Protein 8G21 (pdb70)

InterPro domains:
  IPR000742 EGF-like domain [PS00022] (689-700)
  IPR000742 EGF-like domain [PS00022] (1048-1059)
  IPR000742 EGF-like domain [PS00022] (2148-2159)
  IPR000742 EGF-like domain [PS00022] (2496-2507)
  IPR000742 EGF-like domain [PS00022] (2871-2882)
  IPR000742 EGF-like domain [PS00022] (3247-3258)
  IPR000742 EGF-like domain [PS01186] (689-700)
  IPR000742 EGF-like domain [PS01186] (1048-1059)
  IPR000742 EGF-like domain [PS01186] (2148-2159)
  IPR000742 EGF-like domain [PS01186] (2871-2882)
  IPR000742 EGF-like domain [PS50026] (2128-2160)
  IPR000742 EGF-like domain [PS50026] (3227-3259)
  IPR000742 EGF-like domain [SM00181] (673-701)
  IPR000742 EGF-like domain [SM00181] (1032-1060)
  IPR000742 EGF-like domain [SM00181] (1411-1441)
  IPR000742 EGF-like domain [SM00181] (1767-1795)
  IPR000742 EGF-like domain [SM00181] (2131-2160)
  IPR000742 EGF-like domain [SM00181] (2480-2508)
  IPR000742 EGF-like domain [SM00181] (2855-2883)
  IPR000742 EGF-like domain [SM00181] (3230-3259)

GO terms:
  GO:0005576 extracellular region (C, TAS)

Organism: Homo sapiens (NCBI:txid9606)

Sequence (32 aa):
STRKQNYMMNFSRQHGLRHFYNRRRRSLRRYPSTRKQNYMMNFSRQHGLRHFYNRRRRSLRRYPSTRKQNYMMNFSRQHGLRHFYNRRRRSLRRYPSTRKQNYMMNFSRQHGLRHFYNRRRRSLRRYPSTRKQNYMMNFSRQHGLRHFYNRRRRSLRRYPSTRKQNYMMNFSRQHGLRHFYNRRRRSLRRYPSTRKQNYMMNFSRQHGLRHFYNRRRRSLRRYPSTRKQNYMMNFSRQHGLRHFYNRRRRSLRRYPSTRKQNYMMNFSRQHGLRHFYNRRRRSLRRYPSTRKQNYMMNFSRQHGLRHFYNRRRRSLRRYPSTRKQNYMMNFSRQHGLRHFYNRRRRSLRRYPSTRKQNYMMNFSRQHGLRHFYNRRRRSLRRYPSTRKQNYMMNFSRQHGLRHFYNRRRRSLRRYPSTRKQNYMMNFSRQHGLRHFYNRRRRSLRRYPSTRKQNYMMNFSRQHGLRHFYNRRRRSLRRYPSTRKQNYMMNFSRQHGLRHFYNRRRRSLRRYPSTRKQNYMMNFSRQHGLRHFYNRRRRSLRRYPSTRKQNYMMNFSRQHGLRHFYNRRRRSLRRYPSTRKQNYMMNFSRQHGLRHFYNRRRRSLRRYPSTRKQNYMMNFSRQHGLRHFYNRRRRSLRRYP

Radius of gyration: 13.35 Å; Cα contacts (8 Å, |Δi|>4): 3; chains: 1; bounding box: 40×10×9 Å

Solvent-accessible surface area: 3685 Å² total; per-residue (Å²): 110,86,214,145,75,82,139,94,111,72,93,66,181,95,67,22,90,150,99,123,148,81,154,174,143,95,63,140,156,161,149,107

Secondary structure (DSSP, 8-state):
--HHHHHHHHHHHHHHHHHHHHHHHHHHH---

Foldseek 3Di:
DDPVVVVVVVVVVVVCVVVVVVVVVVCVVPHD

Structure (mmCIF, N/CA/C/O backbone):
data_8G21
#
_entry.id   8G21
#
loop_
_atom_site.group_PDB
_atom_site.id
_atom_site.type_symbol
_atom_site.label_atom_id
_atom_site.label_alt_id
_atom_site.label_comp_id
_atom_site.label_asym_id
_atom_site.label_entity_id
_atom_site.label_seq_id
_atom_site.pdbx_PDB_ins_code
_atom_site.Cartn_x
_atom_site.Cartn_y
_atom_site.Cartn_z
_atom_site.occupancy
_atom_site.B_iso_or_equiv
_atom_site.auth_seq_id
_atom_site.auth_comp_id
_atom_site.auth_asym_id
_atom_site.auth_atom_id
_atom_site.pdbx_PDB_model_num
ATOM 1 N N . SER A 1 1 ? -19.855 7.372 2.119 1.00 2.81 1 SER A N 1
ATOM 2 C CA . SER A 1 1 ? -19.221 6.201 1.480 1.00 2.39 1 SER A CA 1
ATOM 3 C C . SER A 1 1 ? -20.086 4.954 1.650 1.00 2.41 1 SER A C 1
ATOM 4 O O . SER A 1 1 ? -20.459 4.596 2.767 1.00 2.65 1 SER A O 1
ATOM 14 N N . THR A 1 2 ? -20.411 4.302 0.539 1.00 2.25 2 THR A N 1
ATOM 15 C CA . THR A 1 2 ? -21.205 3.086 0.573 1.00 2.41 2 THR A CA 1
ATOM 16 C C . THR A 1 2 ? -20.338 1.876 0.916 1.00 2.23 2 THR A C 1
ATOM 17 O O . THR A 1 2 ? -19.126 2.006 1.098 1.00 1.93 2 THR A O 1
ATOM 28 N N . ARG A 1 3 ? -20.956 0.705 0.999 1.00 2.46 3 ARG A N 1
ATOM 29 C CA . ARG A 1 3 ? -20.253 -0.522 1.356 1.00 2.40 3 ARG A CA 1
ATOM 30 C C . ARG A 1 3 ? -19.075 -0.786 0.422 1.00 2.04 3 ARG A C 1
ATOM 31 O O . ARG A 1 3 ? -17.965 -1.072 0.872 1.00 1.79 3 ARG A O 1
ATOM 52 N N . LYS A 1 4 ? -19.325 -0.681 -0.876 1.00 2.06 4 LYS A N 1
ATOM 53 C CA . LYS A 1 4 ? -18.297 -0.897 -1.877 1.00 1.83 4 LYS A CA 1
ATOM 54 C C . LYS A 1 4 ? -17.156 0.094 -1.694 1.00 1.39 4 LYS A C 1
ATOM 55 O O . LYS A 1 4 ? -15.986 -0.254 -1.851 1.00 1.18 4 LYS A O 1
ATOM 74 N N . GLN A 1 5 ? -17.504 1.320 -1.335 1.00 1.35 5 GLN A N 1
ATOM 75 C CA . GLN A 1 5 ? -16.514 2.349 -1.085 1.00 1.09 5 GLN A CA 1
ATOM 76 C C . GLN A 1 5 ? -15.687 1.997 0.143 1.00 0.96 5 GLN A C 1
ATOM 77 O O . GLN A 1 5 ? -14.482 2.223 0.170 1.00 0.77 5 GLN A O 1
ATOM 91 N N . ASN A 1 6 ? -16.334 1.409 1.145 1.00 1.19 6 ASN A N 1
ATOM 92 C CA . ASN A 1 6 ? -15.635 0.984 2.352 1.00 1.20 6 ASN A CA 1
ATOM 93 C C . ASN A 1 6 ? -14.701 -0.179 2.038 1.00 0.99 6 ASN A C 1
ATOM 94 O O . ASN A 1 6 ? -13.637 -0.316 2.643 1.00 0.85 6 ASN A O 1
ATOM 105 N N . TYR A 1 7 ? -15.101 -1.003 1.077 1.00 1.11 7 TYR A N 1
ATOM 106 C CA . TYR A 1 7 ? -14.289 -2.127 0.647 1.00 1.12 7 TYR A CA 1
ATOM 107 C C . TYR A 1 7 ? -13.071 -1.660 -0.129 1.00 0.80 7 TYR A C 1
ATOM 108 O O . TYR A 1 7 ? -11.952 -2.063 0.178 1.00 0.74 7 TYR A O 1
ATOM 126 N N . MET A 1 8 ? -13.279 -0.814 -1.131 1.00 0.74 8 MET A N 1
ATOM 127 C CA . MET A 1 8 ? -12.162 -0.295 -1.913 1.00 0.73 8 MET A CA 1
ATOM 128 C C . MET A 1 8 ? -11.243 0.553 -1.038 1.00 0.54 8 MET A C 1
ATOM 129 O O . MET A 1 8 ? -10.045 0.646 -1.294 1.00 0.80 8 MET A O 1
ATOM 143 N N . MET A 1 9 ? -11.804 1.149 0.008 1.00 0.38 9 MET A N 1
ATOM 144 C CA . MET A 1 9 ? -11.011 1.864 0.988 1.00 0.64 9 MET A CA 1
ATOM 145 C C . MET A 1 9 ? -10.200 0.894 1.835 1.00 0.54 9 MET A C 1
ATOM 146 O O . MET A 1 9 ? -9.042 1.157 2.141 1.00 0.77 9 MET A O 1
ATOM 160 N N . ASN A 1 10 ? -10.798 -0.241 2.190 1.00 0.39 10 ASN A N 1
ATOM 161 C CA . ASN A 1 10 ? -10.096 -1.269 2.946 1.00 0.53 10 ASN A CA 1
ATOM 162 C C . ASN A 1 10 ? -9.008 -1.885 2.078 1.00 0.53 10 ASN A C 1
ATOM 163 O O . ASN A 1 10 ? -7.898 -2.162 2.534 1.00 0.69 10 ASN A O 1
ATOM 174 N N . PHE A 1 11 ? -9.353 -2.076 0.817 1.00 0.61 11 PHE A N 1
ATOM 175 C CA . PHE A 1 11 ? -8.430 -2.572 -0.190 1.00 0.94 11 PHE A CA 1
ATOM 176 C C . PHE A 1 11 ? -7.249 -1.615 -0.348 1.00 1.08 11 PHE A C 1
ATOM 177 O O . PHE A 1 11 ? -6.093 -2.034 -0.333 1.00 1.30 11 PHE A O 1
ATOM 194 N N . SER A 1 12 ? -7.543 -0.328 -0.473 1.00 1.08 12 SER A N 1
ATOM 195 C CA . SER A 1 12 ? -6.502 0.682 -0.592 1.00 1.44 12 SER A CA 1
ATOM 196 C C . SER A 1 12 ? -5.692 0.763 0.704 1.00 1.45 12 SER A C 1
ATOM 197 O O . SER A 1 12 ? -4.477 0.949 0.676 1.00 1.72 12 SER A O 1
ATOM 205 N N . ARG A 1 13 ? -6.377 0.609 1.834 1.00 1.21 13 ARG A N 1
ATOM 206 C CA . ARG A 1 13 ? -5.742 0.645 3.142 1.00 1.33 13 ARG A CA 1
ATOM 207 C C . ARG A 1 13 ? -4.729 -0.488 3.294 1.00 1.35 13 ARG A C 1
ATOM 208 O O . ARG A 1 13 ? -3.577 -0.257 3.664 1.00 1.62 13 ARG A O 1
ATOM 229 N N . GLN A 1 14 ? -5.164 -1.713 3.000 1.00 1.14 14 GLN A N 1
ATOM 230 C CA . GLN A 1 14 ? -4.306 -2.886 3.140 1.00 1.25 14 GLN A CA 1
ATOM 231 C C . GLN A 1 14 ? -3.148 -2.820 2.147 1.00 1.55 14 GLN A C 1
ATOM 232 O O . GLN A 1 14 ? -2.044 -3.295 2.421 1.00 1.75 14 GLN A O 1
ATOM 246 N N . HIS A 1 15 ? -3.406 -2.211 0.997 1.00 1.63 15 HIS A N 1
ATOM 247 C CA . HIS A 1 15 ? -2.3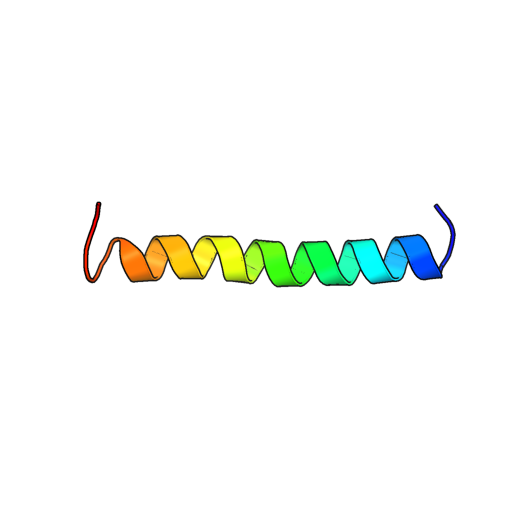95 -2.067 -0.036 1.00 2.00 15 HIS A CA 1
ATOM 248 C C . HIS A 1 15 ? -1.442 -0.932 0.299 1.00 2.19 15 HIS A C 1
ATOM 249 O O . HIS A 1 15 ? -0.277 -0.954 -0.096 1.00 2.41 15 HIS A O 1
ATOM 264 N N . GLY A 1 16 ? -1.940 0.052 1.037 1.00 2.16 16 GLY A N 1
ATOM 265 C CA . GLY A 1 16 ? -1.103 1.138 1.493 1.00 2.43 16 GLY A CA 1
ATOM 266 C C . GLY A 1 16 ? -0.098 0.670 2.522 1.00 2.31 16 GLY A C 1
ATOM 267 O O . GLY A 1 16 ? 1.048 1.114 2.526 1.00 2.47 16 GLY A O 1
ATOM 271 N N . LEU A 1 17 ? -0.527 -0.240 3.388 1.00 2.09 17 LEU A N 1
ATOM 272 C CA . LEU A 1 17 ? 0.352 -0.831 4.375 1.00 2.00 17 LEU A CA 1
ATOM 273 C C . LEU A 1 17 ? 1.500 -1.557 3.688 1.00 1.83 17 LEU A C 1
ATOM 274 O O . LEU A 1 17 ? 2.668 -1.352 4.017 1.00 1.85 17 LEU A O 1
ATOM 290 N N . ARG A 1 18 ? 1.153 -2.379 2.705 1.00 1.74 18 ARG A N 1
ATOM 291 C CA . ARG A 1 18 ? 2.126 -3.096 1.907 1.00 1.63 18 ARG A CA 1
ATOM 292 C C . ARG A 1 18 ? 3.023 -2.119 1.149 1.00 1.70 18 ARG A C 1
ATOM 293 O O . ARG A 1 18 ? 4.218 -2.356 0.975 1.00 1.56 18 ARG A O 1
ATOM 314 N N . HIS A 1 19 ? 2.430 -1.010 0.724 1.00 1.96 19 HIS A N 1
ATOM 315 C CA . HIS A 1 19 ? 3.148 0.049 0.030 1.00 2.15 19 HIS A CA 1
ATOM 316 C C . HIS A 1 19 ? 4.298 0.580 0.888 1.00 2.01 19 HIS A C 1
ATOM 317 O O . HIS A 1 19 ? 5.389 0.846 0.383 1.00 1.96 19 HIS A O 1
ATOM 332 N N . PHE A 1 20 ? 4.041 0.729 2.187 1.00 2.03 20 PHE A N 1
ATOM 333 C CA . PHE A 1 20 ? 5.052 1.218 3.121 1.00 2.05 20 PHE A CA 1
ATOM 334 C C . PHE A 1 20 ? 6.206 0.231 3.232 1.00 1.60 20 PHE A C 1
ATOM 335 O O . PHE A 1 20 ? 7.371 0.600 3.074 1.00 1.52 20 PHE A O 1
ATOM 352 N N . TYR A 1 21 ? 5.871 -1.027 3.495 1.00 1.38 21 TYR A N 1
ATOM 353 C CA . TYR A 1 21 ? 6.884 -2.060 3.687 1.00 1.11 21 TYR A CA 1
ATOM 354 C C . TYR A 1 21 ? 7.698 -2.278 2.419 1.00 0.78 21 TYR A C 1
ATOM 355 O O . TYR A 1 21 ? 8.884 -2.590 2.488 1.00 0.67 21 TYR A O 1
ATOM 373 N N . ASN A 1 22 ? 7.063 -2.105 1.265 1.00 0.91 22 ASN A N 1
ATOM 374 C CA . ASN A 1 22 ? 7.765 -2.197 -0.012 1.00 0.99 22 ASN A CA 1
ATOM 375 C C . ASN A 1 22 ? 8.882 -1.161 -0.096 1.00 0.94 22 ASN A C 1
ATOM 376 O O . ASN A 1 22 ? 9.968 -1.445 -0.599 1.00 0.93 22 ASN A O 1
ATOM 387 N N . ARG A 1 23 ? 8.619 0.039 0.404 1.00 1.12 23 ARG A N 1
ATOM 388 C CA . ARG A 1 23 ? 9.627 1.094 0.409 1.00 1.25 23 ARG A CA 1
ATOM 389 C C . ARG A 1 23 ? 10.657 0.845 1.503 1.00 0.96 23 ARG A C 1
ATOM 390 O O . ARG A 1 23 ? 11.841 1.145 1.336 1.00 0.95 23 ARG A O 1
ATOM 411 N N . ARG A 1 24 ? 10.204 0.282 2.616 1.00 0.93 24 ARG A N 1
ATOM 412 C CA . ARG A 1 24 ? 11.098 -0.081 3.706 1.00 1.05 24 ARG A CA 1
ATOM 413 C C . ARG A 1 24 ? 12.084 -1.148 3.251 1.00 0.84 24 ARG A C 1
ATOM 414 O O . ARG A 1 24 ? 13.291 -1.019 3.448 1.00 1.08 24 ARG A O 1
ATOM 435 N N . ARG A 1 25 ? 11.554 -2.192 2.630 1.00 0.69 25 ARG A N 1
ATOM 436 C CA . ARG A 1 25 ? 12.370 -3.283 2.120 1.00 1.02 25 ARG A CA 1
ATOM 437 C C . ARG A 1 25 ? 13.318 -2.780 1.038 1.00 1.01 25 ARG A C 1
ATOM 438 O O . ARG A 1 25 ? 14.486 -3.167 0.995 1.00 1.44 25 ARG A O 1
ATOM 459 N N . ARG A 1 26 ? 12.810 -1.903 0.176 1.00 0.76 26 ARG A N 1
ATOM 460 C CA . ARG A 1 26 ? 13.622 -1.301 -0.874 1.00 1.01 26 ARG A CA 1
ATOM 461 C C . ARG A 1 26 ? 14.831 -0.588 -0.281 1.00 1.08 26 ARG A C 1
ATOM 462 O O . ARG A 1 26 ? 15.949 -0.750 -0.758 1.00 1.43 26 ARG A O 1
ATOM 483 N N . SER A 1 27 ? 14.602 0.167 0.788 1.00 1.06 27 SER A N 1
ATOM 484 C CA . SER A 1 27 ? 15.647 0.984 1.396 1.00 1.52 27 SER A CA 1
ATOM 485 C C . SER A 1 27 ? 16.780 0.132 1.964 1.00 1.86 27 SER A C 1
ATOM 486 O O . SER A 1 27 ? 17.882 0.622 2.207 1.00 2.29 27 SER A O 1
ATOM 494 N N . LEU A 1 28 ? 16.504 -1.140 2.167 1.00 1.84 28 LEU A N 1
ATOM 495 C CA . LEU A 1 28 ? 17.494 -2.057 2.715 1.00 2.42 28 LEU A CA 1
ATOM 496 C C . LEU A 1 28 ? 18.204 -2.825 1.606 1.00 2.81 28 LEU A C 1
ATOM 497 O O . LEU A 1 28 ? 19.195 -3.511 1.851 1.00 3.47 28 LEU A O 1
ATOM 513 N N . ARG A 1 29 ? 17.701 -2.711 0.386 1.00 2.56 29 ARG A N 1
ATOM 514 C CA . ARG A 1 29 ? 18.310 -3.399 -0.746 1.00 3.07 29 ARG A CA 1
ATOM 515 C C . ARG A 1 29 ? 18.968 -2.406 -1.695 1.00 3.62 29 ARG A C 1
ATOM 516 O O . ARG A 1 29 ? 20.139 -2.546 -2.045 1.00 4.23 29 ARG A O 1
ATOM 537 N N . ARG A 1 30 ? 18.213 -1.389 -2.083 1.00 3.60 30 ARG A N 1
ATOM 538 C CA . ARG A 1 30 ? 18.664 -0.427 -3.075 1.00 4.31 30 ARG A CA 1
ATOM 539 C C . ARG A 1 30 ? 17.828 0.846 -3.014 1.00 4.97 30 ARG A C 1
ATOM 540 O O . ARG A 1 30 ? 16.628 0.825 -3.286 1.00 5.33 30 ARG A O 1
ATOM 561 N N . TYR A 1 31 ? 18.464 1.950 -2.656 1.00 5.50 31 TYR A N 1
ATOM 562 C CA . TYR A 1 31 ? 17.809 3.248 -2.685 1.00 6.42 31 TYR A CA 1
ATOM 563 C C . TYR A 1 31 ? 18.840 4.341 -2.950 1.00 7.03 31 TYR A C 1
ATOM 564 O O . TYR A 1 31 ? 19.909 4.353 -2.339 1.00 7.03 31 TYR A O 1
ATOM 582 N N . PRO A 1 32 ? 18.539 5.270 -3.867 1.00 7.84 32 PRO A N 1
ATOM 583 C CA . PRO A 1 32 ? 17.305 5.272 -4.633 1.00 8.22 32 PRO A CA 1
ATOM 584 C C . PRO A 1 32 ? 17.447 4.546 -5.972 1.00 8.19 32 PRO A C 1
ATOM 585 O O . PRO A 1 32 ? 18.014 5.125 -6.923 1.00 8.15 32 PRO A O 1
ATOM 597 N N . SER A 1 1 ? -20.320 8.012 0.714 1.00 2.81 1 SER A N 2
ATOM 598 C CA . SER A 1 1 ? -19.614 6.846 0.145 1.00 2.39 1 SER A CA 2
ATOM 599 C C . SER A 1 1 ? -20.509 5.612 0.184 1.00 2.41 1 SER A C 2
ATOM 600 O O . SER A 1 1 ? -21.253 5.404 1.143 1.00 2.65 1 SER A O 2
ATOM 610 N N . THR A 1 2 ? -20.453 4.800 -0.863 1.00 2.25 2 THR A N 2
ATOM 611 C CA . THR A 1 2 ? -21.228 3.573 -0.907 1.00 2.41 2 THR A CA 2
ATOM 612 C C . THR A 1 2 ? -20.474 2.438 -0.233 1.00 2.23 2 THR A C 2
ATOM 613 O O . THR A 1 2 ? -19.310 2.602 0.144 1.00 1.93 2 THR A O 2
ATOM 624 N N . ARG A 1 3 ? -21.126 1.296 -0.078 1.00 2.46 3 ARG A N 2
ATOM 625 C CA . ARG A 1 3 ? -20.487 0.128 0.508 1.00 2.40 3 ARG A CA 2
ATOM 626 C C . ARG A 1 3 ? -19.222 -0.236 -0.261 1.00 2.04 3 ARG A C 2
ATOM 627 O O . ARG A 1 3 ? -18.159 -0.429 0.332 1.00 1.79 3 ARG A O 2
ATOM 648 N N . LYS A 1 4 ? -19.347 -0.309 -1.582 1.00 2.06 4 LYS A N 2
ATOM 649 C CA . LYS A 1 4 ? -18.228 -0.616 -2.455 1.00 1.83 4 LYS A CA 2
ATOM 650 C C . LYS A 1 4 ? -17.060 0.331 -2.201 1.00 1.39 4 LYS A C 2
ATOM 651 O O . LYS A 1 4 ? -15.912 -0.102 -2.116 1.00 1.18 4 LYS A O 2
ATOM 670 N N . GLN A 1 5 ? -17.363 1.617 -2.063 1.00 1.35 5 GLN A N 2
ATOM 671 C CA . GLN A 1 5 ? -16.346 2.628 -1.809 1.00 1.09 5 GLN A CA 2
ATOM 672 C C . GLN A 1 5 ? -15.629 2.366 -0.490 1.00 0.96 5 GLN A C 2
ATOM 673 O O . GLN A 1 5 ? -14.417 2.527 -0.395 1.00 0.77 5 GLN A O 2
ATOM 687 N N . ASN A 1 6 ? -16.373 1.934 0.519 1.00 1.19 6 ASN A N 2
ATOM 688 C CA . ASN A 1 6 ? -15.785 1.666 1.824 1.00 1.20 6 ASN A CA 2
ATOM 689 C C . ASN A 1 6 ? -14.992 0.368 1.788 1.00 0.99 6 ASN A C 2
ATOM 690 O O . ASN A 1 6 ? -13.961 0.233 2.446 1.00 0.85 6 ASN A O 2
ATOM 701 N N . TYR A 1 7 ? -15.471 -0.577 0.995 1.00 1.11 7 TYR A N 2
ATOM 702 C CA . TYR A 1 7 ? -14.787 -1.847 0.813 1.00 1.12 7 TYR A CA 2
ATOM 703 C C . TYR A 1 7 ? -13.469 -1.665 0.073 1.00 0.80 7 TYR A C 2
ATOM 704 O O . TYR A 1 7 ? -12.448 -2.219 0.480 1.00 0.74 7 TYR A O 2
ATOM 722 N N . MET A 1 8 ? -13.484 -0.894 -1.007 1.00 0.74 8 MET A N 2
ATOM 723 C CA . MET A 1 8 ? -12.262 -0.649 -1.760 1.00 0.73 8 MET A CA 2
ATOM 724 C C . MET A 1 8 ? -11.312 0.236 -0.963 1.00 0.54 8 MET A C 2
ATOM 725 O O . MET A 1 8 ? -10.101 0.217 -1.183 1.00 0.80 8 MET A O 2
ATOM 739 N N . MET A 1 9 ? -11.858 1.007 -0.031 1.00 0.38 9 MET A N 2
ATOM 740 C CA . MET A 1 9 ? -11.040 1.778 0.880 1.00 0.64 9 MET A CA 2
ATOM 741 C C . MET A 1 9 ? -10.388 0.865 1.903 1.00 0.54 9 MET A C 2
ATOM 742 O O . MET A 1 9 ? -9.234 1.066 2.278 1.00 0.77 9 MET A O 2
ATOM 756 N N . ASN A 1 10 ? -11.124 -0.152 2.341 1.00 0.39 10 ASN A N 2
ATOM 757 C CA . ASN A 1 10 ? -10.573 -1.169 3.219 1.00 0.53 10 ASN A CA 2
ATOM 758 C C . ASN A 1 10 ? -9.506 -1.959 2.469 1.00 0.53 10 ASN A C 2
ATOM 759 O O . ASN A 1 10 ? -8.476 -2.343 3.024 1.00 0.69 10 ASN A O 2
ATOM 770 N N . PHE A 1 11 ? -9.776 -2.173 1.192 1.00 0.61 11 PHE A N 2
ATOM 771 C CA . PHE A 1 11 ? -8.832 -2.798 0.275 1.00 0.94 11 PHE A CA 2
ATOM 772 C C . PHE A 1 11 ? -7.546 -1.978 0.202 1.00 1.08 11 PHE A C 2
ATOM 773 O O . PHE A 1 11 ? -6.447 -2.508 0.359 1.00 1.30 11 PHE A O 2
ATOM 790 N N . SER A 1 12 ? -7.695 -0.680 -0.026 1.00 1.08 12 SER A N 2
ATOM 791 C CA . SER A 1 12 ? -6.558 0.225 -0.098 1.00 1.44 12 SER A CA 2
ATOM 792 C C . SER A 1 12 ? -5.841 0.294 1.252 1.00 1.45 12 SER A C 2
ATOM 793 O O . SER A 1 12 ? -4.616 0.391 1.308 1.00 1.72 12 SER A O 2
ATOM 801 N N . ARG A 1 13 ? -6.616 0.242 2.331 1.00 1.21 13 ARG A N 2
ATOM 802 C CA . ARG A 1 13 ? -6.073 0.240 3.678 1.00 1.33 13 ARG A CA 2
ATOM 803 C C . ARG A 1 13 ? -5.184 -0.978 3.904 1.00 1.35 13 ARG A C 2
ATOM 804 O O . ARG A 1 13 ? -4.023 -0.846 4.288 1.00 1.62 13 ARG A O 2
ATOM 825 N N . GLN A 1 14 ? -5.730 -2.163 3.646 1.00 1.14 14 GLN A N 2
ATOM 826 C CA . GLN A 1 14 ? -5.008 -3.407 3.886 1.00 1.25 14 GLN A CA 2
ATOM 827 C C . GLN A 1 14 ? -3.805 -3.527 2.949 1.00 1.55 14 GLN A C 2
ATOM 828 O O . GLN A 1 14 ? -2.791 -4.135 3.289 1.00 1.75 14 GLN A O 2
ATOM 842 N N . HIS A 1 15 ? -3.922 -2.929 1.768 1.00 1.63 15 HIS A N 2
ATOM 843 C CA . HIS A 1 15 ? -2.839 -2.936 0.793 1.00 2.00 15 HIS A CA 2
ATOM 844 C C . HIS A 1 15 ? -1.807 -1.867 1.118 1.00 2.19 15 HIS A C 2
ATOM 845 O O . HIS A 1 15 ? -0.667 -1.929 0.664 1.00 2.41 15 HIS A O 2
ATOM 860 N N . GLY A 1 16 ? -2.212 -0.899 1.929 1.00 2.16 16 GLY A N 2
ATOM 861 C CA . GLY A 1 16 ? -1.312 0.160 2.340 1.00 2.43 16 GLY A CA 2
ATOM 862 C C . GLY A 1 16 ? -0.231 -0.347 3.272 1.00 2.31 16 GLY A C 2
ATOM 863 O O . GLY A 1 16 ? 0.745 0.351 3.543 1.00 2.47 16 GLY A O 2
ATOM 867 N N . LEU A 1 17 ? -0.412 -1.560 3.778 1.00 2.09 17 LEU A N 2
ATOM 868 C CA . LEU A 1 17 ? 0.606 -2.202 4.592 1.00 2.00 17 LEU A CA 2
ATOM 869 C C . LEU A 1 17 ? 1.809 -2.572 3.735 1.00 1.83 17 LEU A C 2
ATOM 870 O O . LEU A 1 17 ? 2.946 -2.594 4.211 1.00 1.85 17 LEU A O 2
ATOM 886 N N . ARG A 1 18 ? 1.555 -2.843 2.458 1.00 1.74 18 ARG A N 2
ATOM 887 C CA . ARG A 1 18 ? 2.618 -3.141 1.516 1.00 1.63 18 ARG A CA 2
ATOM 888 C C . ARG A 1 18 ? 3.485 -1.915 1.293 1.00 1.70 18 ARG A C 2
ATOM 889 O O . ARG A 1 18 ? 4.670 -2.032 0.990 1.00 1.56 18 ARG A O 2
ATOM 910 N N . HIS A 1 19 ? 2.884 -0.740 1.446 1.00 1.96 19 HIS A N 2
ATOM 911 C CA . HIS A 1 19 ? 3.596 0.520 1.309 1.00 2.15 19 HIS A CA 2
ATOM 912 C C . HIS A 1 19 ? 4.770 0.583 2.279 1.00 2.01 19 HIS A C 2
ATOM 913 O O . HIS A 1 19 ? 5.823 1.129 1.959 1.00 1.96 19 HIS A O 2
ATOM 928 N N . PHE A 1 20 ? 4.584 0.009 3.460 1.00 2.03 20 PHE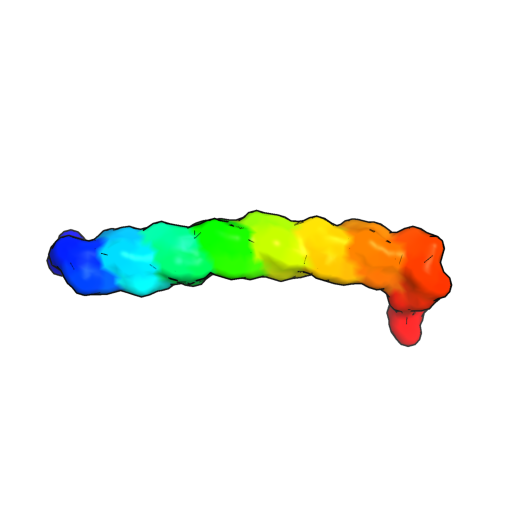 A N 2
ATOM 929 C CA . PHE A 1 20 ? 5.627 0.005 4.471 1.00 2.05 20 PHE A CA 2
ATOM 930 C C . PHE A 1 20 ? 6.720 -0.989 4.104 1.00 1.60 20 PHE A C 2
ATOM 931 O O . PHE A 1 20 ? 7.904 -0.688 4.212 1.00 1.52 20 PHE A O 2
ATOM 948 N N . TYR A 1 21 ? 6.316 -2.172 3.658 1.00 1.38 21 TYR A N 2
ATOM 949 C CA . TYR A 1 21 ? 7.274 -3.186 3.225 1.00 1.11 21 TYR A CA 2
ATOM 950 C C . TYR A 1 21 ? 8.071 -2.690 2.025 1.00 0.78 21 TYR A C 2
ATOM 951 O O . TYR A 1 21 ? 9.288 -2.860 1.956 1.00 0.67 21 TYR A O 2
ATOM 969 N N . ASN A 1 22 ? 7.375 -2.061 1.088 1.00 0.91 22 ASN A N 2
ATOM 970 C CA . ASN A 1 22 ? 8.005 -1.537 -0.112 1.00 0.99 22 ASN A CA 2
ATOM 971 C C . ASN A 1 22 ? 8.956 -0.394 0.214 1.00 0.94 22 ASN A C 2
ATOM 972 O O . ASN A 1 22 ? 10.016 -0.278 -0.393 1.00 0.93 22 ASN A O 2
ATOM 983 N N . ARG A 1 23 ? 8.593 0.443 1.182 1.00 1.12 23 ARG A N 2
ATOM 984 C CA . ARG A 1 23 ? 9.451 1.559 1.565 1.00 1.25 23 ARG A CA 2
ATOM 985 C C . ARG A 1 23 ? 10.648 1.051 2.369 1.00 0.96 23 ARG A C 2
ATOM 986 O O . ARG A 1 23 ? 11.707 1.679 2.388 1.00 0.95 23 ARG A O 2
ATOM 1007 N N . ARG A 1 24 ? 10.470 -0.090 3.025 1.00 0.93 24 ARG A N 2
ATOM 1008 C CA . ARG A 1 24 ? 11.531 -0.734 3.764 1.00 1.05 24 ARG A CA 2
ATOM 1009 C C . ARG A 1 24 ? 12.579 -1.291 2.810 1.00 0.84 24 ARG A C 2
ATOM 1010 O O . ARG A 1 24 ? 13.760 -0.961 2.908 1.00 1.08 24 ARG A O 2
ATOM 1031 N N . ARG A 1 25 ? 12.130 -2.115 1.870 1.00 0.69 25 ARG A N 2
ATOM 1032 C CA . ARG A 1 25 ? 13.021 -2.718 0.883 1.00 1.02 25 ARG A CA 2
ATOM 1033 C C . ARG A 1 25 ? 13.627 -1.643 -0.021 1.00 1.01 25 ARG A C 2
ATOM 1034 O O . ARG A 1 25 ? 14.702 -1.823 -0.588 1.00 1.44 25 ARG A O 2
ATOM 1055 N N . ARG A 1 26 ? 12.925 -0.522 -0.132 1.00 0.76 26 ARG A N 2
ATOM 1056 C CA . ARG A 1 26 ? 13.398 0.625 -0.895 1.00 1.01 26 ARG A CA 2
ATOM 1057 C C . ARG A 1 26 ? 14.720 1.131 -0.321 1.00 1.08 26 ARG A C 2
ATOM 1058 O O . ARG A 1 26 ? 15.620 1.530 -1.056 1.00 1.43 26 ARG A O 2
ATOM 1079 N N . SER A 1 27 ? 14.831 1.087 1.001 1.00 1.06 27 SER A N 2
ATOM 1080 C CA . SER A 1 27 ? 16.032 1.535 1.688 1.00 1.52 27 SER A CA 2
ATOM 1081 C C . SER A 1 27 ? 17.023 0.386 1.873 1.00 1.86 27 SER A C 2
ATOM 1082 O O . SER A 1 27 ? 18.129 0.583 2.377 1.00 2.29 27 SER A O 2
ATOM 1090 N N . LEU A 1 28 ? 16.625 -0.810 1.456 1.00 1.84 28 LEU A N 2
ATOM 1091 C CA . LEU A 1 28 ? 17.443 -1.999 1.638 1.00 2.42 28 LEU A CA 2
ATOM 1092 C C . LEU A 1 28 ? 17.820 -2.617 0.296 1.00 2.81 28 LEU A C 2
ATOM 1093 O O . LEU A 1 28 ? 18.148 -3.802 0.215 1.00 3.47 28 LEU A O 2
ATOM 1109 N N . ARG A 1 29 ? 17.764 -1.823 -0.763 1.00 2.56 29 ARG A N 2
ATOM 1110 C CA . ARG A 1 29 ? 18.057 -2.331 -2.096 1.00 3.07 29 ARG A CA 2
ATOM 1111 C C . ARG A 1 29 ? 19.544 -2.223 -2.415 1.00 3.62 29 ARG A C 2
ATOM 1112 O O . ARG A 1 29 ? 20.041 -2.941 -3.279 1.00 4.23 29 ARG A O 2
ATOM 1133 N N . ARG A 1 30 ? 20.245 -1.340 -1.705 1.00 3.60 30 ARG A N 2
ATOM 1134 C CA . ARG A 1 30 ? 21.677 -1.123 -1.920 1.00 4.31 30 ARG A CA 2
ATOM 1135 C C . ARG A 1 30 ? 21.942 -0.768 -3.385 1.00 4.97 30 ARG A C 2
ATOM 1136 O O . ARG A 1 30 ? 22.620 -1.508 -4.108 1.00 5.33 30 ARG A O 2
ATOM 1157 N N . TYR A 1 31 ? 21.389 0.374 -3.798 1.00 5.50 31 TYR A N 2
ATOM 1158 C CA . TYR A 1 31 ? 21.426 0.837 -5.187 1.00 6.42 31 TYR A CA 2
ATOM 1159 C C . TYR A 1 31 ? 20.529 -0.028 -6.075 1.00 7.03 31 TYR A C 2
ATOM 1160 O O . TYR A 1 31 ? 20.541 -1.257 -5.983 1.00 7.03 31 TYR A O 2
ATOM 1178 N N . PRO A 1 32 ? 19.727 0.602 -6.946 1.00 7.84 32 PRO A N 2
ATOM 1179 C CA . PRO A 1 32 ? 19.656 2.047 -7.079 1.00 8.22 32 PRO A CA 2
ATOM 1180 C C . PRO A 1 32 ? 18.560 2.658 -6.209 1.00 8.19 32 PRO A C 2
ATOM 1181 O O . PRO A 1 32 ? 18.843 2.965 -5.035 1.00 8.15 32 PRO A O 2
ATOM 1193 N N . SER A 1 1 ? -18.319 7.559 2.474 1.00 2.81 1 SER A N 3
ATOM 1194 C CA . SER A 1 1 ? -18.132 6.267 1.784 1.00 2.39 1 SER A CA 3
ATOM 1195 C C . SER A 1 1 ? -19.178 5.256 2.240 1.00 2.41 1 SER A C 3
ATOM 1196 O O . SER A 1 1 ? -19.391 5.066 3.439 1.00 2.65 1 SER A O 3
ATOM 1206 N N . THR A 1 2 ? -19.836 4.619 1.278 1.00 2.25 2 THR A N 3
ATOM 1207 C CA . THR A 1 2 ? -20.801 3.570 1.567 1.00 2.41 2 THR A CA 3
ATOM 1208 C C . THR A 1 2 ? -20.079 2.269 1.898 1.00 2.23 2 THR A C 3
ATOM 1209 O O . THR A 1 2 ? -18.853 2.213 1.831 1.00 1.93 2 THR A O 3
ATOM 1220 N N . ARG A 1 3 ? -20.828 1.233 2.257 1.00 2.46 3 ARG A N 3
ATOM 1221 C CA . ARG A 1 3 ? -20.240 -0.047 2.651 1.00 2.40 3 ARG A CA 3
ATOM 1222 C C . ARG A 1 3 ? -19.248 -0.561 1.611 1.00 2.04 3 ARG A C 3
ATOM 1223 O O . ARG A 1 3 ? -18.094 -0.854 1.933 1.00 1.79 3 ARG A O 3
ATOM 1244 N N . LYS A 1 4 ? -19.695 -0.654 0.365 1.00 2.06 4 LYS A N 3
ATOM 1245 C CA . LYS A 1 4 ? -18.857 -1.124 -0.724 1.00 1.83 4 LYS A CA 3
ATOM 1246 C C . LYS A 1 4 ? -17.632 -0.230 -0.881 1.00 1.39 4 LYS A C 3
ATOM 1247 O O . LYS A 1 4 ? -16.535 -0.705 -1.174 1.00 1.18 4 LYS A O 3
ATOM 1266 N N . GLN A 1 5 ? -17.827 1.063 -0.657 1.00 1.35 5 GLN A N 3
ATOM 1267 C CA . GLN A 1 5 ? -16.748 2.024 -0.761 1.00 1.09 5 GLN A CA 3
ATOM 1268 C C . GLN A 1 5 ? -15.750 1.847 0.375 1.00 0.96 5 GLN A C 3
ATOM 1269 O O . GLN A 1 5 ? -14.557 2.062 0.195 1.00 0.77 5 GLN A O 3
ATOM 1283 N N . ASN A 1 6 ? -16.233 1.424 1.538 1.00 1.19 6 ASN A N 3
ATOM 1284 C CA . ASN A 1 6 ? -15.351 1.178 2.675 1.00 1.20 6 ASN A CA 3
ATOM 1285 C C . ASN A 1 6 ? -14.506 -0.058 2.417 1.00 0.99 6 ASN A C 3
ATOM 1286 O O . ASN A 1 6 ? -13.331 -0.099 2.764 1.00 0.85 6 ASN A O 3
ATOM 1297 N N . TYR A 1 7 ? -15.107 -1.056 1.783 1.00 1.11 7 TYR A N 3
ATOM 1298 C CA . TYR A 1 7 ? -14.398 -2.282 1.437 1.00 1.12 7 TYR A CA 3
ATOM 1299 C C . TYR A 1 7 ? -13.298 -2.012 0.415 1.00 0.80 7 TYR A C 3
ATOM 1300 O O . TYR A 1 7 ? -12.168 -2.463 0.589 1.00 0.74 7 TYR A O 3
ATOM 1318 N N . MET A 1 8 ? -13.613 -1.268 -0.639 1.00 0.74 8 MET A N 3
ATOM 1319 C CA . MET A 1 8 ? -12.610 -0.949 -1.648 1.00 0.73 8 MET A CA 3
ATOM 1320 C C . MET A 1 8 ? -11.552 -0.013 -1.073 1.00 0.54 8 MET A C 3
ATOM 1321 O O . MET A 1 8 ? -10.427 0.027 -1.560 1.00 0.80 8 MET A O 3
ATOM 1335 N N . MET A 1 9 ? -11.912 0.726 -0.029 1.00 0.38 9 MET A N 3
ATOM 1336 C CA . MET A 1 9 ? -10.962 1.559 0.687 1.00 0.64 9 MET A CA 3
ATOM 1337 C C . MET A 1 9 ? -10.115 0.712 1.626 1.00 0.54 9 MET A C 3
ATOM 1338 O O . MET A 1 9 ? -8.950 1.008 1.843 1.00 0.77 9 MET A O 3
ATOM 1352 N N . ASN A 1 10 ? -10.708 -0.338 2.187 1.00 0.39 10 ASN A N 3
ATOM 1353 C CA . ASN A 1 10 ? -9.957 -1.316 2.976 1.00 0.53 10 ASN A CA 3
ATOM 1354 C C . ASN A 1 10 ? -8.960 -2.037 2.082 1.00 0.53 10 ASN A C 3
ATOM 1355 O O . ASN A 1 10 ? -7.800 -2.244 2.447 1.00 0.69 10 ASN A O 3
ATOM 1366 N N . PHE A 1 11 ? -9.440 -2.413 0.908 1.00 0.61 11 PHE A N 3
ATOM 1367 C CA . PHE A 1 11 ? -8.617 -3.003 -0.135 1.00 0.94 11 PHE A CA 3
ATOM 1368 C C . PHE A 1 11 ? -7.516 -2.027 -0.557 1.00 1.08 11 PHE A C 3
ATOM 1369 O O . PHE A 1 11 ? -6.345 -2.393 -0.640 1.00 1.30 11 PHE A O 3
ATOM 1386 N N . SER A 1 12 ? -7.903 -0.783 -0.806 1.00 1.08 12 SER A N 3
ATOM 1387 C CA . SER A 1 12 ? -6.959 0.273 -1.130 1.00 1.44 12 SER A CA 3
ATOM 1388 C C . SER A 1 12 ? -5.968 0.485 0.012 1.00 1.45 12 SER A C 3
ATOM 1389 O O . SER A 1 12 ? -4.776 0.675 -0.217 1.00 1.72 12 SER A O 3
ATOM 1397 N N . ARG A 1 13 ? -6.472 0.453 1.238 1.00 1.21 13 ARG A N 3
ATOM 1398 C CA . ARG A 1 13 ? -5.650 0.621 2.421 1.00 1.33 13 ARG A CA 3
ATOM 1399 C C . ARG A 1 13 ? -4.564 -0.443 2.495 1.00 1.35 13 ARG A C 3
ATOM 1400 O O . ARG A 1 13 ? -3.390 -0.121 2.622 1.00 1.62 13 ARG A O 3
ATOM 1421 N N . GLN A 1 14 ? -4.957 -1.709 2.394 1.00 1.14 14 GLN A N 3
ATOM 1422 C CA . GLN A 1 14 ? -4.005 -2.811 2.519 1.00 1.25 14 GLN A CA 3
ATOM 1423 C C . GLN A 1 14 ? -2.991 -2.777 1.376 1.00 1.55 14 GLN A C 3
ATOM 1424 O O . GLN A 1 14 ? -1.843 -3.188 1.535 1.00 1.75 14 GLN A O 3
ATOM 1438 N N . HIS A 1 15 ? -3.422 -2.263 0.232 1.00 1.63 15 HIS A N 3
ATOM 1439 C CA . HIS A 1 15 ? -2.563 -2.154 -0.937 1.00 2.00 15 HIS A CA 3
ATOM 1440 C C . HIS A 1 15 ? -1.638 -0.949 -0.830 1.00 2.19 15 HIS A C 3
ATOM 1441 O O . HIS A 1 15 ? -0.476 -1.006 -1.237 1.00 2.41 15 HIS A O 3
ATOM 1456 N N . GLY A 1 16 ? -2.156 0.133 -0.266 1.00 2.16 16 GLY A N 3
ATOM 1457 C CA . GLY A 1 16 ? -1.368 1.337 -0.097 1.00 2.43 16 GLY A CA 3
ATOM 1458 C C . GLY A 1 16 ? -0.406 1.239 1.064 1.00 2.31 16 GLY A C 3
ATOM 1459 O O . GLY A 1 16 ? 0.712 1.736 0.987 1.00 2.47 16 GLY A O 3
ATOM 1463 N N . LEU A 1 17 ? -0.835 0.599 2.145 1.00 2.09 17 LEU A N 3
ATOM 1464 C CA . LEU A 1 17 ? 0.027 0.400 3.303 1.00 2.00 17 LEU A CA 3
ATOM 1465 C C . LEU A 1 17 ? 1.266 -0.387 2.911 1.00 1.83 17 LEU A C 3
ATOM 1466 O O . LEU A 1 17 ? 2.385 -0.012 3.262 1.00 1.85 17 LEU A O 3
ATOM 1482 N N . ARG A 1 18 ? 1.062 -1.464 2.158 1.00 1.74 18 ARG A N 3
ATOM 1483 C CA . ARG A 1 18 ? 2.166 -2.273 1.672 1.00 1.63 18 ARG A CA 3
ATOM 1484 C C . ARG A 1 18 ? 3.103 -1.454 0.800 1.00 1.70 18 ARG A C 3
ATOM 1485 O O . ARG A 1 18 ? 4.303 -1.688 0.795 1.00 1.56 18 ARG A O 3
ATOM 1506 N N . HIS A 1 19 ? 2.546 -0.497 0.065 1.00 1.96 19 HIS A N 3
ATOM 1507 C CA . HIS A 1 19 ? 3.339 0.386 -0.779 1.00 2.15 19 HIS A CA 3
ATOM 1508 C C . HIS A 1 19 ? 4.448 1.042 0.039 1.00 2.01 19 HIS A C 3
ATOM 1509 O O . HIS A 1 19 ? 5.599 1.101 -0.389 1.00 1.96 19 HIS A O 3
ATOM 1524 N N . PHE A 1 20 ? 4.093 1.504 1.232 1.00 2.03 20 PHE A N 3
ATOM 1525 C CA . PHE A 1 20 ? 5.056 2.134 2.128 1.00 2.05 20 PHE A CA 3
ATOM 1526 C C . PHE A 1 20 ? 6.105 1.129 2.589 1.00 1.60 20 PHE A C 3
ATOM 1527 O O . PHE A 1 20 ? 7.301 1.410 2.552 1.00 1.52 20 PHE A O 3
ATOM 1544 N N . TYR A 1 21 ? 5.657 -0.047 3.009 1.00 1.38 21 TYR A N 3
ATOM 1545 C CA . TYR A 1 21 ? 6.572 -1.082 3.483 1.00 1.11 21 TYR A CA 3
ATOM 1546 C C . TYR A 1 21 ? 7.470 -1.573 2.353 1.00 0.78 21 TYR A C 3
ATOM 1547 O O . TYR A 1 21 ? 8.643 -1.871 2.564 1.00 0.67 21 TYR A O 3
ATOM 1565 N N . ASN A 1 22 ? 6.917 -1.637 1.153 1.00 0.91 22 ASN A N 3
ATOM 1566 C CA . ASN A 1 22 ? 7.673 -2.045 -0.017 1.00 0.99 22 ASN A CA 3
ATOM 1567 C C . ASN A 1 22 ? 8.708 -0.985 -0.383 1.00 0.94 22 ASN A C 3
ATOM 1568 O O . ASN A 1 22 ? 9.783 -1.307 -0.889 1.00 0.93 22 ASN A O 3
ATOM 1579 N N . ARG A 1 23 ? 8.382 0.281 -0.129 1.00 1.12 23 ARG A N 3
ATOM 1580 C CA . ARG A 1 23 ? 9.355 1.360 -0.233 1.00 1.25 23 ARG A CA 3
ATOM 1581 C C . ARG A 1 23 ? 10.453 1.193 0.815 1.00 0.96 23 ARG A C 3
ATOM 1582 O O . ARG A 1 23 ? 11.641 1.259 0.494 1.00 0.95 23 ARG A O 3
ATOM 1603 N N . ARG A 1 24 ? 10.045 0.982 2.069 1.00 0.93 24 ARG A N 3
ATOM 1604 C CA . ARG A 1 24 ? 10.975 0.721 3.161 1.00 1.05 24 ARG A CA 3
ATOM 1605 C C . ARG A 1 24 ? 11.930 -0.418 2.824 1.00 0.84 24 ARG A C 3
ATOM 1606 O O . ARG A 1 24 ? 13.145 -0.256 2.907 1.00 1.08 24 ARG A O 3
ATOM 1627 N N . ARG A 1 25 ? 11.373 -1.562 2.440 1.00 0.69 25 ARG A N 3
ATOM 1628 C CA . ARG A 1 25 ? 12.169 -2.738 2.096 1.00 1.02 25 ARG A CA 3
ATOM 1629 C C . ARG A 1 25 ? 13.127 -2.433 0.945 1.00 1.01 25 ARG A C 3
ATOM 1630 O O . ARG A 1 25 ? 14.266 -2.896 0.935 1.00 1.44 25 ARG A O 3
ATOM 1651 N N . ARG A 1 26 ? 12.660 -1.638 -0.009 1.00 0.76 26 ARG A N 3
ATOM 1652 C CA . ARG A 1 26 ? 13.474 -1.237 -1.1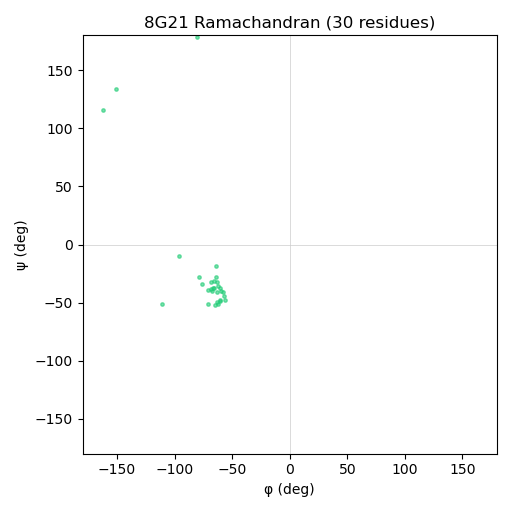51 1.00 1.01 26 ARG A CA 3
ATOM 1653 C C . ARG A 1 26 ? 14.682 -0.426 -0.684 1.00 1.08 26 ARG A C 3
ATOM 1654 O O . ARG A 1 26 ? 15.752 -0.475 -1.291 1.00 1.43 26 ARG A O 3
ATOM 1675 N N . SER A 1 27 ? 14.498 0.305 0.407 1.00 1.06 27 SER A N 3
ATOM 1676 C CA . SER A 1 27 ? 15.551 1.133 0.972 1.00 1.52 27 SER A CA 3
ATOM 1677 C C . SER A 1 27 ? 16.379 0.360 2.001 1.00 1.86 27 SER A C 3
ATOM 1678 O O . SER A 1 27 ? 17.284 0.913 2.631 1.00 2.29 27 SER A O 3
ATOM 1686 N N . LEU A 1 28 ? 16.069 -0.917 2.174 1.00 1.84 28 LEU A N 3
ATOM 1687 C CA . LEU A 1 28 ? 16.793 -1.758 3.112 1.00 2.42 28 LEU A CA 3
ATOM 1688 C C . LEU A 1 28 ? 17.682 -2.743 2.364 1.00 2.81 28 LEU A C 3
ATOM 1689 O O . LEU A 1 28 ? 18.063 -3.783 2.897 1.00 3.47 28 LEU A O 3
ATOM 1705 N N . ARG A 1 29 ? 18.010 -2.405 1.125 1.00 2.56 29 ARG A N 3
ATOM 1706 C CA . ARG A 1 29 ? 18.793 -3.290 0.273 1.00 3.07 29 ARG A CA 3
ATOM 1707 C C . ARG A 1 29 ? 20.238 -2.818 0.169 1.00 3.62 29 ARG A C 3
ATOM 1708 O O . ARG A 1 29 ? 20.987 -3.265 -0.700 1.00 4.23 29 ARG A O 3
ATOM 1729 N N . ARG A 1 30 ? 20.634 -1.916 1.055 1.00 3.60 30 ARG A N 3
ATOM 1730 C CA . ARG A 1 30 ? 22.000 -1.405 1.057 1.00 4.31 30 ARG A CA 3
ATOM 1731 C C . ARG A 1 30 ? 22.869 -2.221 2.008 1.00 4.97 30 ARG A C 3
ATOM 1732 O O . ARG A 1 30 ? 23.893 -1.737 2.503 1.00 5.33 30 ARG A O 3
ATOM 1753 N N . TYR A 1 31 ? 22.440 -3.463 2.243 1.00 5.50 31 TYR A N 3
ATOM 1754 C CA . TYR A 1 31 ? 23.142 -4.414 3.109 1.00 6.42 31 TYR A CA 3
ATOM 1755 C C . TYR A 1 31 ? 23.048 -3.989 4.580 1.00 7.03 31 TYR A C 3
ATOM 1756 O O . TYR A 1 31 ? 23.140 -2.803 4.904 1.00 7.03 31 TYR A O 3
ATOM 1774 N N . PRO A 1 32 ? 22.823 -4.944 5.496 1.00 7.84 32 PRO A N 3
ATOM 1775 C CA . PRO A 1 32 ? 22.599 -6.343 5.176 1.00 8.22 32 PRO A CA 3
ATOM 1776 C C . PRO A 1 32 ? 21.112 -6.673 5.038 1.00 8.19 32 PRO A C 3
ATOM 1777 O O . PRO A 1 32 ? 20.447 -6.916 6.068 1.00 8.15 32 PRO A O 3
ATOM 1789 N N . SER A 1 1 ? -19.597 8.093 1.495 1.00 2.81 1 SER A N 4
ATOM 1790 C CA . SER A 1 1 ? -19.199 7.074 0.503 1.00 2.39 1 SER A CA 4
ATOM 1791 C C . SER A 1 1 ? -19.961 5.774 0.751 1.00 2.41 1 SER A C 4
ATOM 1792 O O . SER A 1 1 ? -20.340 5.476 1.885 1.00 2.65 1 SER A O 4
ATOM 1802 N N . THR A 1 2 ? -20.200 5.009 -0.310 1.00 2.25 2 THR A N 4
ATOM 1803 C CA . THR A 1 2 ? -20.962 3.770 -0.207 1.00 2.41 2 THR A CA 4
ATOM 1804 C C . THR A 1 2 ? -20.113 2.635 0.356 1.00 2.23 2 THR A C 4
ATOM 1805 O O . THR A 1 2 ? -18.914 2.802 0.593 1.00 1.93 2 THR A O 4
ATOM 1816 N N . ARG A 1 3 ? -20.735 1.481 0.556 1.00 2.46 3 ARG A N 4
ATOM 1817 C CA . ARG A 1 3 ? -20.051 0.317 1.107 1.00 2.40 3 ARG A CA 4
ATOM 1818 C C . ARG A 1 3 ? -18.822 -0.051 0.283 1.00 2.04 3 ARG A C 4
ATOM 1819 O O . ARG A 1 3 ? -17.727 -0.190 0.828 1.00 1.79 3 ARG A O 4
ATOM 1840 N N . LYS A 1 4 ? -19.004 -0.194 -1.027 1.00 2.06 4 LYS A N 4
ATOM 1841 C CA . LYS A 1 4 ? -17.912 -0.538 -1.920 1.00 1.83 4 LYS A CA 4
ATOM 1842 C C . LYS A 1 4 ? -16.768 0.458 -1.790 1.00 1.39 4 LYS A C 4
ATOM 1843 O O . LYS A 1 4 ? -15.603 0.073 -1.799 1.00 1.18 4 LYS A O 4
ATOM 1862 N N . GLN A 1 5 ? -17.113 1.736 -1.655 1.00 1.35 5 GLN A N 4
ATOM 1863 C CA . GLN A 1 5 ? -16.119 2.791 -1.516 1.00 1.09 5 GLN A CA 4
ATOM 1864 C C . GLN A 1 5 ? -15.286 2.588 -0.256 1.00 0.96 5 GLN A C 4
ATOM 1865 O O . GLN A 1 5 ? -14.093 2.878 -0.238 1.00 0.77 5 GLN A O 4
ATOM 1879 N N . ASN A 1 6 ? -15.921 2.080 0.791 1.00 1.19 6 ASN A N 4
ATOM 1880 C CA . ASN A 1 6 ? -15.227 1.809 2.044 1.00 1.20 6 ASN A CA 4
ATOM 1881 C C . ASN A 1 6 ? -14.438 0.513 1.940 1.00 0.99 6 ASN A C 4
ATOM 1882 O O . ASN A 1 6 ? -13.339 0.398 2.476 1.00 0.85 6 ASN A O 4
ATOM 1893 N N . TYR A 1 7 ? -14.999 -0.456 1.230 1.00 1.11 7 TYR A N 4
ATOM 1894 C CA . TYR A 1 7 ? -14.321 -1.720 0.982 1.00 1.12 7 TYR A CA 4
ATOM 1895 C C . TYR A 1 7 ? -13.051 -1.508 0.169 1.00 0.80 7 TYR A C 4
ATOM 1896 O O . TYR A 1 7 ? -12.010 -2.074 0.486 1.00 0.74 7 TYR A O 4
ATOM 1914 N N . MET A 1 8 ? -13.132 -0.699 -0.880 1.00 0.74 8 MET A N 4
ATOM 1915 C CA . MET A 1 8 ? -11.953 -0.401 -1.683 1.00 0.73 8 MET A CA 4
ATOM 1916 C C . MET A 1 8 ? -10.949 0.411 -0.873 1.00 0.54 8 MET A C 4
ATOM 1917 O O . MET A 1 8 ? -9.753 0.382 -1.148 1.00 0.80 8 MET A O 4
ATOM 1931 N N . MET A 1 9 ? -11.438 1.124 0.138 1.00 0.38 9 MET A N 4
ATOM 1932 C CA . MET A 1 9 ? -10.569 1.789 1.088 1.00 0.64 9 MET A CA 4
ATOM 1933 C C . MET A 1 9 ? -9.872 0.755 1.957 1.00 0.54 9 MET A C 4
ATOM 1934 O O . MET A 1 9 ? -8.678 0.857 2.213 1.00 0.77 9 MET A O 4
ATOM 1948 N N . ASN A 1 10 ? -10.632 -0.243 2.403 1.00 0.39 10 ASN A N 4
ATOM 1949 C CA . ASN A 1 10 ? -10.085 -1.363 3.169 1.00 0.53 10 ASN A CA 4
ATOM 1950 C C . ASN A 1 10 ? -9.069 -2.124 2.324 1.00 0.53 10 ASN A C 4
ATOM 1951 O O . ASN A 1 10 ? -7.998 -2.510 2.796 1.00 0.69 10 ASN A O 4
ATOM 1962 N N . PHE A 1 11 ? -9.426 -2.324 1.067 1.00 0.61 11 PHE A N 4
ATOM 1963 C CA . PHE A 1 11 ? -8.560 -2.968 0.094 1.00 0.94 11 PHE A CA 4
ATOM 1964 C C . PHE A 1 11 ? -7.283 -2.154 -0.117 1.00 1.08 11 PHE A C 4
ATOM 1965 O O . PHE A 1 11 ? -6.180 -2.701 -0.099 1.00 1.30 11 PHE A O 4
ATOM 1982 N N . SER A 1 12 ? -7.435 -0.850 -0.294 1.00 1.08 12 SER A N 4
ATOM 1983 C CA . SER A 1 12 ? -6.292 0.028 -0.489 1.00 1.44 12 SER A CA 4
ATOM 1984 C C . SER A 1 12 ? -5.486 0.151 0.805 1.00 1.45 12 SER A C 4
ATOM 1985 O O . SER A 1 12 ? -4.279 0.371 0.776 1.00 1.72 12 SER A O 4
ATOM 1993 N N . ARG A 1 13 ? -6.163 0.006 1.941 1.00 1.21 13 ARG A N 4
ATOM 1994 C CA . ARG A 1 13 ? -5.518 0.057 3.240 1.00 1.33 13 ARG A CA 4
ATOM 1995 C C . ARG A 1 13 ? -4.622 -1.156 3.450 1.00 1.35 13 ARG A C 4
ATOM 1996 O O . ARG A 1 13 ? -3.451 -1.018 3.798 1.00 1.62 13 ARG A O 4
ATOM 2017 N N . GLN A 1 14 ? -5.176 -2.344 3.232 1.00 1.14 14 GLN A N 4
ATOM 2018 C CA . G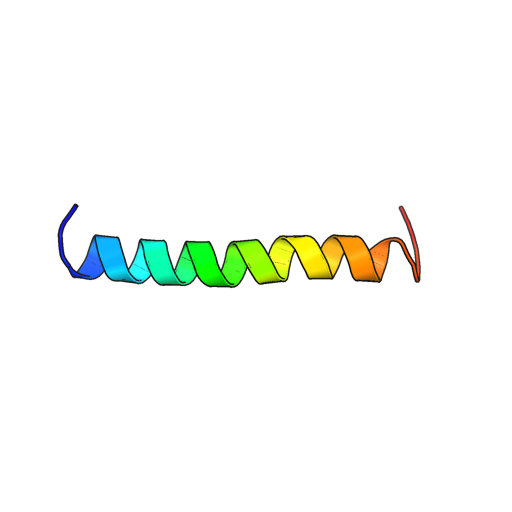LN A 1 14 ? -4.424 -3.579 3.425 1.00 1.25 14 GLN A CA 4
ATOM 2019 C C . GLN A 1 14 ? -3.270 -3.657 2.427 1.00 1.55 14 GLN A C 4
ATOM 2020 O O . GLN A 1 14 ? -2.195 -4.177 2.735 1.00 1.75 14 GLN A O 4
ATOM 2034 N N . HIS A 1 15 ? -3.496 -3.114 1.234 1.00 1.63 15 HIS A N 4
ATOM 2035 C CA . HIS A 1 15 ? -2.462 -3.037 0.216 1.00 2.00 15 HIS A CA 4
ATOM 2036 C C . HIS A 1 15 ? -1.485 -1.915 0.542 1.00 2.19 15 HIS A C 4
ATOM 2037 O O . HIS A 1 15 ? -0.323 -1.949 0.141 1.00 2.41 15 HIS A O 4
ATOM 2052 N N . GLY A 1 16 ? -1.970 -0.923 1.273 1.00 2.16 16 GLY A N 4
ATOM 2053 C CA . GLY A 1 16 ? -1.133 0.182 1.686 1.00 2.43 16 GLY A CA 4
ATOM 2054 C C . GLY A 1 16 ? -0.180 -0.223 2.786 1.00 2.31 16 GLY A C 4
ATOM 2055 O O . GLY A 1 16 ? 0.948 0.258 2.844 1.00 2.47 16 GLY A O 4
ATOM 2059 N N . LEU A 1 17 ? -0.637 -1.111 3.660 1.00 2.09 17 LEU A N 4
ATOM 2060 C CA . LEU A 1 17 ? 0.228 -1.693 4.676 1.00 2.00 17 LEU A CA 4
ATOM 2061 C C . LEU A 1 17 ? 1.393 -2.406 4.002 1.00 1.83 17 LEU A C 4
ATOM 2062 O O . LEU A 1 17 ? 2.552 -2.228 4.379 1.00 1.85 17 LEU A O 4
ATOM 2078 N N . ARG A 1 18 ? 1.065 -3.192 2.981 1.00 1.74 18 ARG A N 4
ATOM 2079 C CA . ARG A 1 18 ? 2.062 -3.841 2.147 1.00 1.63 18 ARG A CA 4
ATOM 2080 C C . ARG A 1 18 ? 2.970 -2.792 1.503 1.00 1.70 18 ARG A C 4
ATOM 2081 O O . ARG A 1 18 ? 4.186 -2.960 1.446 1.00 1.56 18 ARG A O 4
ATOM 2102 N N . HIS A 1 19 ? 2.354 -1.709 1.028 1.00 1.96 19 HIS A N 4
ATOM 2103 C CA . HIS A 1 19 ? 3.063 -0.603 0.395 1.00 2.15 19 HIS A CA 4
ATOM 2104 C C . HIS A 1 19 ? 4.170 -0.049 1.292 1.00 2.01 19 HIS A C 4
ATOM 2105 O O . HIS A 1 19 ? 5.255 0.274 0.814 1.00 1.96 19 HIS A O 4
ATOM 2120 N N . PHE A 1 20 ? 3.892 0.071 2.586 1.00 2.03 20 PHE A N 4
ATOM 2121 C CA . PHE A 1 20 ? 4.883 0.588 3.525 1.00 2.05 20 PHE A CA 4
ATOM 2122 C C . PHE A 1 20 ? 6.074 -0.351 3.625 1.00 1.60 20 PHE A C 4
ATOM 2123 O O . PHE A 1 20 ? 7.222 0.081 3.572 1.00 1.52 20 PHE A O 4
ATOM 2140 N N . TYR A 1 21 ? 5.799 -1.635 3.769 1.00 1.38 21 TYR A N 4
ATOM 2141 C CA . TYR A 1 21 ? 6.863 -2.630 3.835 1.00 1.11 21 TYR A CA 4
ATOM 2142 C C . TYR A 1 21 ? 7.614 -2.716 2.511 1.00 0.78 21 TYR A C 4
ATOM 2143 O O . TYR A 1 21 ? 8.833 -2.901 2.487 1.00 0.67 21 TYR A O 4
ATOM 2161 N N . ASN A 1 22 ? 6.884 -2.573 1.414 1.00 0.91 22 ASN A N 4
ATOM 2162 C CA . ASN A 1 22 ? 7.484 -2.601 0.091 1.00 0.99 22 ASN A CA 4
ATOM 2163 C C . ASN A 1 22 ? 8.360 -1.376 -0.143 1.00 0.94 22 ASN A C 4
ATOM 2164 O O . ASN A 1 22 ? 9.434 -1.481 -0.737 1.00 0.93 22 ASN A O 4
ATOM 2175 N N . ARG A 1 23 ? 7.911 -0.214 0.326 1.00 1.12 23 ARG A N 4
ATOM 2176 C CA . ARG A 1 23 ? 8.710 0.999 0.206 1.00 1.25 23 ARG A CA 4
ATOM 2177 C C . ARG A 1 23 ? 9.918 0.902 1.133 1.00 0.96 23 ARG A C 4
ATOM 2178 O O . ARG A 1 23 ? 10.989 1.432 0.838 1.00 0.95 23 ARG A O 4
ATOM 2199 N N . ARG A 1 24 ? 9.735 0.200 2.249 1.00 0.93 24 ARG A N 4
ATOM 2200 C CA . ARG A 1 24 ? 10.806 -0.036 3.202 1.00 1.05 24 ARG A CA 4
ATOM 2201 C C . ARG A 1 24 ? 11.935 -0.842 2.582 1.00 0.84 24 ARG A C 4
ATOM 2202 O O . ARG A 1 24 ? 13.080 -0.391 2.541 1.00 1.08 24 ARG A O 4
ATOM 2223 N N . ARG A 1 25 ? 11.601 -2.024 2.073 1.00 0.69 25 ARG A N 4
ATOM 2224 C CA . ARG A 1 25 ? 12.597 -2.901 1.469 1.00 1.02 25 ARG A CA 4
ATOM 2225 C C . ARG A 1 25 ? 13.239 -2.230 0.258 1.00 1.01 25 ARG A C 4
ATOM 2226 O O . ARG A 1 25 ? 14.430 -2.394 0.008 1.00 1.44 25 ARG A O 4
ATOM 2247 N N . ARG A 1 26 ? 12.445 -1.452 -0.472 1.00 0.76 26 ARG A N 4
ATOM 2248 C CA . ARG A 1 26 ? 12.937 -0.735 -1.643 1.00 1.01 26 ARG A CA 4
ATOM 2249 C C . ARG A 1 26 ? 13.964 0.317 -1.238 1.00 1.08 26 ARG A C 4
ATOM 2250 O O . ARG A 1 26 ? 14.982 0.499 -1.909 1.00 1.43 26 ARG A O 4
ATOM 2271 N N . SER A 1 27 ? 13.696 1.001 -0.134 1.00 1.06 27 SER A N 4
ATOM 2272 C CA . SER A 1 27 ? 14.602 2.026 0.363 1.00 1.52 27 SER A CA 4
ATOM 2273 C C . SER A 1 27 ? 15.895 1.400 0.859 1.00 1.86 27 SER A C 4
ATOM 2274 O O . SER A 1 27 ? 16.979 1.959 0.689 1.00 2.29 27 SER A O 4
ATOM 2282 N N . LEU A 1 28 ? 15.767 0.219 1.431 1.00 1.84 28 LEU A N 4
ATOM 2283 C CA . LEU A 1 28 ? 16.909 -0.516 1.958 1.00 2.42 28 LEU A CA 4
ATOM 2284 C C . LEU A 1 28 ? 17.766 -1.074 0.830 1.00 2.81 28 LEU A C 4
ATOM 2285 O O . LEU A 1 28 ? 18.946 -1.359 1.018 1.00 3.47 28 LEU A O 4
ATOM 2301 N N . ARG A 1 29 ? 17.168 -1.229 -0.346 1.00 2.56 29 ARG A N 4
ATOM 2302 C CA . ARG A 1 29 ? 17.913 -1.661 -1.524 1.00 3.07 29 ARG A CA 4
ATOM 2303 C C . ARG A 1 29 ? 18.951 -0.611 -1.898 1.00 3.62 29 ARG A C 4
ATOM 2304 O O . ARG A 1 29 ? 19.949 -0.908 -2.553 1.00 4.23 29 ARG A O 4
ATOM 2325 N N . ARG A 1 30 ? 18.711 0.616 -1.457 1.00 3.60 30 ARG A N 4
ATOM 2326 C CA . ARG A 1 30 ? 19.651 1.705 -1.653 1.00 4.31 30 ARG A CA 4
ATOM 2327 C C . ARG A 1 30 ? 20.286 2.060 -0.307 1.00 4.97 30 ARG A C 4
ATOM 2328 O O . ARG A 1 30 ? 20.535 3.229 -0.001 1.00 5.33 30 ARG A O 4
ATOM 2349 N N . TYR A 1 31 ? 20.513 1.019 0.498 1.00 5.50 31 TYR A N 4
ATOM 2350 C CA . TYR A 1 31 ? 21.128 1.135 1.824 1.00 6.42 31 TYR A CA 4
ATOM 2351 C C . TYR A 1 31 ? 20.180 1.735 2.856 1.00 7.03 31 TYR A C 4
ATOM 2352 O O . TYR A 1 31 ? 19.289 2.521 2.527 1.00 7.03 31 TYR A O 4
ATOM 2370 N N . PRO A 1 32 ? 20.364 1.368 4.132 1.00 7.84 32 PRO A N 4
ATOM 2371 C CA . PRO A 1 32 ? 21.378 0.396 4.547 1.00 8.22 32 PRO A CA 4
ATOM 2372 C C . PRO A 1 32 ? 20.934 -1.055 4.349 1.00 8.19 32 PRO A C 4
ATOM 2373 O O . PRO A 1 32 ? 21.527 -1.740 3.484 1.00 8.15 32 PRO A O 4
ATOM 2385 N N . SER A 1 1 ? -18.915 9.064 0.618 1.00 2.81 1 SER A N 5
ATOM 2386 C CA . SER A 1 1 ? -18.652 7.862 -0.196 1.00 2.39 1 SER A CA 5
ATOM 2387 C C . SER A 1 1 ? -19.489 6.692 0.316 1.00 2.41 1 SER A C 5
ATOM 2388 O O . SER A 1 1 ? -19.751 6.586 1.517 1.00 2.65 1 SER A O 5
ATOM 2398 N N . THR A 1 2 ? -19.918 5.828 -0.594 1.00 2.25 2 THR A N 5
ATOM 2399 C CA . THR A 1 2 ? -20.776 4.710 -0.237 1.00 2.41 2 THR A CA 5
ATOM 2400 C C . THR A 1 2 ? -19.996 3.588 0.441 1.00 2.23 2 THR A C 5
ATOM 2401 O O . THR A 1 2 ? -18.763 3.632 0.504 1.00 1.93 2 THR A O 5
ATOM 2412 N N . ARG A 1 3 ? -20.711 2.591 0.947 1.00 2.46 3 ARG A N 5
ATOM 2413 C CA . ARG A 1 3 ? -20.083 1.456 1.615 1.00 2.40 3 ARG A CA 5
ATOM 2414 C C . ARG A 1 3 ? -19.050 0.794 0.712 1.00 2.04 3 ARG A C 5
ATOM 2415 O O . ARG A 1 3 ? -17.933 0.512 1.142 1.00 1.79 3 ARG A O 5
ATOM 2436 N N . LYS A 1 4 ? -19.436 0.557 -0.538 1.00 2.06 4 LYS A N 5
ATOM 2437 C CA . LYS A 1 4 ? -18.550 -0.022 -1.533 1.00 1.83 4 LYS A CA 5
ATOM 2438 C C . LYS A 1 4 ? -17.215 0.714 -1.576 1.00 1.39 4 LYS A C 5
ATOM 2439 O O . LYS A 1 4 ? -16.157 0.087 -1.576 1.00 1.18 4 LYS A O 5
ATOM 2458 N N . GLN A 1 5 ? -17.275 2.040 -1.582 1.00 1.35 5 GLN A N 5
ATOM 2459 C CA . GLN A 1 5 ? -16.078 2.865 -1.633 1.00 1.09 5 GLN A CA 5
ATOM 2460 C C . GLN A 1 5 ? -15.241 2.669 -0.376 1.00 0.96 5 GLN A C 5
ATOM 2461 O O . GLN A 1 5 ? -14.022 2.557 -0.446 1.00 0.77 5 GLN A O 5
ATOM 2475 N N . ASN A 1 6 ? -15.907 2.606 0.769 1.00 1.19 6 ASN A N 5
ATOM 2476 C CA . ASN A 1 6 ? -15.216 2.442 2.043 1.00 1.20 6 ASN A CA 5
ATOM 2477 C C . ASN A 1 6 ? -14.599 1.054 2.141 1.00 0.99 6 ASN A C 5
ATOM 2478 O O . ASN A 1 6 ? -13.496 0.887 2.657 1.00 0.85 6 ASN A O 5
ATOM 2489 N N . TYR A 1 7 ? -15.311 0.064 1.623 1.00 1.11 7 TYR A N 5
ATOM 2490 C CA . TYR A 1 7 ? -14.817 -1.301 1.600 1.00 1.12 7 TYR A CA 5
ATOM 2491 C C . TYR A 1 7 ? -13.620 -1.438 0.667 1.00 0.80 7 TYR A C 5
ATOM 2492 O O . TYR A 1 7 ? -12.600 -2.001 1.056 1.00 0.74 7 TYR A O 5
ATOM 2510 N N . MET A 1 8 ? -13.734 -0.920 -0.552 1.00 0.74 8 MET A N 5
ATOM 2511 C CA . MET A 1 8 ? -12.626 -0.991 -1.498 1.00 0.73 8 MET A CA 5
ATOM 2512 C C . MET A 1 8 ? -11.452 -0.153 -1.009 1.00 0.54 8 MET A C 5
ATOM 2513 O O . MET A 1 8 ? -10.303 -0.431 -1.341 1.00 0.80 8 MET A O 5
ATOM 2527 N N . MET A 1 9 ? -11.739 0.867 -0.204 1.00 0.38 9 MET A N 5
ATOM 2528 C CA . MET A 1 9 ? -10.694 1.638 0.434 1.00 0.64 9 MET A CA 5
ATOM 2529 C C . MET A 1 9 ? -10.035 0.820 1.537 1.00 0.54 9 MET A C 5
ATOM 2530 O O . MET A 1 9 ? -8.818 0.836 1.672 1.00 0.77 9 MET A O 5
ATOM 2544 N N . ASN A 1 10 ? -10.838 0.082 2.303 1.00 0.39 10 ASN A N 5
ATOM 2545 C CA . ASN A 1 10 ? -10.314 -0.803 3.340 1.00 0.53 10 ASN A CA 5
ATOM 2546 C C . ASN A 1 10 ? -9.478 -1.905 2.697 1.00 0.53 10 ASN A C 5
ATOM 2547 O O . ASN A 1 10 ? -8.401 -2.264 3.178 1.00 0.69 10 ASN A O 5
ATOM 2558 N N . PHE A 1 11 ? -9.989 -2.409 1.588 1.00 0.61 11 PHE A N 5
ATOM 2559 C CA . PHE A 1 11 ? -9.294 -3.391 0.773 1.00 0.94 11 PHE A CA 5
ATOM 2560 C C . PHE A 1 11 ? -7.985 -2.810 0.237 1.00 1.08 11 PHE A C 5
ATOM 2561 O O . PHE A 1 11 ? -6.957 -3.485 0.204 1.00 1.30 11 PHE A O 5
ATOM 2578 N N . SER A 1 12 ? -8.020 -1.548 -0.161 1.00 1.08 12 SER A N 5
ATOM 2579 C CA . SER A 1 12 ? -6.834 -0.877 -0.669 1.00 1.44 12 SER A CA 5
ATOM 2580 C C . SER A 1 12 ? -5.872 -0.542 0.473 1.00 1.45 12 SER A C 5
ATOM 2581 O O . SER A 1 12 ? -4.673 -0.407 0.258 1.00 1.72 12 SER A O 5
ATOM 2589 N N . ARG A 1 13 ? -6.398 -0.412 1.687 1.00 1.21 13 ARG A N 5
ATOM 2590 C CA . ARG A 1 13 ? -5.560 -0.146 2.852 1.00 1.33 13 ARG A CA 5
ATOM 2591 C C . ARG A 1 13 ? -4.835 -1.410 3.288 1.00 1.35 13 ARG A C 5
ATOM 2592 O O . ARG A 1 13 ? -3.652 -1.369 3.624 1.00 1.62 13 ARG A O 5
ATOM 2613 N N . GLN A 1 14 ? -5.539 -2.537 3.270 1.00 1.14 14 GLN A N 5
ATOM 2614 C CA . GLN A 1 14 ? -4.942 -3.809 3.659 1.00 1.25 14 GLN A CA 5
ATOM 2615 C C . GLN A 1 14 ? -3.940 -4.268 2.603 1.00 1.55 14 GLN A C 5
ATOM 2616 O O . GLN A 1 14 ? -2.986 -4.986 2.901 1.00 1.75 14 GLN A O 5
ATOM 2630 N N . HIS A 1 15 ? -4.160 -3.839 1.366 1.00 1.63 15 HIS A N 5
ATOM 2631 C CA . HIS A 1 15 ? -3.241 -4.131 0.276 1.00 2.00 15 HIS A CA 5
ATOM 2632 C C . HIS A 1 15 ? -2.122 -3.105 0.242 1.00 2.19 15 HIS A C 5
ATOM 2633 O O . HIS A 1 15 ? -0.986 -3.417 -0.120 1.00 2.41 15 HIS A O 5
ATOM 2648 N N . GLY A 1 16 ? -2.447 -1.883 0.646 1.00 2.16 16 GLY A N 5
ATOM 2649 C CA . GLY A 1 16 ? -1.460 -0.825 0.727 1.00 2.43 16 GLY A CA 5
ATOM 2650 C C . GLY A 1 16 ? -0.490 -1.037 1.869 1.00 2.31 16 GLY A C 5
ATOM 2651 O O . GLY A 1 16 ? 0.488 -0.310 2.005 1.00 2.47 16 GLY A O 5
ATOM 2655 N N . LEU A 1 17 ? -0.768 -2.036 2.697 1.00 2.09 17 LEU A N 5
ATOM 2656 C CA . LEU A 1 17 ? 0.140 -2.409 3.768 1.00 2.00 17 LEU A CA 5
ATOM 2657 C C . LEU A 1 17 ? 1.475 -2.869 3.198 1.00 1.83 17 LEU A C 5
ATOM 2658 O O . LEU A 1 17 ? 2.533 -2.575 3.757 1.00 1.85 17 LEU A O 5
ATOM 2674 N N . ARG A 1 18 ? 1.419 -3.566 2.065 1.00 1.74 18 ARG A N 5
ATOM 2675 C CA . ARG A 1 18 ? 2.618 -4.034 1.390 1.00 1.63 18 ARG A CA 5
ATOM 2676 C C . ARG A 1 18 ? 3.470 -2.864 0.921 1.00 1.70 18 ARG A C 5
ATOM 2677 O O . ARG A 1 18 ? 4.687 -2.977 0.825 1.00 1.56 18 ARG A O 5
ATOM 2698 N N . HIS A 1 19 ? 2.819 -1.744 0.630 1.00 1.96 19 HIS A N 5
ATOM 2699 C CA . HIS A 1 19 ? 3.507 -0.535 0.208 1.00 2.15 19 HIS A CA 5
ATOM 2700 C C . HIS A 1 19 ? 4.547 -0.109 1.240 1.00 2.01 19 HIS A C 5
ATOM 2701 O O . HIS A 1 19 ? 5.623 0.374 0.886 1.00 1.96 19 HIS A O 5
ATOM 2716 N N . PHE A 1 20 ? 4.225 -0.299 2.516 1.00 2.03 20 PHE A N 5
ATOM 2717 C CA . PHE A 1 20 ? 5.147 0.041 3.594 1.00 2.05 20 PHE A CA 5
ATOM 2718 C C . PHE A 1 20 ? 6.346 -0.899 3.580 1.00 1.60 20 PHE A C 5
ATOM 2719 O O . PHE A 1 20 ? 7.486 -0.472 3.750 1.00 1.52 20 PHE A O 5
ATOM 2736 N N . TYR A 1 21 ? 6.084 -2.179 3.366 1.00 1.38 21 TYR A N 5
ATOM 2737 C CA . TYR A 1 21 ? 7.146 -3.173 3.307 1.00 1.11 21 TYR A CA 5
ATOM 2738 C C . TYR A 1 21 ? 7.989 -2.974 2.054 1.00 0.78 21 TYR A C 5
ATOM 2739 O O . TYR A 1 21 ? 9.209 -3.121 2.078 1.00 0.67 21 TYR A O 5
ATOM 2757 N N . ASN A 1 22 ? 7.325 -2.618 0.967 1.00 0.91 22 ASN A N 5
ATOM 2758 C CA . ASN A 1 22 ? 7.994 -2.366 -0.297 1.00 0.99 22 ASN A CA 5
ATOM 2759 C C . ASN A 1 22 ? 8.860 -1.114 -0.221 1.00 0.94 22 ASN A C 5
ATOM 2760 O O . ASN A 1 22 ? 9.940 -1.065 -0.812 1.00 0.93 22 ASN A O 5
ATOM 2771 N N . ARG A 1 23 ? 8.405 -0.110 0.523 1.00 1.12 23 ARG A N 5
ATOM 2772 C CA . ARG A 1 23 ? 9.195 1.102 0.705 1.00 1.25 23 ARG A CA 5
ATOM 2773 C C . ARG A 1 23 ? 10.332 0.832 1.688 1.00 0.96 23 ARG A C 5
ATOM 2774 O O . ARG A 1 23 ? 11.356 1.516 1.683 1.00 0.95 23 ARG A O 5
ATOM 2795 N N . ARG A 1 24 ? 10.156 -0.195 2.511 1.00 0.93 24 ARG A N 5
ATOM 2796 C CA . ARG A 1 24 ? 11.158 -0.607 3.449 1.00 1.05 24 ARG A CA 5
ATOM 2797 C C . ARG A 1 24 ? 12.261 -1.360 2.713 1.00 0.84 24 ARG A C 5
ATOM 2798 O O . ARG A 1 24 ? 13.443 -1.161 2.976 1.00 1.08 24 ARG A O 5
ATOM 2819 N N . ARG A 1 25 ? 11.861 -2.209 1.769 1.00 0.69 25 ARG A N 5
ATOM 2820 C CA . ARG A 1 25 ? 12.810 -2.904 0.903 1.00 1.02 25 ARG A CA 5
ATOM 2821 C C . ARG A 1 25 ? 13.627 -1.890 0.113 1.00 1.01 25 ARG A C 5
ATOM 2822 O O . ARG A 1 25 ? 14.828 -2.061 -0.096 1.00 1.44 25 ARG A O 5
ATOM 2843 N N . ARG A 1 26 ? 12.957 -0.825 -0.309 1.00 0.76 26 ARG A N 5
ATOM 2844 C CA . ARG A 1 26 ? 13.603 0.273 -1.016 1.00 1.01 26 ARG A CA 5
ATOM 2845 C C . ARG A 1 26 ? 14.692 0.901 -0.150 1.00 1.08 26 ARG A C 5
ATOM 2846 O O . ARG A 1 26 ? 15.720 1.350 -0.653 1.00 1.43 26 ARG A O 5
ATOM 2867 N N . SER A 1 27 ? 14.473 0.896 1.159 1.00 1.06 27 SER A N 5
ATOM 2868 C CA . SER A 1 27 ? 15.404 1.504 2.097 1.00 1.52 27 SER A CA 5
ATOM 2869 C C . SER A 1 27 ? 16.704 0.707 2.188 1.00 1.86 27 SER A C 5
ATOM 2870 O O . SER A 1 27 ? 17.723 1.209 2.659 1.00 2.29 27 SER A O 5
ATOM 2878 N N . LEU A 1 28 ? 16.664 -0.526 1.715 1.00 1.84 28 LEU A N 5
ATOM 2879 C CA . LEU A 1 28 ? 17.845 -1.383 1.701 1.00 2.42 28 LEU A CA 5
ATOM 2880 C C . LEU A 1 28 ? 18.535 -1.319 0.342 1.00 2.81 28 LEU A C 5
ATOM 2881 O O . LEU A 1 28 ? 19.664 -1.781 0.178 1.00 3.47 28 LEU A O 5
ATOM 2897 N N . ARG A 1 29 ? 17.853 -0.724 -0.629 1.00 2.56 29 ARG A N 5
ATOM 2898 C CA . ARG A 1 29 ? 18.391 -0.600 -1.977 1.00 3.07 29 ARG A CA 5
ATOM 2899 C C . ARG A 1 29 ? 18.848 0.831 -2.235 1.00 3.62 29 ARG A C 5
ATOM 2900 O O . ARG A 1 29 ? 19.066 1.234 -3.378 1.00 4.23 29 ARG A O 5
ATOM 2921 N N . ARG A 1 30 ? 18.980 1.594 -1.166 1.00 3.60 30 ARG A N 5
ATOM 2922 C CA . ARG A 1 30 ? 19.410 2.969 -1.252 1.00 4.31 30 ARG A CA 5
ATOM 2923 C C . ARG A 1 30 ? 20.666 3.152 -0.422 1.00 4.97 30 ARG A C 5
ATOM 2924 O O . ARG A 1 30 ? 21.112 2.223 0.261 1.00 5.33 30 ARG A O 5
ATOM 2945 N N . TYR A 1 31 ? 21.218 4.340 -0.481 1.00 5.50 31 TYR A N 5
ATOM 2946 C CA . TYR A 1 31 ? 22.364 4.705 0.334 1.00 6.42 31 TYR A CA 5
ATOM 2947 C C . TYR A 1 31 ? 22.480 6.222 0.436 1.00 7.03 31 TYR A C 5
ATOM 2948 O O . TYR A 1 31 ? 22.172 6.942 -0.516 1.00 7.03 31 TYR A O 5
ATOM 2966 N N . PRO A 1 32 ? 22.901 6.731 1.602 1.00 7.84 32 PRO A N 5
ATOM 2967 C CA . PRO A 1 32 ? 23.205 5.921 2.772 1.00 8.22 32 PRO A CA 5
ATOM 2968 C C . PRO A 1 32 ? 21.983 5.723 3.665 1.00 8.19 32 PRO A C 5
ATOM 2969 O O . PRO A 1 32 ? 21.103 4.917 3.294 1.00 8.15 32 PRO A O 5
ATOM 2981 N N . SER A 1 1 ? -15.797 10.469 0.541 1.00 2.81 1 SER A N 6
ATOM 2982 C CA . SER A 1 1 ? -15.744 9.025 0.229 1.00 2.39 1 SER A CA 6
ATOM 2983 C C . SER A 1 1 ? -16.854 8.276 0.958 1.00 2.41 1 SER A C 6
ATOM 2984 O O . SER A 1 1 ? -16.951 8.326 2.187 1.00 2.65 1 SER A O 6
ATOM 2994 N N . THR A 1 2 ? -17.694 7.585 0.199 1.00 2.25 2 THR A N 6
ATOM 2995 C CA . THR A 1 2 ? -18.787 6.814 0.771 1.00 2.41 2 THR A CA 6
ATOM 2996 C C . THR A 1 2 ? -18.287 5.498 1.367 1.00 2.23 2 THR A C 6
ATOM 2997 O O . THR A 1 2 ? -17.088 5.204 1.311 1.00 1.93 2 THR A O 6
ATOM 3008 N N . ARG A 1 3 ? -19.196 4.718 1.938 1.00 2.46 3 ARG A N 6
ATOM 3009 C CA . ARG A 1 3 ? -18.837 3.456 2.580 1.00 2.40 3 ARG A CA 6
ATOM 3010 C C . ARG A 1 3 ? -18.094 2.532 1.619 1.00 2.04 3 ARG A C 6
ATOM 3011 O O . ARG A 1 3 ? -17.030 2.013 1.951 1.00 1.79 3 ARG A O 6
ATOM 3032 N N . LYS A 1 4 ? -18.652 2.346 0.426 1.00 2.06 4 LYS A N 6
ATOM 3033 C CA . LYS A 1 4 ? -18.042 1.478 -0.582 1.00 1.83 4 LYS A CA 6
ATOM 3034 C C . LYS A 1 4 ? -16.609 1.901 -0.884 1.00 1.39 4 LYS A C 6
ATOM 3035 O O . LYS A 1 4 ? -15.744 1.057 -1.111 1.00 1.18 4 LYS A O 6
ATOM 3054 N N . GLN A 1 5 ? -16.363 3.207 -0.866 1.00 1.35 5 GLN A N 6
ATOM 3055 C CA . GLN A 1 5 ? -15.041 3.743 -1.133 1.00 1.09 5 GLN A CA 6
ATOM 3056 C C . GLN A 1 5 ? -14.099 3.411 0.011 1.00 0.96 5 GLN A C 6
ATOM 3057 O O . GLN A 1 5 ? -12.945 3.060 -0.206 1.00 0.77 5 GLN A O 6
ATOM 3071 N N . ASN A 1 6 ? -14.605 3.505 1.235 1.00 1.19 6 ASN A N 6
ATOM 3072 C CA . ASN A 1 6 ? -13.802 3.187 2.406 1.00 1.20 6 ASN A CA 6
ATOM 3073 C C . ASN A 1 6 ? -13.522 1.697 2.449 1.00 0.99 6 ASN A C 6
ATOM 3074 O O . ASN A 1 6 ? -12.441 1.267 2.839 1.00 0.85 6 ASN A O 6
ATOM 3085 N N . TYR A 1 7 ? -14.501 0.917 2.020 1.00 1.11 7 TYR A N 6
ATOM 3086 C CA . TYR A 1 7 ? -14.365 -0.526 1.956 1.00 1.12 7 TYR A CA 6
ATOM 3087 C C . TYR A 1 7 ? -13.332 -0.937 0.922 1.00 0.80 7 TYR A C 6
ATOM 3088 O O . TYR A 1 7 ? -12.440 -1.727 1.220 1.00 0.74 7 TYR A O 6
ATOM 3106 N N . MET A 1 8 ? -13.441 -0.404 -0.287 1.00 0.74 8 MET A N 6
ATOM 3107 C CA . MET A 1 8 ? -12.481 -0.733 -1.333 1.00 0.73 8 MET A CA 6
ATOM 3108 C C . MET A 1 8 ? -11.101 -0.188 -0.985 1.00 0.54 8 MET A C 6
ATOM 3109 O O . MET A 1 8 ? -10.087 -0.745 -1.401 1.00 0.80 8 MET A O 6
ATOM 3123 N N . MET A 1 9 ? -11.058 0.890 -0.207 1.00 0.38 9 MET A N 6
ATOM 3124 C CA . MET A 1 9 ? -9.798 1.424 0.271 1.00 0.64 9 MET A CA 6
ATOM 3125 C C . MET A 1 9 ? -9.235 0.559 1.388 1.00 0.54 9 MET A C 6
ATOM 3126 O O . MET A 1 9 ? -8.023 0.440 1.530 1.00 0.77 9 MET A O 6
ATOM 3140 N N . ASN A 1 10 ? -10.115 -0.058 2.170 1.00 0.39 10 ASN A N 6
ATOM 3141 C CA . ASN A 1 10 ? -9.695 -0.984 3.204 1.00 0.53 10 ASN A CA 6
ATOM 3142 C C . ASN A 1 10 ? -9.223 -2.279 2.557 1.00 0.53 10 ASN A C 6
ATOM 3143 O O . ASN A 1 10 ? -8.203 -2.848 2.935 1.00 0.69 10 ASN A O 6
ATOM 3154 N N . PHE A 1 11 ? -9.976 -2.709 1.561 1.00 0.61 11 PHE A N 6
ATOM 3155 C CA . PHE A 1 11 ? -9.637 -3.877 0.764 1.00 0.94 11 PHE A CA 6
ATOM 3156 C C . PHE A 1 11 ? -8.293 -3.671 0.068 1.00 1.08 11 PHE A C 6
ATOM 3157 O O . PHE A 1 11 ? -7.427 -4.546 0.098 1.00 1.30 11 PHE A O 6
ATOM 3174 N N . SER A 1 12 ? -8.112 -2.502 -0.535 1.00 1.08 12 SER A N 6
ATOM 3175 C CA . SER A 1 12 ? -6.856 -2.171 -1.188 1.00 1.44 12 SER A CA 6
ATOM 3176 C C . SER A 1 12 ? -5.758 -1.969 -0.145 1.00 1.45 12 SER A C 6
ATOM 3177 O O . SER A 1 12 ? -4.576 -2.144 -0.436 1.00 1.72 12 SER A O 6
ATOM 3185 N N . ARG A 1 13 ? -6.155 -1.609 1.070 1.00 1.21 13 ARG A N 6
ATOM 3186 C CA . ARG A 1 13 ? -5.212 -1.433 2.164 1.00 1.33 13 ARG A CA 6
ATOM 3187 C C . ARG A 1 13 ? -4.618 -2.780 2.558 1.00 1.35 13 ARG A C 6
ATOM 3188 O O . ARG A 1 13 ? -3.403 -2.923 2.661 1.00 1.62 13 ARG A O 6
ATOM 3209 N N . GLN A 1 14 ? -5.487 -3.768 2.769 1.00 1.14 14 GLN A N 6
ATOM 3210 C CA . GLN A 1 14 ? -5.055 -5.117 3.115 1.00 1.25 14 GLN A CA 6
ATOM 3211 C C . GLN A 1 14 ? -4.200 -5.723 2.006 1.00 1.55 14 GLN A C 6
ATOM 3212 O O . GLN A 1 14 ? -3.264 -6.475 2.270 1.00 1.75 14 GLN A O 6
ATOM 3226 N N . HIS A 1 15 ? -4.526 -5.390 0.763 1.00 1.63 15 HIS A N 6
ATOM 3227 C CA . HIS A 1 15 ? -3.763 -5.866 -0.384 1.00 2.00 15 HIS A CA 6
ATOM 3228 C C . HIS A 1 15 ? -2.460 -5.093 -0.524 1.00 2.19 15 HIS A C 6
ATOM 3229 O O . HIS A 1 15 ? -1.478 -5.591 -1.077 1.00 2.41 15 HIS A O 6
ATOM 3244 N N . GLY A 1 16 ? -2.458 -3.877 -0.007 1.00 2.16 16 GLY A N 6
ATOM 3245 C CA . GLY A 1 16 ? -1.289 -3.035 -0.078 1.00 2.43 16 GLY A CA 6
ATOM 3246 C C . GLY A 1 16 ? -0.391 -3.213 1.120 1.00 2.31 16 GLY A C 6
ATOM 3247 O O . GLY A 1 16 ? 0.674 -2.611 1.192 1.00 2.47 16 GLY A O 6
ATOM 3251 N N . LEU A 1 17 ? -0.829 -4.046 2.058 1.00 2.09 17 LEU A N 6
ATOM 3252 C CA . LEU A 1 17 ? -0.077 -4.312 3.278 1.00 2.00 17 LEU A CA 6
ATOM 3253 C C . LEU A 1 17 ? 1.358 -4.701 2.935 1.00 1.83 17 LEU A C 6
ATOM 3254 O O . LEU A 1 17 ? 2.311 -4.133 3.466 1.00 1.85 17 LEU A O 6
ATOM 3270 N N . ARG A 1 18 ? 1.504 -5.651 2.023 1.00 1.74 18 ARG A N 6
ATOM 3271 C CA . ARG A 1 18 ? 2.818 -6.078 1.576 1.00 1.63 18 ARG A CA 6
ATOM 3272 C C . ARG A 1 18 ? 3.477 -5.003 0.715 1.00 1.70 18 ARG A C 6
ATOM 3273 O O . ARG A 1 18 ? 4.694 -4.835 0.738 1.00 1.56 18 ARG A O 6
ATOM 3294 N N . HIS A 1 19 ? 2.659 -4.274 -0.034 1.00 1.96 19 HIS A N 6
ATOM 3295 C CA . HIS A 1 19 ? 3.144 -3.214 -0.909 1.00 2.15 19 HIS A CA 6
ATOM 3296 C C . HIS A 1 19 ? 3.870 -2.141 -0.102 1.00 2.01 19 HIS A C 6
ATOM 3297 O O . HIS A 1 19 ? 4.886 -1.603 -0.541 1.00 1.96 19 HIS A O 6
ATOM 3312 N N . PHE A 1 20 ? 3.341 -1.844 1.081 1.00 2.03 20 PHE A N 6
ATOM 3313 C CA . PHE A 1 20 ? 3.961 -0.877 1.978 1.00 2.05 20 PHE A CA 6
ATOM 3314 C C . PHE A 1 20 ? 5.378 -1.306 2.326 1.00 1.60 20 PHE A C 6
ATOM 3315 O O . PHE A 1 20 ? 6.330 -0.564 2.109 1.00 1.52 20 PHE A O 6
ATOM 3332 N N . TYR A 1 21 ? 5.505 -2.520 2.847 1.00 1.38 21 TYR A N 6
ATOM 3333 C CA . TYR A 1 21 ? 6.794 -3.033 3.302 1.00 1.11 21 TYR A CA 6
ATOM 3334 C C . TYR A 1 21 ? 7.777 -3.191 2.151 1.00 0.78 21 TYR A C 6
ATOM 3335 O O . TYR A 1 21 ? 8.980 -2.988 2.324 1.00 0.67 21 TYR A O 6
ATOM 3353 N N . ASN A 1 22 ? 7.264 -3.540 0.980 1.00 0.91 22 ASN A N 6
ATOM 3354 C CA . ASN A 1 22 ? 8.090 -3.628 -0.219 1.00 0.99 22 ASN A CA 6
ATOM 3355 C C . ASN A 1 22 ? 8.732 -2.279 -0.527 1.00 0.94 22 ASN A C 6
ATOM 3356 O O . ASN A 1 22 ? 9.926 -2.198 -0.829 1.00 0.93 22 ASN A O 6
ATOM 3367 N N . ARG A 1 23 ? 7.938 -1.222 -0.428 1.00 1.12 23 ARG A N 6
ATOM 3368 C CA . ARG A 1 23 ? 8.431 0.129 -0.665 1.00 1.25 23 ARG A CA 6
ATOM 3369 C C . ARG A 1 23 ? 9.268 0.613 0.514 1.00 0.96 23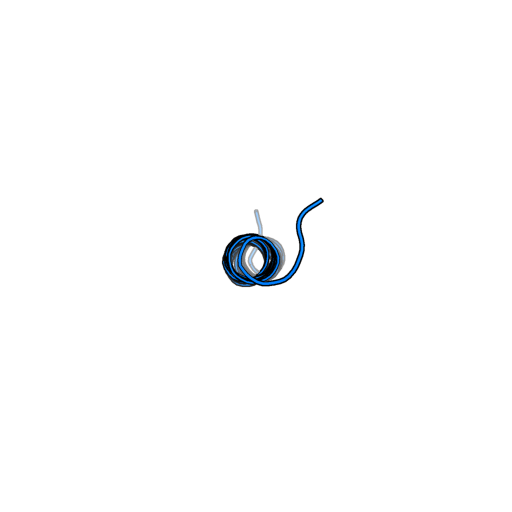 ARG A C 6
ATOM 3370 O O . ARG A 1 23 ? 10.227 1.363 0.337 1.00 0.95 23 ARG A O 6
ATOM 3391 N N . ARG A 1 24 ? 8.901 0.178 1.717 1.00 0.93 24 ARG A N 6
ATOM 3392 C CA . ARG A 1 24 ? 9.671 0.494 2.917 1.00 1.05 24 ARG A CA 6
ATOM 3393 C C . ARG A 1 24 ? 11.095 -0.015 2.777 1.00 0.84 24 ARG A C 6
ATOM 3394 O O . ARG A 1 24 ? 12.050 0.734 2.970 1.00 1.08 24 ARG A O 6
ATOM 3415 N N . ARG A 1 25 ? 11.222 -1.285 2.411 1.00 0.69 25 ARG A N 6
ATOM 3416 C CA . ARG A 1 25 ? 12.523 -1.907 2.197 1.00 1.02 25 ARG A CA 6
ATOM 3417 C C . ARG A 1 25 ? 13.326 -1.130 1.159 1.00 1.01 25 ARG A C 6
ATOM 3418 O O . ARG A 1 25 ? 14.534 -0.934 1.305 1.00 1.44 25 ARG A O 6
ATOM 3439 N N . ARG A 1 26 ? 12.642 -0.677 0.116 1.00 0.76 26 ARG A N 6
ATOM 3440 C CA . ARG A 1 26 ? 13.272 0.130 -0.916 1.00 1.01 26 ARG A CA 6
ATOM 3441 C C . ARG A 1 26 ? 13.743 1.461 -0.335 1.00 1.08 26 ARG A C 6
ATOM 3442 O O . ARG A 1 26 ? 14.858 1.900 -0.596 1.00 1.43 26 ARG A O 6
ATOM 3463 N N . SER A 1 27 ? 12.898 2.075 0.482 1.00 1.06 27 SER A N 6
ATOM 3464 C CA . SER A 1 27 ? 13.192 3.384 1.053 1.00 1.52 27 SER A CA 6
ATOM 3465 C C . SER A 1 27 ? 14.344 3.315 2.050 1.00 1.86 27 SER A C 6
ATOM 3466 O O . SER A 1 27 ? 15.089 4.282 2.225 1.00 2.29 27 SER A O 6
ATOM 3474 N N . LEU A 1 28 ? 14.493 2.164 2.681 1.00 1.84 28 LEU A N 6
ATOM 3475 C CA . LEU A 1 28 ? 15.561 1.942 3.654 1.00 2.42 28 LEU A CA 6
ATOM 3476 C C . LEU A 1 28 ? 16.924 1.986 2.974 1.00 2.81 28 LEU A C 6
ATOM 3477 O O . LEU A 1 28 ? 17.854 2.638 3.453 1.00 3.47 28 LEU A O 6
ATOM 3493 N N . ARG A 1 29 ? 17.028 1.303 1.843 1.00 2.56 29 ARG A N 6
ATOM 3494 C CA . ARG A 1 29 ? 18.270 1.257 1.078 1.00 3.07 29 ARG A CA 6
ATOM 3495 C C . ARG A 1 29 ? 18.369 2.458 0.142 1.00 3.62 29 ARG A C 6
ATOM 3496 O O . ARG A 1 29 ? 19.181 2.480 -0.781 1.00 4.23 29 ARG A O 6
ATOM 3517 N N . ARG A 1 30 ? 17.523 3.447 0.382 1.00 3.60 30 ARG A N 6
ATOM 3518 C CA . ARG A 1 30 ? 17.547 4.689 -0.372 1.00 4.31 30 ARG A CA 6
ATOM 3519 C C . ARG A 1 30 ? 17.572 5.870 0.585 1.00 4.97 30 ARG A C 6
ATOM 3520 O O . ARG A 1 30 ? 17.064 6.946 0.280 1.00 5.33 30 ARG A O 6
ATOM 3541 N N . TYR A 1 31 ? 18.159 5.648 1.752 1.00 5.50 31 TYR A N 6
ATOM 3542 C CA . TYR A 1 31 ? 18.272 6.684 2.765 1.00 6.42 31 TYR A CA 6
ATOM 3543 C C . TYR A 1 31 ? 19.701 6.732 3.299 1.00 7.03 31 TYR A C 6
ATOM 3544 O O . TYR A 1 31 ? 20.325 5.688 3.502 1.00 7.03 31 TYR A O 6
ATOM 3562 N N . PRO A 1 32 ? 20.249 7.935 3.506 1.00 7.84 32 PRO A N 6
ATOM 3563 C CA . PRO A 1 32 ? 19.576 9.187 3.205 1.00 8.22 32 PRO A CA 6
ATOM 3564 C C . PRO A 1 32 ? 19.894 9.687 1.798 1.00 8.19 32 PRO A C 6
ATOM 3565 O O . PRO A 1 32 ? 20.943 10.339 1.611 1.00 8.15 32 PRO A O 6
ATOM 3577 N N . SER A 1 1 ? -22.948 3.646 1.930 1.00 2.81 1 SER A N 7
ATOM 3578 C CA . SER A 1 1 ? -21.954 3.086 0.993 1.00 2.39 1 SER A CA 7
ATOM 3579 C C . SER A 1 1 ? -22.131 1.573 0.883 1.00 2.41 1 SER A C 7
ATOM 3580 O O . SER A 1 1 ? -22.537 0.918 1.844 1.00 2.65 1 SER A O 7
ATOM 3590 N N . THR A 1 2 ? -21.846 1.020 -0.291 1.00 2.25 2 THR A N 7
ATOM 3591 C CA . THR A 1 2 ? -21.961 -0.415 -0.501 1.00 2.41 2 THR A CA 7
ATOM 3592 C C . THR A 1 2 ? -20.693 -1.129 -0.061 1.00 2.23 2 THR A C 7
ATOM 3593 O O . THR A 1 2 ? -19.714 -0.479 0.316 1.00 1.93 2 THR A O 7
ATOM 3604 N N . ARG A 1 3 ? -20.698 -2.455 -0.115 1.00 2.46 3 ARG A N 7
ATOM 3605 C CA . ARG A 1 3 ? -19.542 -3.234 0.300 1.00 2.40 3 ARG A CA 7
ATOM 3606 C C . ARG A 1 3 ? -18.305 -2.837 -0.493 1.00 2.04 3 ARG A C 7
ATOM 3607 O O . ARG A 1 3 ? -17.256 -2.575 0.084 1.00 1.79 3 ARG A O 7
ATOM 3628 N N . LYS A 1 4 ? -18.445 -2.779 -1.813 1.00 2.06 4 LYS A N 7
ATOM 3629 C CA . LYS A 1 4 ? -17.334 -2.457 -2.692 1.00 1.83 4 LYS A CA 7
ATOM 3630 C C . LYS A 1 4 ? -16.719 -1.108 -2.329 1.00 1.39 4 LYS A C 7
ATOM 3631 O O . LYS A 1 4 ? -15.500 -0.956 -2.337 1.00 1.18 4 LYS A O 7
ATOM 3650 N N . GLN A 1 5 ? -17.566 -0.144 -1.978 1.00 1.35 5 GLN A N 7
ATOM 3651 C CA . GLN A 1 5 ? -17.108 1.177 -1.564 1.00 1.09 5 GLN A CA 7
ATOM 3652 C C . GLN A 1 5 ? -16.298 1.087 -0.272 1.00 0.96 5 GLN A C 7
ATOM 3653 O O . GLN A 1 5 ? -15.295 1.777 -0.107 1.00 0.77 5 GLN A O 7
ATOM 3667 N N . ASN A 1 6 ? -16.733 0.223 0.636 1.00 1.19 6 ASN A N 7
ATOM 3668 C CA . ASN A 1 6 ? -16.029 0.025 1.900 1.00 1.20 6 ASN A CA 7
ATOM 3669 C C . ASN A 1 6 ? -14.773 -0.806 1.679 1.00 0.99 6 ASN A C 7
ATOM 3670 O O . ASN A 1 6 ? -13.756 -0.616 2.349 1.00 0.85 6 ASN A O 7
ATOM 3681 N N . TYR A 1 7 ? -14.852 -1.721 0.724 1.00 1.11 7 TYR A N 7
ATOM 3682 C CA . TYR A 1 7 ? -13.722 -2.558 0.359 1.00 1.12 7 TYR A CA 7
ATOM 3683 C C . TYR A 1 7 ? -12.617 -1.733 -0.275 1.00 0.80 7 TYR A C 7
ATOM 3684 O O . TYR A 1 7 ? -11.460 -1.870 0.100 1.00 0.74 7 TYR A O 7
ATOM 3702 N N . MET A 1 8 ? -12.967 -0.882 -1.234 1.00 0.74 8 MET A N 7
ATOM 3703 C CA . MET A 1 8 ? -11.976 -0.025 -1.875 1.00 0.73 8 MET A CA 7
ATOM 3704 C C . MET A 1 8 ? -11.384 0.958 -0.869 1.00 0.54 8 MET A C 7
ATOM 3705 O O . MET A 1 8 ? -10.247 1.401 -1.016 1.00 0.80 8 MET A O 7
ATOM 3719 N N . MET A 1 9 ? -12.155 1.283 0.164 1.00 0.38 9 MET A N 7
ATOM 3720 C CA . MET A 1 9 ? -11.652 2.084 1.262 1.00 0.64 9 MET A CA 7
ATOM 3721 C C . MET A 1 9 ? -10.617 1.292 2.057 1.00 0.54 9 MET A C 7
ATOM 3722 O O . MET A 1 9 ? -9.561 1.815 2.410 1.00 0.77 9 MET A O 7
ATOM 3736 N N . ASN A 1 10 ? -10.906 0.015 2.301 1.00 0.39 10 ASN A N 7
ATOM 3737 C CA . ASN A 1 10 ? -9.986 -0.865 3.002 1.00 0.53 10 ASN A CA 7
ATOM 3738 C C . ASN A 1 10 ? -8.763 -1.136 2.130 1.00 0.53 10 ASN A C 7
ATOM 3739 O O . ASN A 1 10 ? -7.630 -1.160 2.602 1.00 0.69 10 ASN A O 7
ATOM 3750 N N . PHE A 1 11 ? -9.030 -1.318 0.849 1.00 0.61 11 PHE A N 7
ATOM 3751 C CA . PHE A 1 11 ? -8.007 -1.503 -0.173 1.00 0.94 11 PHE A CA 7
ATOM 3752 C C . PHE A 1 11 ? -7.030 -0.329 -0.166 1.00 1.08 11 PHE A C 7
ATOM 3753 O O . PHE A 1 11 ? -5.815 -0.515 -0.237 1.00 1.30 11 PHE A O 7
ATOM 3770 N N . SER A 1 12 ? -7.573 0.875 -0.049 1.00 1.08 12 SER A N 7
ATOM 3771 C CA . SER A 1 12 ? -6.765 2.081 0.021 1.00 1.44 12 SER A CA 7
ATOM 3772 C C . SER A 1 12 ? -5.962 2.118 1.323 1.00 1.45 12 SER A C 7
ATOM 3773 O O . SER A 1 12 ? -4.788 2.497 1.325 1.00 1.72 12 SER A O 7
ATOM 3781 N N . ARG A 1 13 ? -6.593 1.717 2.425 1.00 1.21 13 ARG A N 7
ATOM 3782 C CA . ARG A 1 13 ? -5.917 1.657 3.719 1.00 1.33 13 ARG A CA 7
ATOM 3783 C C . ARG A 1 13 ? -4.760 0.663 3.681 1.00 1.35 13 ARG A C 7
ATOM 3784 O O . ARG A 1 13 ? -3.652 0.969 4.126 1.00 1.62 13 ARG A O 7
ATOM 3805 N N . GLN A 1 14 ? -5.023 -0.521 3.135 1.00 1.14 14 GLN A N 7
ATOM 3806 C CA . GLN A 1 14 ? -4.011 -1.566 3.030 1.00 1.25 14 GLN A CA 7
ATOM 3807 C C . GLN A 1 14 ? -2.859 -1.120 2.137 1.00 1.55 14 GLN A C 7
ATOM 3808 O O . GLN A 1 14 ? -1.701 -1.452 2.392 1.00 1.75 14 GLN A O 7
ATOM 3822 N N . HIS A 1 15 ? -3.186 -0.366 1.094 1.00 1.63 15 HIS A N 7
ATOM 3823 C CA . HIS A 1 15 ? -2.177 0.172 0.185 1.00 2.00 15 HIS A CA 7
ATOM 3824 C C . HIS A 1 15 ? -1.219 1.102 0.916 1.00 2.19 15 HIS A C 7
ATOM 3825 O O . HIS A 1 15 ? -0.010 1.066 0.688 1.00 2.41 15 HIS A O 7
ATOM 3840 N N . GLY A 1 16 ? -1.758 1.916 1.811 1.00 2.16 16 GLY A N 7
ATOM 3841 C CA . GLY A 1 16 ? -0.924 2.801 2.597 1.00 2.43 16 GLY A CA 7
ATOM 3842 C C . GLY A 1 16 ? -0.164 2.054 3.674 1.00 2.31 16 GLY A C 7
ATOM 3843 O O . GLY A 1 16 ? 0.856 2.531 4.171 1.00 2.47 16 GLY A O 7
ATOM 3847 N N . LEU A 1 17 ? -0.660 0.873 4.024 1.00 2.09 17 LEU A N 7
ATOM 3848 C CA . LEU A 1 17 ? -0.027 0.038 5.036 1.00 2.00 17 LEU A CA 7
ATOM 3849 C C . LEU A 1 17 ? 1.204 -0.651 4.445 1.00 1.83 17 LEU A C 7
ATOM 3850 O O . LEU A 1 17 ? 2.293 -0.598 5.017 1.00 1.85 17 LEU A O 7
ATOM 3866 N N . ARG A 1 18 ? 1.036 -1.284 3.286 1.00 1.74 18 ARG A N 7
ATOM 3867 C CA . ARG A 1 18 ? 2.144 -1.941 2.615 1.00 1.63 18 ARG A CA 7
ATOM 3868 C C . ARG A 1 18 ? 3.148 -0.912 2.109 1.00 1.70 18 ARG A C 7
ATOM 3869 O O . ARG A 1 18 ? 4.318 -1.219 1.901 1.00 1.56 18 ARG A O 7
ATOM 3890 N N . HIS A 1 19 ? 2.661 0.306 1.899 1.00 1.96 19 HIS A N 7
ATOM 3891 C CA . HIS A 1 19 ? 3.493 1.439 1.519 1.00 2.15 19 HIS A CA 7
ATOM 3892 C C . HIS A 1 19 ? 4.730 1.549 2.410 1.00 2.01 19 HIS A C 7
ATOM 3893 O O . HIS A 1 19 ? 5.832 1.802 1.924 1.00 1.96 19 HIS A O 7
ATOM 3908 N N . PHE A 1 20 ? 4.542 1.348 3.712 1.00 2.03 20 PHE A N 7
ATOM 3909 C CA . PHE A 1 20 ? 5.647 1.415 4.664 1.00 2.05 20 PHE A CA 7
ATOM 3910 C C . PHE A 1 20 ? 6.680 0.333 4.365 1.00 1.60 20 PHE A C 7
ATOM 3911 O O . PHE A 1 20 ? 7.879 0.601 4.313 1.00 1.52 20 PHE A O 7
ATOM 3928 N N . TYR A 1 21 ? 6.201 -0.883 4.144 1.00 1.38 21 TYR A N 7
ATOM 3929 C CA . TYR A 1 21 ? 7.077 -2.024 3.902 1.00 1.11 21 TYR A CA 7
ATOM 3930 C C . TYR A 1 21 ? 7.744 -1.933 2.537 1.00 0.78 21 TYR A C 7
ATOM 3931 O O . TYR A 1 21 ? 8.848 -2.429 2.351 1.00 0.67 21 TYR A O 7
ATOM 3949 N N . ASN A 1 22 ? 7.076 -1.296 1.586 1.00 0.91 22 ASN A N 7
ATOM 3950 C CA . ASN A 1 22 ? 7.672 -1.053 0.279 1.00 0.99 22 ASN A CA 7
ATOM 3951 C C . ASN A 1 22 ? 8.846 -0.098 0.409 1.00 0.94 22 ASN A C 7
ATOM 3952 O O . ASN A 1 22 ? 9.860 -0.249 -0.271 1.00 0.93 22 ASN A O 7
ATOM 3963 N N . ARG A 1 23 ? 8.706 0.875 1.302 1.00 1.12 23 ARG A N 7
ATOM 3964 C CA . ARG A 1 23 ? 9.791 1.797 1.609 1.00 1.25 23 ARG A CA 7
ATOM 3965 C C . ARG A 1 23 ? 10.921 1.059 2.316 1.00 0.96 23 ARG A C 7
ATOM 3966 O O . ARG A 1 23 ? 12.098 1.328 2.083 1.00 0.95 23 ARG A O 7
ATOM 3987 N N . ARG A 1 24 ? 10.548 0.124 3.179 1.00 0.93 24 ARG A N 7
ATOM 3988 C CA . ARG A 1 24 ? 11.513 -0.737 3.850 1.00 1.05 24 ARG A CA 7
ATOM 3989 C C . ARG A 1 24 ? 12.245 -1.604 2.829 1.00 0.84 24 ARG A C 7
ATOM 3990 O O . ARG A 1 24 ? 13.473 -1.702 2.831 1.00 1.08 24 ARG A O 7
ATOM 4011 N N . ARG A 1 25 ? 11.466 -2.211 1.943 1.00 0.69 25 ARG A N 7
ATOM 4012 C CA . ARG A 1 25 ? 11.990 -3.077 0.897 1.00 1.02 25 ARG A CA 7
ATOM 4013 C C . ARG A 1 25 ? 12.767 -2.268 -0.141 1.00 1.01 25 ARG A C 7
ATOM 4014 O O . ARG A 1 25 ? 13.570 -2.812 -0.896 1.00 1.44 25 ARG A O 7
ATOM 4035 N N . ARG A 1 26 ? 12.520 -0.967 -0.174 1.00 0.76 26 ARG A N 7
ATOM 4036 C CA . ARG A 1 26 ? 13.218 -0.074 -1.086 1.00 1.01 26 ARG A CA 7
ATOM 4037 C C . ARG A 1 26 ? 14.719 -0.109 -0.828 1.00 1.08 26 ARG A C 7
ATOM 4038 O O . ARG A 1 26 ? 15.516 -0.105 -1.760 1.00 1.43 26 ARG A O 7
ATOM 4059 N N . SER A 1 27 ? 15.094 -0.169 0.438 1.00 1.06 27 SER A N 7
ATOM 4060 C CA . SER A 1 27 ? 16.498 -0.168 0.810 1.00 1.52 27 SER A CA 7
ATOM 4061 C C . SER A 1 27 ? 17.047 -1.589 0.883 1.00 1.86 27 SER A C 7
ATOM 4062 O O . SER A 1 27 ? 18.252 -1.796 1.025 1.00 2.29 27 SER A O 7
ATOM 4070 N N . LEU A 1 28 ? 16.158 -2.565 0.774 1.00 1.84 28 LEU A N 7
ATOM 4071 C CA . LEU A 1 28 ? 16.534 -3.962 0.917 1.00 2.42 28 LEU A CA 7
ATOM 4072 C C . LEU A 1 28 ? 16.355 -4.721 -0.395 1.00 2.81 28 LEU A C 7
ATOM 4073 O O . LEU A 1 28 ? 16.234 -5.947 -0.403 1.00 3.47 28 LEU A O 7
ATOM 4089 N N . ARG A 1 29 ? 16.333 -3.995 -1.504 1.00 2.56 29 ARG A N 7
ATOM 4090 C CA . ARG A 1 29 ? 16.174 -4.626 -2.809 1.00 3.07 29 ARG A CA 7
ATOM 4091 C C . ARG A 1 29 ? 17.494 -4.634 -3.575 1.00 3.62 29 ARG A C 7
ATOM 4092 O O . ARG A 1 29 ? 17.596 -5.212 -4.657 1.00 4.23 29 ARG A O 7
ATOM 4113 N N . ARG A 1 30 ? 18.509 -4.005 -2.996 1.00 3.60 30 ARG A N 7
ATOM 4114 C CA . ARG A 1 30 ? 19.828 -3.959 -3.610 1.00 4.31 30 ARG A CA 7
ATOM 4115 C C . ARG A 1 30 ? 20.860 -4.611 -2.704 1.00 4.97 30 ARG A C 7
ATOM 4116 O O . ARG A 1 30 ? 21.129 -4.130 -1.602 1.00 5.33 30 ARG A O 7
ATOM 4137 N N . TYR A 1 31 ? 21.418 -5.717 -3.166 1.00 5.50 31 TYR A N 7
ATOM 4138 C CA . TYR A 1 31 ? 22.464 -6.418 -2.440 1.00 6.42 31 TYR A CA 7
ATOM 4139 C C . TYR A 1 31 ? 23.287 -7.269 -3.399 1.00 7.03 31 TYR A C 7
ATOM 4140 O O . TYR A 1 31 ? 22.778 -7.710 -4.432 1.00 7.03 31 TYR A O 7
ATOM 4158 N N . PRO A 1 32 ? 24.569 -7.499 -3.091 1.00 7.84 32 PRO A N 7
ATOM 4159 C CA . PRO A 1 32 ? 25.234 -6.933 -1.919 1.00 8.22 32 PRO A CA 7
ATOM 4160 C C . PRO A 1 32 ? 25.743 -5.516 -2.174 1.00 8.19 32 PRO A C 7
ATOM 4161 O O . PRO A 1 32 ? 25.017 -4.554 -1.847 1.00 8.15 32 PRO A O 7
ATOM 4173 N N . SER A 1 1 ? -19.677 8.237 1.538 1.00 2.81 1 SER A N 8
ATOM 4174 C CA . SER A 1 1 ? -19.052 6.925 1.280 1.00 2.39 1 SER A CA 8
ATOM 4175 C C . SER A 1 1 ? -19.699 5.849 2.147 1.00 2.41 1 SER A C 8
ATOM 4176 O O . SER A 1 1 ? -19.692 5.942 3.375 1.00 2.65 1 SER A O 8
ATOM 4186 N N . THR A 1 2 ? -20.263 4.834 1.503 1.00 2.25 2 THR A N 8
ATOM 4187 C CA . THR A 1 2 ? -20.930 3.755 2.214 1.00 2.41 2 THR A CA 8
ATOM 4188 C C . THR A 1 2 ? -19.929 2.711 2.705 1.00 2.23 2 THR A C 8
ATOM 4189 O O . THR A 1 2 ? -18.727 2.826 2.450 1.00 1.93 2 THR A O 8
ATOM 4200 N N . ARG A 1 3 ? -20.422 1.697 3.405 1.00 2.46 3 ARG A N 8
ATOM 4201 C CA . ARG A 1 3 ? -19.563 0.673 3.990 1.00 2.40 3 ARG A CA 8
ATOM 4202 C C . ARG A 1 3 ? -18.707 -0.023 2.934 1.00 2.04 3 ARG A C 8
ATOM 4203 O O . ARG A 1 3 ? -17.494 -0.152 3.104 1.00 1.79 3 ARG A O 8
ATOM 4224 N N . LYS A 1 4 ? -19.337 -0.462 1.849 1.00 2.06 4 LYS A N 8
ATOM 4225 C CA . LYS A 1 4 ? -18.618 -1.132 0.768 1.00 1.83 4 LYS A CA 8
ATOM 4226 C C . LYS A 1 4 ? -17.502 -0.246 0.221 1.00 1.39 4 LYS A C 8
ATOM 4227 O O . LYS A 1 4 ? -16.427 -0.732 -0.122 1.00 1.18 4 LYS A O 8
ATOM 4246 N N . GLN A 1 5 ? -17.758 1.059 0.169 1.00 1.35 5 GLN A N 8
ATOM 4247 C CA . GLN A 1 5 ? -16.766 2.016 -0.288 1.00 1.09 5 GLN A CA 8
ATOM 4248 C C . GLN A 1 5 ? -15.603 2.067 0.694 1.00 0.96 5 GLN A C 8
ATOM 4249 O O . GLN A 1 5 ? -14.446 2.130 0.293 1.00 0.77 5 GLN A O 8
ATOM 4263 N N . ASN A 1 6 ? -15.920 2.013 1.983 1.00 1.19 6 ASN A N 8
ATOM 4264 C CA . ASN A 1 6 ? -14.891 1.985 3.016 1.00 1.20 6 ASN A CA 8
ATOM 4265 C C . ASN A 1 6 ? -14.083 0.700 2.923 1.00 0.99 6 ASN A C 8
ATOM 4266 O O . ASN A 1 6 ? -12.865 0.710 3.080 1.00 0.85 6 ASN A O 8
ATOM 4277 N N . TYR A 1 7 ? -14.767 -0.405 2.657 1.00 1.11 7 TYR A N 8
ATOM 4278 C CA . TYR A 1 7 ? -14.109 -1.695 2.518 1.00 1.12 7 TYR A CA 8
ATOM 4279 C C . TYR A 1 7 ? -13.178 -1.715 1.316 1.00 0.80 7 TYR A C 8
ATOM 4280 O O . TYR A 1 7 ? -12.021 -2.101 1.439 1.00 0.74 7 TYR A O 8
ATOM 4298 N N . MET A 1 8 ? -13.673 -1.300 0.155 1.00 0.74 8 MET A N 8
ATOM 4299 C CA . MET A 1 8 ? -12.839 -1.277 -1.041 1.00 0.73 8 MET A CA 8
ATOM 4300 C C . MET A 1 8 ? -11.707 -0.269 -0.883 1.00 0.54 8 MET A C 8
ATOM 4301 O O . MET A 1 8 ? -10.649 -0.416 -1.489 1.00 0.80 8 MET A O 8
ATOM 4315 N N . MET A 1 9 ? -11.924 0.743 -0.050 1.00 0.38 9 MET A N 8
ATOM 4316 C CA . MET A 1 9 ? -10.876 1.684 0.285 1.00 0.64 9 MET A CA 8
ATOM 4317 C C . MET A 1 9 ? -9.850 1.033 1.198 1.00 0.54 9 MET A C 8
ATOM 4318 O O . MET A 1 9 ? -8.656 1.251 1.039 1.00 0.77 9 MET A O 8
ATOM 4332 N N . ASN A 1 10 ? -10.318 0.225 2.149 1.00 0.39 10 ASN A N 8
ATOM 4333 C CA . ASN A 1 10 ? -9.422 -0.537 3.019 1.00 0.53 10 ASN A CA 8
ATOM 4334 C C . ASN A 1 10 ? -8.656 -1.573 2.208 1.00 0.53 10 ASN A C 8
ATOM 4335 O O . ASN A 1 10 ? -7.459 -1.784 2.411 1.00 0.69 10 ASN A O 8
ATOM 4346 N N . PHE A 1 11 ? -9.365 -2.202 1.283 1.00 0.61 11 PHE A N 8
ATOM 4347 C CA . PHE A 1 11 ? -8.788 -3.167 0.359 1.00 0.94 11 PHE A CA 8
ATOM 4348 C C . PHE A 1 11 ? -7.733 -2.496 -0.520 1.00 1.08 11 PHE A C 8
ATOM 4349 O O . PHE A 1 11 ? -6.637 -3.019 -0.703 1.00 1.30 11 PHE A O 8
ATOM 4366 N N . SER A 1 12 ? -8.060 -1.327 -1.047 1.00 1.08 12 SER A N 8
ATOM 4367 C CA . SER A 1 12 ? -7.110 -0.561 -1.839 1.00 1.44 12 SER A CA 8
ATOM 4368 C C . SER A 1 12 ? -5.957 -0.080 -0.962 1.00 1.45 12 SER A C 8
ATOM 4369 O O . SER A 1 12 ? -4.807 -0.037 -1.400 1.00 1.72 12 SER A O 8
ATOM 4377 N N . ARG A 1 13 ? -6.275 0.258 0.283 1.00 1.21 13 ARG A N 8
ATOM 4378 C CA . ARG A 1 13 ? -5.295 0.783 1.221 1.00 1.33 13 ARG A CA 8
ATOM 4379 C C . ARG A 1 13 ? -4.243 -0.267 1.563 1.00 1.35 13 ARG A C 8
ATOM 4380 O O . ARG A 1 13 ? -3.059 0.048 1.649 1.00 1.62 13 ARG A O 8
ATOM 4401 N N . GLN A 1 14 ? -4.672 -1.515 1.754 1.00 1.14 14 GLN A N 8
ATOM 4402 C CA . GLN A 1 14 ? -3.739 -2.595 2.065 1.00 1.25 14 GLN A CA 8
ATOM 4403 C C . GLN A 1 14 ? -2.904 -2.944 0.837 1.00 1.55 14 GLN A C 8
ATOM 4404 O O . GLN A 1 14 ? -1.770 -3.408 0.950 1.00 1.75 14 GLN A O 8
ATOM 4418 N N . HIS A 1 15 ? -3.474 -2.701 -0.339 1.00 1.63 15 HIS A N 8
ATOM 4419 C CA . HIS A 1 15 ? -2.779 -2.941 -1.594 1.00 2.00 15 HIS A CA 8
ATOM 4420 C C . HIS A 1 15 ? -1.740 -1.855 -1.837 1.00 2.19 15 HIS A C 8
ATOM 4421 O O . HIS A 1 15 ? -0.603 -2.140 -2.213 1.00 2.41 15 HIS A O 8
ATOM 4436 N N . GLY A 1 16 ? -2.131 -0.611 -1.597 1.00 2.16 16 GLY A N 8
ATOM 4437 C CA . GLY A 1 16 ? -1.197 0.490 -1.694 1.00 2.43 16 GLY A CA 8
ATOM 4438 C C . GLY A 1 16 ? -0.152 0.424 -0.600 1.00 2.31 16 GLY A C 8
ATOM 4439 O O . GLY A 1 16 ? 0.989 0.836 -0.799 1.00 2.47 16 GLY A O 8
ATOM 4443 N N . LEU A 1 17 ? -0.543 -0.114 0.555 1.00 2.09 17 LEU A N 8
ATOM 4444 C CA . LEU A 1 17 ? 0.380 -0.304 1.666 1.00 2.00 17 LEU A CA 8
ATOM 4445 C C . LEU A 1 17 ? 1.528 -1.202 1.227 1.00 1.83 17 LEU A C 8
ATOM 4446 O O . LEU A 1 17 ? 2.685 -0.929 1.529 1.00 1.85 17 LEU A O 8
ATOM 4462 N N . ARG A 1 18 ? 1.196 -2.264 0.494 1.00 1.74 18 ARG A N 8
ATOM 4463 C CA . ARG A 1 18 ? 2.195 -3.176 -0.042 1.00 1.63 18 ARG A CA 8
ATOM 4464 C C . ARG A 1 18 ? 3.214 -2.414 -0.880 1.00 1.70 18 ARG A C 8
ATOM 4465 O O . ARG A 1 18 ? 4.412 -2.673 -0.800 1.00 1.56 18 ARG A O 8
ATOM 4486 N N . HIS A 1 19 ? 2.726 -1.465 -1.673 1.00 1.96 19 HIS A N 8
ATOM 4487 C CA . HIS A 1 19 ? 3.582 -0.641 -2.514 1.00 2.15 19 HIS A CA 8
ATOM 4488 C C . HIS A 1 19 ? 4.624 0.087 -1.671 1.00 2.01 19 HIS A C 8
ATOM 4489 O O . HIS A 1 19 ? 5.817 0.054 -1.973 1.00 1.96 19 HIS A O 8
ATOM 4504 N N . PHE A 1 20 ? 4.166 0.736 -0.607 1.00 2.03 20 PHE A N 8
ATOM 4505 C CA . PHE A 1 20 ? 5.064 1.452 0.290 1.00 2.05 20 PHE A CA 8
ATOM 4506 C C . PHE A 1 20 ? 5.927 0.467 1.065 1.00 1.60 20 PHE A C 8
ATOM 4507 O O . PHE A 1 20 ? 7.112 0.694 1.270 1.00 1.52 20 PHE A O 8
ATOM 4524 N N . TYR A 1 21 ? 5.314 -0.635 1.480 1.00 1.38 21 TYR A N 8
ATOM 4525 C CA . TYR A 1 21 ? 5.989 -1.669 2.255 1.00 1.11 21 TYR A CA 8
ATOM 4526 C C . TYR A 1 21 ? 7.154 -2.266 1.474 1.00 0.78 21 TYR A C 8
ATOM 4527 O O . TYR A 1 21 ? 8.211 -2.544 2.041 1.00 0.67 21 TYR A O 8
ATOM 4545 N N . ASN A 1 22 ? 6.957 -2.459 0.178 1.00 0.91 22 ASN A N 8
ATOM 4546 C CA . ASN A 1 22 ? 8.012 -2.952 -0.695 1.00 0.99 22 ASN A CA 8
ATOM 4547 C C . ASN A 1 22 ? 9.147 -1.943 -0.776 1.00 0.94 22 ASN A C 8
ATOM 4548 O O . ASN A 1 22 ? 10.321 -2.307 -0.828 1.00 0.93 22 ASN A O 8
ATOM 4559 N N . ARG A 1 23 ? 8.788 -0.669 -0.779 1.00 1.12 23 ARG A N 8
ATOM 4560 C CA . ARG A 1 23 ? 9.772 0.403 -0.739 1.00 1.25 23 ARG A CA 8
ATOM 4561 C C . ARG A 1 23 ? 10.474 0.412 0.614 1.00 0.96 23 ARG A C 8
ATOM 4562 O O . ARG A 1 23 ? 11.674 0.654 0.701 1.00 0.95 23 ARG A O 8
ATOM 4583 N N . ARG A 1 24 ? 9.712 0.123 1.664 1.00 0.93 24 ARG A N 8
ATOM 4584 C CA . ARG A 1 24 ? 10.251 -0.000 3.014 1.00 1.05 24 ARG A CA 8
ATOM 4585 C C . ARG A 1 24 ? 11.290 -1.114 3.082 1.00 0.84 24 ARG A C 8
ATOM 4586 O O . ARG A 1 24 ? 12.348 -0.952 3.682 1.00 1.08 24 ARG A O 8
ATOM 4607 N N . ARG A 1 25 ? 10.986 -2.240 2.446 1.00 0.69 25 ARG A N 8
ATOM 4608 C CA . ARG A 1 25 ? 11.892 -3.387 2.432 1.00 1.02 25 ARG A CA 8
ATOM 4609 C C . ARG A 1 25 ? 13.236 -3.013 1.809 1.00 1.01 25 ARG A C 8
ATOM 4610 O O . ARG A 1 25 ? 14.280 -3.552 2.185 1.00 1.44 25 ARG A O 8
ATOM 4631 N N . ARG A 1 26 ? 13.206 -2.085 0.862 1.00 0.76 26 ARG A N 8
ATOM 4632 C CA . ARG A 1 26 ? 14.414 -1.661 0.177 1.00 1.01 26 ARG A CA 8
ATOM 4633 C C . ARG A 1 26 ? 15.113 -0.534 0.934 1.00 1.08 26 ARG A C 8
ATOM 4634 O O . ARG A 1 26 ? 16.319 -0.588 1.144 1.00 1.43 26 ARG A O 8
ATOM 4655 N N . SER A 1 27 ? 14.354 0.469 1.364 1.00 1.06 27 SER A N 8
ATOM 4656 C CA . SER A 1 27 ? 14.934 1.647 2.011 1.00 1.52 27 SER A CA 8
ATOM 4657 C C . SER A 1 27 ? 15.576 1.311 3.352 1.00 1.86 27 SER A C 8
ATOM 4658 O O . SER A 1 27 ? 16.470 2.018 3.818 1.00 2.29 27 SER A O 8
ATOM 4666 N N . LEU A 1 28 ? 15.134 0.224 3.955 1.00 1.84 28 LEU A N 8
ATOM 4667 C CA . LEU A 1 28 ? 15.712 -0.240 5.211 1.00 2.42 28 LEU A CA 8
ATOM 4668 C C . LEU A 1 28 ? 17.051 -0.929 4.960 1.00 2.81 28 LEU A C 8
ATOM 4669 O O . LEU A 1 28 ? 17.813 -1.199 5.888 1.00 3.47 28 LEU A O 8
ATOM 4685 N N . ARG A 1 29 ? 17.327 -1.215 3.698 1.00 2.56 29 ARG A N 8
ATOM 4686 C CA . ARG A 1 29 ? 18.609 -1.773 3.298 1.00 3.07 29 ARG A CA 8
ATOM 4687 C C . ARG A 1 29 ? 19.440 -0.697 2.611 1.00 3.62 29 ARG A C 8
ATOM 4688 O O . ARG A 1 29 ? 20.658 -0.635 2.768 1.00 4.23 29 ARG A O 8
ATOM 4709 N N . ARG A 1 30 ? 18.756 0.170 1.874 1.00 3.60 30 ARG A N 8
ATOM 4710 C CA . ARG A 1 30 ? 19.381 1.311 1.221 1.00 4.31 30 ARG A CA 8
ATOM 4711 C C . ARG A 1 30 ? 19.373 2.507 2.175 1.00 4.97 30 ARG A C 8
ATOM 4712 O O . ARG A 1 30 ? 19.124 3.648 1.779 1.00 5.33 30 ARG A O 8
ATOM 4733 N N . TYR A 1 31 ? 19.631 2.222 3.443 1.00 5.50 31 TYR A N 8
ATOM 4734 C CA . TYR A 1 31 ? 19.658 3.245 4.481 1.00 6.42 31 TYR A CA 8
ATOM 4735 C C . TYR A 1 31 ? 20.840 4.206 4.286 1.00 7.03 31 TYR A C 8
ATOM 4736 O O . TYR A 1 31 ? 20.671 5.424 4.361 1.00 7.03 31 TYR A O 8
ATOM 4754 N N . PRO A 1 32 ? 22.056 3.681 4.041 1.00 7.84 32 PRO A N 8
ATOM 4755 C CA . PRO A 1 32 ? 22.372 2.274 4.159 1.00 8.22 32 PRO A CA 8
ATOM 4756 C C . PRO A 1 32 ? 23.195 1.962 5.413 1.00 8.19 32 PRO A C 8
ATOM 4757 O O . PRO A 1 32 ? 22.600 1.839 6.497 1.00 8.15 32 PRO A O 8
ATOM 4769 N N . SER A 1 1 ? -21.362 5.716 1.949 1.00 2.81 1 SER A N 9
ATOM 4770 C CA . SER A 1 1 ? -20.737 4.964 0.842 1.00 2.39 1 SER A CA 9
ATOM 4771 C C . SER A 1 1 ? -21.076 3.481 0.963 1.00 2.41 1 SER A C 9
ATOM 4772 O O . SER A 1 1 ? -21.178 2.951 2.068 1.00 2.65 1 SER A O 9
ATOM 4782 N N . THR A 1 2 ? -21.260 2.819 -0.178 1.00 2.25 2 THR A N 9
ATOM 4783 C CA . THR A 1 2 ? -21.659 1.417 -0.201 1.00 2.41 2 THR A CA 9
ATOM 4784 C C . THR A 1 2 ? -20.518 0.487 0.205 1.00 2.23 2 THR A C 9
ATOM 4785 O O . THR A 1 2 ? -19.385 0.935 0.408 1.00 1.93 2 THR A O 9
ATOM 4796 N N . ARG A 1 3 ? -20.817 -0.804 0.306 1.00 2.46 3 ARG A N 9
ATOM 4797 C CA . ARG A 1 3 ? -19.833 -1.789 0.739 1.00 2.40 3 ARG A CA 9
ATOM 4798 C C . ARG A 1 3 ? -18.593 -1.773 -0.146 1.00 2.04 3 ARG A C 9
ATOM 4799 O O . ARG A 1 3 ? -17.473 -1.720 0.355 1.00 1.79 3 ARG A O 9
ATOM 4820 N N . LYS A 1 4 ? -18.804 -1.820 -1.455 1.00 2.06 4 LYS A N 9
ATOM 4821 C CA . LYS A 1 4 ? -17.716 -1.799 -2.419 1.00 1.83 4 LYS A CA 9
ATOM 4822 C C . LYS A 1 4 ? -16.772 -0.628 -2.167 1.00 1.39 4 LYS A C 9
ATOM 4823 O O . LYS A 1 4 ? -15.555 -0.775 -2.263 1.00 1.18 4 LYS A O 9
ATOM 4842 N N . GLN A 1 5 ? -17.335 0.525 -1.823 1.00 1.35 5 GLN A N 9
ATOM 4843 C CA . GLN A 1 5 ? -16.537 1.705 -1.535 1.00 1.09 5 GLN A CA 9
ATOM 4844 C C . GLN A 1 5 ? -15.719 1.489 -0.265 1.00 0.96 5 GLN A C 9
ATOM 4845 O O . GLN A 1 5 ? -14.548 1.836 -0.205 1.00 0.77 5 GLN A O 9
ATOM 4859 N N . ASN A 1 6 ? -16.343 0.892 0.744 1.00 1.19 6 ASN A N 9
ATOM 4860 C CA . ASN A 1 6 ? -15.644 0.579 1.988 1.00 1.20 6 ASN A CA 9
ATOM 4861 C C . ASN A 1 6 ? -14.549 -0.449 1.731 1.00 0.99 6 ASN A C 9
ATOM 4862 O O . ASN A 1 6 ? -13.465 -0.383 2.306 1.00 0.85 6 ASN A O 9
ATOM 4873 N N . TYR A 1 7 ? -14.840 -1.386 0.839 1.00 1.11 7 TYR A N 9
ATOM 4874 C CA . TYR A 1 7 ? -13.888 -2.417 0.451 1.00 1.12 7 TYR A CA 9
ATOM 4875 C C . TYR A 1 7 ? -12.692 -1.828 -0.288 1.00 0.80 7 TYR A C 9
ATOM 4876 O O . TYR A 1 7 ? -11.550 -2.161 0.018 1.00 0.74 7 TYR A O 9
ATOM 4894 N N . MET A 1 8 ? -12.944 -0.962 -1.259 1.00 0.74 8 MET A N 9
ATOM 4895 C CA . MET A 1 8 ? -11.854 -0.345 -2.002 1.00 0.73 8 MET A CA 9
ATOM 4896 C C . MET A 1 8 ? -11.102 0.646 -1.117 1.00 0.54 8 MET A C 9
ATOM 4897 O O . MET A 1 8 ? -9.933 0.948 -1.360 1.00 0.80 8 MET A O 9
ATOM 4911 N N . MET A 1 9 ? -11.772 1.134 -0.077 1.00 0.38 9 MET A N 9
ATOM 4912 C CA . MET A 1 9 ? -11.114 1.918 0.944 1.00 0.64 9 MET A CA 9
ATOM 4913 C C . MET A 1 9 ? -10.209 1.019 1.776 1.00 0.54 9 MET A C 9
ATOM 4914 O O . MET A 1 9 ? -9.086 1.388 2.096 1.00 0.77 9 MET A O 9
ATOM 4928 N N . ASN A 1 10 ? -10.703 -0.176 2.101 1.00 0.39 10 ASN A N 9
ATOM 4929 C CA . ASN A 1 10 ? -9.897 -1.184 2.789 1.00 0.53 10 ASN A CA 9
ATOM 4930 C C . ASN A 1 10 ? -8.698 -1.563 1.932 1.00 0.53 10 ASN A C 9
ATOM 4931 O O . ASN A 1 10 ? -7.604 -1.818 2.437 1.00 0.69 10 ASN A O 9
ATOM 4942 N N . PHE A 1 11 ? -8.926 -1.592 0.628 1.00 0.61 11 PHE A N 9
ATOM 4943 C CA . PHE A 1 11 ? -7.874 -1.832 -0.344 1.00 0.94 11 PHE A CA 9
ATOM 4944 C C . PHE A 1 11 ? -6.818 -0.733 -0.249 1.00 1.08 11 PHE A C 9
ATOM 4945 O O . PHE A 1 11 ? -5.621 -1.006 -0.250 1.00 1.30 11 PHE A O 9
ATOM 4962 N N . SER A 1 12 ? -7.271 0.508 -0.144 1.00 1.08 12 SER A N 9
ATOM 4963 C CA . SER A 1 12 ? -6.371 1.641 0.001 1.00 1.44 12 SER A CA 9
ATOM 4964 C C . SER A 1 12 ? -5.674 1.607 1.366 1.00 1.45 12 SER A C 9
ATOM 4965 O O . SER A 1 12 ? -4.504 1.978 1.484 1.00 1.72 12 SER A O 9
ATOM 4973 N N . ARG A 1 13 ? -6.395 1.150 2.390 1.00 1.21 13 ARG A N 9
ATOM 4974 C CA . ARG A 1 13 ? -5.845 1.060 3.740 1.00 1.33 13 ARG A CA 9
ATOM 4975 C C . ARG A 1 13 ? -4.720 0.040 3.806 1.00 1.35 13 ARG A C 9
ATOM 4976 O O . ARG A 1 13 ? -3.660 0.313 4.367 1.00 1.62 13 ARG A O 9
ATOM 4997 N N . GLN A 1 14 ? -4.942 -1.135 3.222 1.00 1.14 14 GLN A N 9
ATOM 4998 C CA . GLN A 1 14 ? -3.923 -2.175 3.231 1.00 1.25 14 GLN A CA 9
ATOM 4999 C C . GLN A 1 14 ? -2.708 -1.718 2.433 1.00 1.55 14 GLN A C 9
ATOM 5000 O O . GLN A 1 14 ? -1.581 -2.111 2.722 1.00 1.75 14 GLN A O 9
ATOM 5014 N N . HIS A 1 15 ? -2.947 -0.860 1.448 1.00 1.63 15 HIS A N 9
ATOM 5015 C CA . HIS A 1 15 ? -1.875 -0.305 0.632 1.00 2.00 15 HIS A CA 9
ATOM 5016 C C . HIS A 1 15 ? -1.092 0.748 1.402 1.00 2.19 15 HIS A C 9
ATOM 5017 O O . HIS A 1 15 ? 0.125 0.855 1.257 1.00 2.41 15 HIS A O 9
ATOM 5032 N N . GLY A 1 16 ? -1.795 1.517 2.223 1.00 2.16 16 GLY A N 9
ATOM 5033 C CA . GLY A 1 16 ? -1.143 2.521 3.039 1.00 2.43 16 GLY A CA 9
ATOM 5034 C C . GLY A 1 16 ? -0.291 1.895 4.122 1.00 2.31 16 GLY A C 9
ATOM 5035 O O . GLY A 1 16 ? 0.759 2.426 4.484 1.00 2.47 16 GLY A O 9
ATOM 5039 N N . LEU A 1 17 ? -0.748 0.761 4.635 1.00 2.09 17 LEU A N 9
ATOM 5040 C CA . LEU A 1 17 ? 0.011 0.009 5.624 1.00 2.00 17 LEU A CA 9
ATOM 5041 C C . LEU A 1 17 ? 1.195 -0.678 4.946 1.00 1.83 17 LEU A C 9
ATOM 5042 O O . LEU A 1 17 ? 2.323 -0.634 5.437 1.00 1.85 17 LEU A O 9
ATOM 5058 N N . ARG A 1 18 ? 0.931 -1.295 3.798 1.00 1.74 18 ARG A N 9
ATOM 5059 C CA . ARG A 1 18 ? 1.975 -1.960 3.023 1.00 1.63 18 ARG A CA 9
ATOM 5060 C C . ARG A 1 18 ? 3.034 -0.970 2.563 1.00 1.70 18 ARG A C 9
ATOM 5061 O O . ARG A 1 18 ? 4.180 -1.348 2.356 1.00 1.56 18 ARG A O 9
ATOM 5082 N N . HIS A 1 19 ? 2.641 0.290 2.404 1.00 1.96 19 HIS A N 9
ATOM 5083 C CA . HIS A 1 19 ? 3.546 1.343 1.953 1.00 2.15 19 HIS A CA 9
ATOM 5084 C C . HIS A 1 19 ? 4.830 1.368 2.780 1.00 2.01 19 HIS A C 9
ATOM 5085 O O . HIS A 1 19 ? 5.920 1.551 2.237 1.00 1.96 19 HIS A O 9
ATOM 5100 N N . PHE A 1 20 ? 4.695 1.171 4.089 1.00 2.03 20 PHE A N 9
ATOM 5101 C CA . PHE A 1 20 ? 5.846 1.157 4.985 1.00 2.05 20 PHE A CA 9
ATOM 5102 C C . PHE A 1 20 ? 6.796 0.023 4.615 1.00 1.60 20 PHE A C 9
ATOM 5103 O O . PHE A 1 20 ? 7.982 0.242 4.360 1.00 1.52 20 PHE A O 9
ATOM 5120 N N . TYR A 1 21 ? 6.254 -1.187 4.564 1.00 1.38 21 TYR A N 9
ATOM 5121 C CA . TYR A 1 21 ? 7.041 -2.379 4.274 1.00 1.11 21 TYR A CA 9
ATOM 5122 C C . TYR A 1 21 ? 7.533 -2.381 2.833 1.00 0.78 21 TYR A C 9
ATOM 5123 O O . TYR A 1 21 ? 8.596 -2.914 2.537 1.00 0.67 21 TYR A O 9
ATOM 5141 N N . ASN A 1 22 ? 6.760 -1.781 1.941 1.00 0.91 22 ASN A N 9
ATOM 5142 C CA . ASN A 1 22 ? 7.152 -1.676 0.543 1.00 0.99 22 ASN A CA 9
ATOM 5143 C C . ASN A 1 22 ? 8.332 -0.731 0.387 1.00 0.94 22 ASN A C 9
ATOM 5144 O O . ASN A 1 22 ? 9.212 -0.963 -0.434 1.00 0.93 22 ASN A O 9
ATOM 5155 N N . ARG A 1 23 ? 8.364 0.319 1.200 1.00 1.12 23 ARG A N 9
ATOM 5156 C CA . ARG A 1 23 ? 9.469 1.246 1.198 1.00 1.25 23 ARG A CA 9
ATOM 5157 C C . ARG A 1 23 ? 10.682 0.581 1.841 1.00 0.96 23 ARG A C 9
ATOM 5158 O O . ARG A 1 23 ? 11.821 0.783 1.418 1.00 0.95 23 ARG A O 9
ATOM 5179 N N . ARG A 1 24 ? 10.414 -0.229 2.858 1.00 0.93 24 ARG A N 9
ATOM 5180 C CA . ARG A 1 24 ? 11.434 -1.062 3.475 1.00 1.05 24 ARG A CA 9
ATOM 5181 C C . ARG A 1 24 ? 12.036 -2.007 2.445 1.00 0.84 24 ARG A C 9
ATOM 5182 O O . ARG A 1 24 ? 13.250 -2.085 2.292 1.00 1.08 24 ARG A O 9
ATOM 5203 N N . ARG A 1 25 ? 11.161 -2.698 1.729 1.00 0.69 25 ARG A N 9
ATOM 5204 C CA . ARG A 1 25 ? 11.558 -3.627 0.679 1.00 1.02 25 ARG A CA 9
ATOM 5205 C C . ARG A 1 25 ? 12.427 -2.927 -0.365 1.00 1.01 25 ARG A C 9
ATOM 5206 O O . ARG A 1 25 ? 13.441 -3.467 -0.811 1.00 1.44 25 ARG A O 9
ATOM 5227 N N . ARG A 1 26 ? 12.029 -1.716 -0.733 1.00 0.76 26 ARG A N 9
ATOM 5228 C CA . ARG A 1 26 ? 12.776 -0.916 -1.694 1.00 1.01 26 ARG A CA 9
ATOM 5229 C C . ARG A 1 26 ? 14.148 -0.534 -1.142 1.00 1.08 26 ARG A C 9
ATOM 5230 O O . ARG A 1 26 ? 15.109 -0.387 -1.891 1.00 1.43 26 ARG A O 9
ATOM 5251 N N . SER A 1 27 ? 14.235 -0.408 0.176 1.00 1.06 27 SER A N 9
ATOM 5252 C CA . SER A 1 27 ? 15.474 -0.008 0.830 1.00 1.52 27 SER A CA 9
ATOM 5253 C C . SER A 1 27 ? 16.400 -1.211 1.025 1.00 1.86 27 SER A C 9
ATOM 5254 O O . SER A 1 27 ? 17.539 -1.069 1.473 1.00 2.29 27 SER A O 9
ATOM 5262 N N . LEU A 1 28 ? 15.904 -2.395 0.694 1.00 1.84 28 LEU A N 9
ATOM 5263 C CA . LEU A 1 28 ? 16.705 -3.613 0.777 1.00 2.42 28 LEU A CA 9
ATOM 5264 C C . LEU A 1 28 ? 17.159 -4.061 -0.606 1.00 2.81 28 LEU A C 9
ATOM 5265 O O . LEU A 1 28 ? 18.067 -4.882 -0.737 1.00 3.47 28 LEU A O 9
ATOM 5281 N N . ARG A 1 29 ? 16.521 -3.524 -1.636 1.00 2.56 29 ARG A N 9
ATOM 5282 C CA . ARG A 1 29 ? 16.881 -3.854 -3.012 1.00 3.07 29 ARG A CA 9
ATOM 5283 C C . ARG A 1 29 ? 17.535 -2.661 -3.697 1.00 3.62 29 ARG A C 9
ATOM 5284 O O . ARG A 1 29 ? 17.889 -2.717 -4.877 1.00 4.23 29 ARG A O 9
ATOM 5305 N N . ARG A 1 30 ? 17.690 -1.583 -2.947 1.00 3.60 30 ARG A N 9
ATOM 5306 C CA . ARG A 1 30 ? 18.266 -0.361 -3.460 1.00 4.31 30 ARG A CA 9
ATOM 5307 C C . ARG A 1 30 ? 18.747 0.476 -2.284 1.00 4.97 30 ARG A C 9
ATOM 5308 O O . ARG A 1 30 ? 18.410 0.178 -1.137 1.00 5.33 30 ARG A O 9
ATOM 5329 N N . TYR A 1 31 ? 19.546 1.492 -2.580 1.00 5.50 31 TYR A N 9
ATOM 5330 C CA . TYR A 1 31 ? 20.085 2.412 -1.576 1.00 6.42 31 TYR A CA 9
ATOM 5331 C C . TYR A 1 31 ? 21.191 1.773 -0.751 1.00 7.03 31 TYR A C 9
ATOM 5332 O O . TYR A 1 31 ? 21.171 0.572 -0.476 1.00 7.03 31 TYR A O 9
ATOM 5350 N N . PRO A 1 32 ? 22.181 2.576 -0.355 1.00 7.84 32 PRO A N 9
ATOM 5351 C CA . PRO A 1 32 ? 22.293 3.968 -0.790 1.00 8.22 32 PRO A CA 9
ATOM 5352 C C . PRO A 1 32 ? 22.916 4.095 -2.181 1.00 8.19 32 PRO A C 9
ATOM 5353 O O . PRO A 1 32 ? 22.160 4.046 -3.177 1.00 8.15 32 PRO A O 9
ATOM 5365 N N . SER A 1 1 ? -20.437 7.617 2.041 1.00 2.81 1 SER A N 10
ATOM 5366 C CA . SER A 1 1 ? -19.901 6.488 1.253 1.00 2.39 1 SER A CA 10
ATOM 5367 C C . SER A 1 1 ? -20.506 5.173 1.735 1.00 2.41 1 SER A C 10
ATOM 5368 O O . SER A 1 1 ? -20.588 4.926 2.938 1.00 2.65 1 SER A O 10
ATOM 5378 N N . THR A 1 2 ? -20.947 4.339 0.798 1.00 2.25 2 THR A N 10
ATOM 5379 C CA . THR A 1 2 ? -21.581 3.076 1.144 1.00 2.41 2 THR A CA 10
ATOM 5380 C C . THR A 1 2 ? -20.555 2.014 1.521 1.00 2.23 2 THR A C 10
ATOM 5381 O O . THR A 1 2 ? -19.349 2.228 1.373 1.00 1.93 2 THR A O 10
ATOM 5392 N N . ARG A 1 3 ? -21.034 0.877 2.006 1.00 2.46 3 ARG A N 10
ATOM 5393 C CA . ARG A 1 3 ? -20.166 -0.208 2.451 1.00 2.40 3 ARG A CA 10
ATOM 5394 C C . ARG A 1 3 ? -19.165 -0.606 1.371 1.00 2.04 3 ARG A C 10
ATOM 5395 O O . ARG A 1 3 ? -17.972 -0.727 1.637 1.00 1.79 3 ARG A O 10
ATOM 5416 N N . LYS A 1 4 ? -19.659 -0.789 0.153 1.00 2.06 4 LYS A N 10
ATOM 5417 C CA . LYS A 1 4 ? -18.825 -1.186 -0.971 1.00 1.83 4 LYS A CA 10
ATOM 5418 C C . LYS A 1 4 ? -17.678 -0.196 -1.180 1.00 1.39 4 LYS A C 10
ATOM 5419 O O . LYS A 1 4 ? -16.553 -0.589 -1.489 1.00 1.18 4 LYS A O 10
ATOM 5438 N N . GLN A 1 5 ? -17.967 1.087 -0.977 1.00 1.35 5 GLN A N 10
ATOM 5439 C CA . GLN A 1 5 ? -16.966 2.136 -1.114 1.00 1.09 5 GLN A CA 10
ATOM 5440 C C . GLN A 1 5 ? -15.955 2.057 0.023 1.00 0.96 5 GLN A C 10
ATOM 5441 O O . GLN A 1 5 ? -14.772 2.339 -0.158 1.00 0.77 5 GLN A O 10
ATOM 5455 N N . ASN A 1 6 ? -16.428 1.662 1.196 1.00 1.19 6 ASN A N 10
ATOM 5456 C CA . ASN A 1 6 ? -15.561 1.529 2.358 1.00 1.20 6 ASN A CA 10
ATOM 5457 C C . ASN A 1 6 ? -14.698 0.281 2.245 1.00 0.99 6 ASN A C 10
ATOM 5458 O O . ASN A 1 6 ? -13.544 0.274 2.665 1.00 0.85 6 ASN A O 10
ATOM 5469 N N . TYR A 1 7 ? -15.257 -0.768 1.658 1.00 1.11 7 TYR A N 10
ATOM 5470 C CA . TYR A 1 7 ? -14.530 -2.016 1.473 1.00 1.12 7 TYR A CA 10
ATOM 5471 C C . TYR A 1 7 ? -13.422 -1.850 0.442 1.00 0.80 7 TYR A C 10
ATOM 5472 O O . TYR A 1 7 ? -12.311 -2.325 0.650 1.00 0.74 7 TYR A O 10
ATOM 5490 N N . MET A 1 8 ? -13.717 -1.174 -0.664 1.00 0.74 8 MET A N 10
ATOM 5491 C CA . MET A 1 8 ? -12.697 -0.923 -1.677 1.00 0.73 8 MET A CA 10
ATOM 5492 C C . MET A 1 8 ? -11.647 0.040 -1.137 1.00 0.54 8 MET A C 10
ATOM 5493 O O . MET A 1 8 ? -10.494 0.024 -1.567 1.00 0.80 8 MET A O 10
ATOM 5507 N N . MET A 1 9 ? -12.048 0.860 -0.173 1.00 0.38 9 MET A N 10
ATOM 5508 C CA . MET A 1 9 ? -11.148 1.728 0.520 1.00 0.64 9 MET A CA 10
ATOM 5509 C C . MET A 1 9 ? -10.247 0.905 1.428 1.00 0.54 9 MET A C 10
ATOM 5510 O O . MET A 1 9 ? -9.038 1.087 1.443 1.00 0.77 9 MET A O 10
ATOM 5524 N N . ASN A 1 10 ? -10.857 -0.005 2.177 1.00 0.39 10 ASN A N 10
ATOM 5525 C CA . ASN A 1 10 ? -10.117 -0.929 3.033 1.00 0.53 10 ASN A CA 10
ATOM 5526 C C . ASN A 1 10 ? -9.205 -1.824 2.197 1.00 0.53 10 ASN A C 10
ATOM 5527 O O . ASN A 1 10 ? -8.098 -2.170 2.610 1.00 0.69 10 ASN A O 10
ATOM 5538 N N . PHE A 1 11 ? -9.684 -2.187 1.016 1.00 0.61 11 PHE A N 10
ATOM 5539 C CA . PHE A 1 11 ? -8.896 -2.933 0.046 1.00 0.94 11 PHE A CA 10
ATOM 5540 C C . PHE A 1 11 ? -7.673 -2.123 -0.370 1.00 1.08 11 PHE A C 10
ATOM 5541 O O . PHE A 1 11 ? -6.554 -2.629 -0.374 1.00 1.30 11 PHE A O 10
ATOM 5558 N N . SER A 1 12 ? -7.887 -0.858 -0.697 1.00 1.08 12 SER A N 10
ATOM 5559 C CA . SER A 1 12 ? -6.792 0.034 -1.048 1.00 1.44 12 SER A CA 10
ATOM 5560 C C . SER A 1 12 ? -5.921 0.307 0.179 1.00 1.45 12 SER A C 10
ATOM 5561 O O . SER A 1 12 ? -4.714 0.519 0.064 1.00 1.72 12 SER A O 10
ATOM 5569 N N . ARG A 1 13 ? -6.547 0.286 1.349 1.00 1.21 13 ARG A N 10
ATOM 5570 C CA . ARG A 1 13 ? -5.861 0.518 2.610 1.00 1.33 13 ARG A CA 10
ATOM 5571 C C . ARG A 1 13 ? -4.827 -0.568 2.872 1.00 1.35 13 ARG A C 10
ATOM 5572 O O . ARG A 1 13 ? -3.682 -0.276 3.209 1.00 1.62 13 ARG A O 10
ATOM 5593 N N . GLN A 1 14 ? -5.232 -1.825 2.704 1.00 1.14 14 GLN A N 10
ATOM 5594 C CA . GLN A 1 14 ? -4.332 -2.949 2.936 1.00 1.25 14 GLN A CA 10
ATOM 5595 C C . GLN A 1 14 ? -3.207 -2.950 1.902 1.00 1.55 14 GLN A C 10
ATOM 5596 O O . GLN A 1 14 ? -2.104 -3.430 2.166 1.00 1.75 14 GLN A O 10
ATOM 5610 N N . HIS A 1 15 ? -3.492 -2.387 0.733 1.00 1.63 15 HIS A N 10
ATOM 5611 C CA . HIS A 1 15 ? -2.491 -2.228 -0.312 1.00 2.00 15 HIS A CA 10
ATOM 5612 C C . HIS A 1 15 ? -1.535 -1.100 0.047 1.00 2.19 15 HIS A C 10
ATOM 5613 O O . HIS A 1 15 ? -0.318 -1.233 -0.080 1.00 2.41 15 HIS A O 10
ATOM 5628 N N . GLY A 1 16 ? -2.103 0.008 0.511 1.00 2.16 16 GLY A N 10
ATOM 5629 C CA . GLY A 1 16 ? -1.308 1.153 0.904 1.00 2.43 16 GLY A CA 10
ATOM 5630 C C . GLY A 1 16 ? -0.444 0.859 2.110 1.00 2.31 16 GLY A C 10
ATOM 5631 O O . GLY A 1 16 ? 0.615 1.461 2.282 1.00 2.47 16 GLY A O 10
ATOM 5635 N N . LEU A 1 17 ? -0.902 -0.064 2.945 1.00 2.09 17 LEU A N 10
ATOM 5636 C CA . LEU A 1 17 ? -0.151 -0.484 4.119 1.00 2.00 17 LEU A CA 10
ATOM 5637 C C . LEU A 1 17 ? 1.134 -1.189 3.681 1.00 1.83 17 LEU A C 10
ATOM 5638 O O . LEU A 1 17 ? 2.225 -0.875 4.160 1.00 1.85 17 LEU A O 10
ATOM 5654 N N . ARG A 1 18 ? 1.000 -2.123 2.745 1.00 1.74 18 ARG A N 10
ATOM 5655 C CA . ARG A 1 18 ? 2.146 -2.844 2.215 1.00 1.63 18 ARG A CA 10
ATOM 5656 C C . ARG A 1 18 ? 3.035 -1.918 1.401 1.00 1.70 18 ARG A C 10
ATOM 5657 O O . ARG A 1 18 ? 4.247 -2.120 1.313 1.00 1.56 18 ARG A O 10
ATOM 5678 N N . HIS A 1 19 ? 2.415 -0.910 0.798 1.00 1.96 19 HIS A N 10
ATOM 5679 C CA . HIS A 1 19 ? 3.125 0.087 0.009 1.00 2.15 19 HIS A CA 10
ATOM 5680 C C . HIS A 1 19 ? 4.271 0.701 0.811 1.00 2.01 19 HIS A C 10
ATOM 5681 O O . HIS A 1 19 ? 5.326 1.006 0.263 1.00 1.96 19 HIS A O 10
ATOM 5696 N N . PHE A 1 20 ? 4.060 0.865 2.116 1.00 2.03 20 PHE A N 10
ATOM 5697 C CA . PHE A 1 20 ? 5.101 1.387 2.996 1.00 2.05 20 PHE A CA 10
ATOM 5698 C C . PHE A 1 20 ? 6.283 0.429 3.055 1.00 1.60 20 PHE A C 10
ATOM 5699 O O . PHE A 1 20 ? 7.416 0.811 2.770 1.00 1.52 20 PHE A O 10
ATOM 5716 N N . TYR A 1 21 ? 6.005 -0.822 3.409 1.00 1.38 21 TYR A N 10
ATOM 5717 C CA . TYR A 1 21 ? 7.049 -1.837 3.551 1.00 1.11 21 TYR A CA 10
ATOM 5718 C C . TYR A 1 21 ? 7.795 -2.054 2.239 1.00 0.78 21 TYR A C 10
ATOM 5719 O O . TYR A 1 21 ? 9.005 -2.272 2.232 1.00 0.67 21 TYR A O 10
ATOM 5737 N N . ASN A 1 22 ? 7.073 -1.979 1.129 1.00 0.91 22 ASN A N 10
ATOM 5738 C CA . ASN A 1 22 ? 7.680 -2.131 -0.189 1.00 0.99 22 ASN A CA 10
ATOM 5739 C C . ASN A 1 22 ? 8.675 -1.008 -0.468 1.00 0.94 22 ASN A C 10
ATOM 5740 O O . ASN A 1 22 ? 9.672 -1.205 -1.168 1.00 0.93 22 ASN A O 10
ATOM 5751 N N . ARG A 1 23 ? 8.402 0.166 0.085 1.00 1.12 23 ARG A N 10
ATOM 5752 C CA . ARG A 1 23 ? 9.312 1.300 -0.027 1.00 1.25 23 ARG A CA 10
ATOM 5753 C C . ARG A 1 23 ? 10.456 1.152 0.967 1.00 0.96 23 ARG A C 10
ATOM 5754 O O . ARG A 1 23 ? 11.575 1.595 0.718 1.00 0.95 23 ARG A O 10
ATOM 5775 N N . ARG A 1 24 ? 10.161 0.521 2.095 1.00 0.93 24 ARG A N 10
ATOM 5776 C CA . ARG A 1 24 ? 11.162 0.264 3.123 1.00 1.05 24 ARG A CA 10
ATOM 5777 C C . ARG A 1 24 ? 12.223 -0.702 2.612 1.00 0.84 24 ARG A C 10
ATOM 5778 O O . ARG A 1 24 ? 13.417 -0.499 2.821 1.00 1.08 24 ARG A O 10
ATOM 5799 N N . ARG A 1 25 ? 11.775 -1.746 1.925 1.00 0.69 25 ARG A N 10
ATOM 5800 C CA . ARG A 1 25 ? 12.677 -2.747 1.362 1.00 1.02 25 ARG A CA 10
ATOM 5801 C C . ARG A 1 25 ? 13.585 -2.135 0.304 1.00 1.01 25 ARG A C 10
ATOM 5802 O O . ARG A 1 25 ? 14.685 -2.626 0.056 1.00 1.44 25 ARG A O 10
ATOM 5823 N N . ARG A 1 26 ? 13.125 -1.047 -0.304 1.00 0.76 26 ARG A N 10
ATOM 5824 C CA . ARG A 1 26 ? 13.904 -0.346 -1.314 1.00 1.01 26 ARG A CA 10
ATOM 5825 C C . ARG A 1 26 ? 15.115 0.331 -0.670 1.00 1.08 26 ARG A C 10
ATOM 5826 O O . ARG A 1 26 ? 16.130 0.572 -1.320 1.00 1.43 26 ARG A O 10
ATOM 5847 N N . SER A 1 27 ? 15.007 0.610 0.622 1.00 1.06 27 SER A N 10
ATOM 5848 C CA . SER A 1 27 ? 16.097 1.214 1.370 1.00 1.52 27 SER A CA 10
ATOM 5849 C C . SER A 1 27 ? 16.997 0.138 1.978 1.00 1.86 27 SER A C 10
ATOM 5850 O O . SER A 1 27 ? 18.042 0.434 2.558 1.00 2.29 27 SER A O 10
ATOM 5858 N N . LEU A 1 28 ? 16.597 -1.117 1.823 1.00 1.84 28 LEU A N 10
ATOM 5859 C CA . LEU A 1 28 ? 17.324 -2.230 2.416 1.00 2.42 28 LEU A CA 10
ATOM 5860 C C . LEU A 1 28 ? 18.229 -2.908 1.393 1.00 2.81 28 LEU A C 10
ATOM 5861 O O . LEU A 1 28 ? 18.650 -4.049 1.582 1.00 3.47 28 LEU A O 10
ATOM 5877 N N . ARG A 1 29 ? 18.537 -2.205 0.309 1.00 2.56 29 ARG A N 10
ATOM 5878 C CA . ARG A 1 29 ? 19.413 -2.753 -0.721 1.00 3.07 29 ARG A CA 10
ATOM 5879 C C . ARG A 1 29 ? 20.845 -2.271 -0.526 1.00 3.62 29 ARG A C 10
ATOM 5880 O O . ARG A 1 29 ? 21.738 -2.608 -1.306 1.00 4.23 29 ARG A O 10
ATOM 5901 N N . ARG A 1 30 ? 21.063 -1.490 0.523 1.00 3.60 30 ARG A N 10
ATOM 5902 C CA . ARG A 1 30 ? 22.389 -0.980 0.828 1.00 4.31 30 ARG A CA 10
ATOM 5903 C C . ARG A 1 30 ? 23.007 -1.758 1.983 1.00 4.97 30 ARG A C 10
ATOM 5904 O O . ARG A 1 30 ? 22.610 -1.604 3.139 1.00 5.33 30 ARG A O 10
ATOM 5925 N N . TYR A 1 31 ? 23.971 -2.601 1.649 1.00 5.50 31 TYR A N 10
ATOM 5926 C CA . TYR A 1 31 ? 24.649 -3.441 2.628 1.00 6.42 31 TYR A CA 10
ATOM 5927 C C . TYR A 1 31 ? 25.809 -2.682 3.269 1.00 7.03 31 TYR A C 10
ATOM 5928 O O . TYR A 1 31 ? 26.305 -1.710 2.697 1.00 7.03 31 TYR A O 10
ATOM 5946 N N . PRO A 1 32 ? 26.254 -3.095 4.468 1.00 7.84 32 PRO A N 10
ATOM 5947 C CA . PRO A 1 32 ? 25.678 -4.205 5.222 1.00 8.22 32 PRO A CA 10
ATOM 5948 C C . PRO A 1 32 ? 24.504 -3.764 6.092 1.00 8.19 32 PRO A C 10
ATOM 5949 O O . PRO A 1 32 ? 24.743 -3.169 7.163 1.00 8.15 32 PRO A O 10
ATOM 5961 N N . SER A 1 1 ? -19.069 5.225 1.058 1.00 2.81 1 SER A N 11
ATOM 5962 C CA . SER A 1 1 ? -20.542 5.245 0.981 1.00 2.39 1 SER A CA 11
ATOM 5963 C C . SER A 1 1 ? -21.111 3.840 0.790 1.00 2.41 1 SER A C 11
ATOM 5964 O O . SER A 1 1 ? -21.619 3.243 1.735 1.00 2.65 1 SER A O 11
ATOM 5974 N N . THR A 1 2 ? -21.023 3.302 -0.418 1.00 2.25 2 THR A N 11
ATOM 5975 C CA . THR A 1 2 ? -21.561 1.979 -0.685 1.00 2.41 2 THR A CA 11
ATOM 5976 C C . THR A 1 2 ? -20.546 0.892 -0.355 1.00 2.23 2 THR A C 11
ATOM 5977 O O . THR A 1 2 ? -19.424 1.193 0.060 1.00 1.93 2 THR A O 11
ATOM 5988 N N . ARG A 1 3 ? -20.937 -0.363 -0.538 1.00 2.46 3 ARG A N 11
ATOM 5989 C CA . ARG A 1 3 ? -20.073 -1.490 -0.212 1.00 2.40 3 ARG A CA 11
ATOM 5990 C C . ARG A 1 3 ? -18.754 -1.424 -0.976 1.00 2.04 3 ARG A C 11
ATOM 5991 O O . ARG A 1 3 ? -17.680 -1.540 -0.381 1.00 1.79 3 ARG A O 11
ATOM 6012 N N . LYS A 1 4 ? -18.839 -1.225 -2.288 1.00 2.06 4 LYS A N 11
ATOM 6013 C CA . LYS A 1 4 ? -17.648 -1.129 -3.128 1.00 1.83 4 LYS A CA 11
ATOM 6014 C C . LYS A 1 4 ? -16.733 -0.010 -2.635 1.00 1.39 4 LYS A C 11
ATOM 6015 O O . LYS A 1 4 ? -15.511 -0.140 -2.661 1.00 1.18 4 LYS A O 11
ATOM 6034 N N . GLN A 1 5 ? -17.343 1.069 -2.154 1.00 1.35 5 GLN A N 11
ATOM 6035 C CA . GLN A 1 5 ? -16.610 2.223 -1.662 1.00 1.09 5 GLN A CA 11
ATOM 6036 C C . GLN A 1 5 ? -15.893 1.891 -0.359 1.00 0.96 5 GLN A C 11
ATOM 6037 O O . GLN A 1 5 ? -14.777 2.348 -0.125 1.00 0.77 5 GLN A O 11
ATOM 6051 N N . ASN A 1 6 ? -16.526 1.074 0.474 1.00 1.19 6 ASN A N 11
ATOM 6052 C CA . ASN A 1 6 ? -15.916 0.641 1.727 1.00 1.20 6 ASN A CA 11
ATOM 6053 C C . ASN A 1 6 ? -14.785 -0.338 1.452 1.00 0.99 6 ASN A C 11
ATOM 6054 O O . ASN A 1 6 ? -13.741 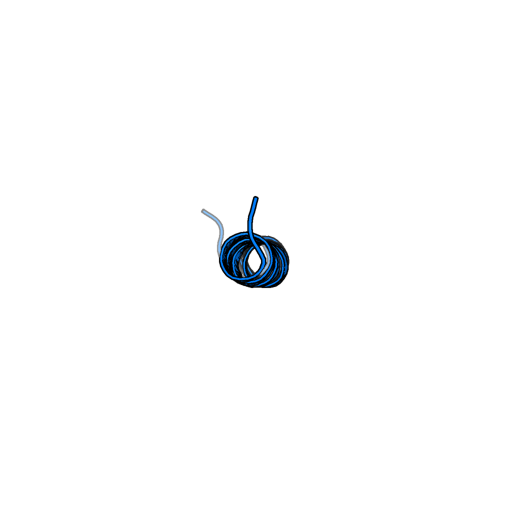-0.295 2.097 1.00 0.85 6 ASN A O 11
ATOM 6065 N N . TYR A 1 7 ? -14.997 -1.210 0.476 1.00 1.11 7 TYR A N 11
ATOM 6066 C CA . TYR A 1 7 ? -13.989 -2.186 0.089 1.00 1.12 7 TYR A CA 11
ATOM 6067 C C . TYR A 1 7 ? -12.760 -1.510 -0.499 1.00 0.80 7 TYR A C 11
ATOM 6068 O O . TYR A 1 7 ? -11.645 -1.831 -0.115 1.00 0.74 7 TYR A O 11
ATOM 6086 N N . MET A 1 8 ? -12.954 -0.575 -1.423 1.00 0.74 8 MET A N 11
ATOM 6087 C CA . MET A 1 8 ? -11.823 0.141 -2.010 1.00 0.73 8 MET A CA 11
ATOM 6088 C C . MET A 1 8 ? -11.105 0.976 -0.951 1.00 0.54 8 MET A C 11
ATOM 6089 O O . MET A 1 8 ? -9.913 1.262 -1.072 1.00 0.80 8 MET A O 11
ATOM 6103 N N . MET A 1 9 ? -11.834 1.351 0.094 1.00 0.38 9 MET A N 11
ATOM 6104 C CA . MET A 1 9 ? -11.245 2.030 1.231 1.00 0.64 9 MET A CA 11
ATOM 6105 C C . MET A 1 9 ? -10.409 1.055 2.051 1.00 0.54 9 MET A C 11
ATOM 6106 O O . MET A 1 9 ? -9.280 1.357 2.431 1.00 0.77 9 MET A O 11
ATOM 6120 N N . ASN A 1 10 ? -10.963 -0.128 2.296 1.00 0.39 10 ASN A N 11
ATOM 6121 C CA . ASN A 1 10 ? -10.251 -1.180 3.020 1.00 0.53 10 ASN A CA 11
ATOM 6122 C C . ASN A 1 10 ? -9.053 -1.661 2.211 1.00 0.53 10 ASN A C 11
ATOM 6123 O O . ASN A 1 10 ? -7.987 -1.947 2.755 1.00 0.69 10 ASN A O 11
ATOM 6134 N N . PHE A 1 11 ? -9.249 -1.728 0.906 1.00 0.61 11 PHE A N 11
ATOM 6135 C CA . PHE A 1 11 ? -8.197 -2.053 -0.041 1.00 0.94 11 PHE A CA 11
ATOM 6136 C C . PHE A 1 11 ? -7.043 -1.059 0.079 1.00 1.08 11 PHE A C 11
ATOM 6137 O O . PHE A 1 11 ? -5.874 -1.442 0.062 1.00 1.30 11 PHE A O 11
ATOM 6154 N N . SER A 1 12 ? -7.378 0.214 0.228 1.00 1.08 12 SER A N 11
ATOM 6155 C CA . SER A 1 12 ? -6.372 1.254 0.396 1.00 1.44 12 SER A CA 11
ATOM 6156 C C . SER A 1 12 ? -5.705 1.137 1.765 1.00 1.45 12 SER A C 11
ATOM 6157 O O . SER A 1 12 ? -4.514 1.410 1.914 1.00 1.72 12 SER A O 11
ATOM 6165 N N . ARG A 1 13 ? -6.477 0.720 2.762 1.00 1.21 13 ARG A N 11
ATOM 6166 C CA . ARG A 1 13 ? -5.963 0.560 4.118 1.00 1.33 13 ARG A CA 11
ATOM 6167 C C . ARG A 1 13 ? -4.958 -0.584 4.194 1.00 1.35 13 ARG A C 11
ATOM 6168 O O . ARG A 1 13 ? -3.877 -0.434 4.767 1.00 1.62 13 ARG A O 11
ATOM 6189 N N . GLN A 1 14 ? -5.310 -1.723 3.607 1.00 1.14 14 GLN A N 11
ATOM 6190 C CA . GLN A 1 14 ? -4.434 -2.892 3.623 1.00 1.25 14 GLN A CA 11
ATOM 6191 C C . GLN A 1 14 ? -3.180 -2.625 2.790 1.00 1.55 14 GLN A C 11
ATOM 6192 O O . GLN A 1 14 ? -2.083 -3.067 3.131 1.00 1.75 14 GLN A O 11
ATOM 6206 N N . HIS A 1 15 ? -3.346 -1.870 1.709 1.00 1.63 15 HIS A N 11
ATOM 6207 C CA . HIS A 1 15 ? -2.229 -1.500 0.854 1.00 2.00 15 HIS A CA 11
ATOM 6208 C C . HIS A 1 15 ? -1.399 -0.402 1.503 1.00 2.19 15 HIS A C 11
ATOM 6209 O O . HIS A 1 15 ? -0.234 -0.202 1.162 1.00 2.41 15 HIS A O 11
ATOM 6224 N N . GLY A 1 16 ? -2.008 0.301 2.445 1.00 2.16 16 GLY A N 11
ATOM 6225 C CA . GLY A 1 16 ? -1.290 1.294 3.210 1.00 2.43 16 GLY A CA 11
ATOM 6226 C C . GLY A 1 16 ? -0.365 0.649 4.218 1.00 2.31 16 GLY A C 11
ATOM 6227 O O . GLY A 1 16 ? 0.651 1.226 4.600 1.00 2.47 16 GLY A O 11
ATOM 6231 N N . LEU A 1 17 ? -0.722 -0.556 4.646 1.00 2.09 17 LEU A N 11
ATOM 6232 C CA . LEU A 1 17 ? 0.122 -1.334 5.540 1.00 2.00 17 LEU A CA 11
ATOM 6233 C C . LEU A 1 17 ? 1.339 -1.831 4.767 1.00 1.83 17 LEU A C 11
ATOM 6234 O O . LEU A 1 17 ? 2.475 -1.734 5.235 1.00 1.85 17 LEU A O 11
ATOM 6250 N N . ARG A 1 18 ? 1.087 -2.339 3.564 1.00 1.74 18 ARG A N 11
ATOM 6251 C CA . ARG A 1 18 ? 2.144 -2.809 2.684 1.00 1.63 18 ARG A CA 11
ATOM 6252 C C . ARG A 1 18 ? 3.061 -1.661 2.284 1.00 1.70 18 ARG A C 11
ATOM 6253 O O . ARG A 1 18 ? 4.255 -1.859 2.072 1.00 1.56 18 ARG A O 11
ATOM 6274 N N . HIS A 1 19 ? 2.482 -0.466 2.181 1.00 1.96 19 HIS A N 11
ATOM 6275 C CA . HIS A 1 19 ? 3.219 0.755 1.867 1.00 2.15 19 HIS A CA 11
ATOM 6276 C C . HIS A 1 19 ? 4.490 0.872 2.704 1.00 2.01 19 HIS A C 11
ATOM 6277 O O . HIS A 1 19 ? 5.547 1.226 2.191 1.00 1.96 19 HIS A O 11
ATOM 6292 N N . PHE A 1 20 ? 4.377 0.564 3.993 1.00 2.03 20 PHE A N 11
ATOM 6293 C CA . PHE A 1 20 ? 5.517 0.632 4.899 1.00 2.05 20 PHE A CA 11
ATOM 6294 C C . PHE A 1 20 ? 6.606 -0.350 4.482 1.00 1.60 20 PHE A C 11
ATOM 6295 O O . PHE A 1 20 ? 7.757 0.030 4.273 1.00 1.52 20 PHE A O 11
ATOM 6312 N N . TYR A 1 21 ? 6.222 -1.609 4.338 1.00 1.38 21 TYR A N 11
ATOM 6313 C CA . TYR A 1 21 ? 7.178 -2.682 4.097 1.00 1.11 21 TYR A CA 11
ATOM 6314 C C . TYR A 1 21 ? 7.726 -2.649 2.678 1.00 0.78 21 TYR A C 11
ATOM 6315 O O . TYR A 1 21 ? 8.860 -3.062 2.434 1.00 0.67 21 TYR A O 11
ATOM 6333 N N . ASN A 1 22 ? 6.930 -2.150 1.745 1.00 0.91 22 ASN A N 11
ATOM 6334 C CA . ASN A 1 22 ? 7.385 -1.990 0.376 1.00 0.99 22 ASN A CA 11
ATOM 6335 C C . ASN A 1 22 ? 8.491 -0.949 0.309 1.00 0.94 22 ASN A C 11
ATOM 6336 O O . ASN A 1 22 ? 9.502 -1.150 -0.362 1.00 0.93 22 ASN A O 11
ATOM 6347 N N . ARG A 1 23 ? 8.316 0.145 1.046 1.00 1.12 23 ARG A N 11
ATOM 6348 C CA . ARG A 1 23 ? 9.337 1.181 1.121 1.00 1.25 23 ARG A CA 11
ATOM 6349 C C . ARG A 1 23 ? 10.559 0.664 1.870 1.00 0.96 23 ARG A C 11
ATOM 6350 O O . ARG A 1 23 ? 11.696 0.973 1.509 1.00 0.95 23 ARG A O 11
ATOM 6371 N N . ARG A 1 24 ? 10.316 -0.132 2.910 1.00 0.93 24 ARG A N 11
ATOM 6372 C CA . ARG A 1 24 ? 11.391 -0.762 3.673 1.00 1.05 24 ARG A CA 11
ATOM 6373 C C . ARG A 1 24 ? 12.296 -1.589 2.769 1.00 0.84 24 ARG A C 11
ATOM 6374 O O . ARG A 1 24 ? 13.502 -1.356 2.701 1.00 1.08 24 ARG A O 11
ATOM 6395 N N . ARG A 1 25 ? 11.703 -2.539 2.059 1.00 0.69 25 ARG A N 11
ATOM 6396 C CA . ARG A 1 25 ? 12.459 -3.421 1.179 1.00 1.02 25 ARG A CA 11
ATOM 6397 C C . ARG A 1 25 ? 13.062 -2.646 0.013 1.00 1.01 25 ARG A C 11
ATOM 6398 O O . ARG A 1 25 ? 14.145 -2.980 -0.468 1.00 1.44 25 ARG A O 11
ATOM 6419 N N . ARG A 1 26 ? 12.371 -1.601 -0.428 1.00 0.76 26 ARG A N 11
ATOM 6420 C CA . ARG A 1 26 ? 12.887 -0.750 -1.492 1.00 1.01 26 ARG A CA 11
ATOM 6421 C C . ARG A 1 26 ? 14.143 -0.021 -1.021 1.00 1.08 26 ARG A C 11
ATOM 6422 O O . ARG A 1 26 ? 15.069 0.212 -1.795 1.00 1.43 26 ARG A O 11
ATOM 6443 N N . SER A 1 27 ? 14.178 0.308 0.264 1.00 1.06 27 SER A N 11
ATOM 6444 C CA . SER A 1 27 ? 15.316 1.006 0.847 1.00 1.52 27 SER A CA 11
ATOM 6445 C C . SER A 1 27 ? 16.526 0.087 0.949 1.00 1.86 27 SER A C 11
ATOM 6446 O O . SER A 1 27 ? 17.667 0.543 1.028 1.00 2.29 27 SER A O 11
ATOM 6454 N N . LEU A 1 28 ? 16.267 -1.205 0.919 1.00 1.84 28 LEU A N 11
ATOM 6455 C CA . LEU A 1 28 ? 17.311 -2.203 1.075 1.00 2.42 28 LEU A CA 11
ATOM 6456 C C . LEU A 1 28 ? 17.936 -2.556 -0.270 1.00 2.81 28 LEU A C 11
ATOM 6457 O O . LEU A 1 28 ? 19.002 -3.170 -0.329 1.00 3.47 28 LEU A O 11
ATOM 6473 N N . ARG A 1 29 ? 17.274 -2.155 -1.348 1.00 2.56 29 ARG A N 11
ATOM 6474 C CA . ARG A 1 29 ? 17.761 -2.446 -2.688 1.00 3.07 29 ARG A CA 11
ATOM 6475 C C . ARG A 1 29 ? 18.248 -1.172 -3.374 1.00 3.62 29 ARG A C 11
ATOM 6476 O O . ARG A 1 29 ? 18.426 -1.137 -4.594 1.00 4.23 29 ARG A O 11
ATOM 6497 N N . ARG A 1 30 ? 18.452 -0.121 -2.583 1.00 3.60 30 ARG A N 11
ATOM 6498 C CA . ARG A 1 30 ? 18.987 1.142 -3.097 1.00 4.31 30 ARG A CA 11
ATOM 6499 C C . ARG A 1 30 ? 20.486 1.021 -3.353 1.00 4.97 30 ARG A C 11
ATOM 6500 O O . ARG A 1 30 ? 21.289 1.768 -2.794 1.00 5.33 30 ARG A O 11
ATOM 6521 N N . TYR A 1 31 ? 20.848 0.072 -4.200 1.00 5.50 31 TYR A N 11
ATOM 6522 C CA . TYR A 1 31 ? 22.243 -0.241 -4.467 1.00 6.42 31 TYR A CA 11
ATOM 6523 C C . TYR A 1 31 ? 22.523 -0.260 -5.961 1.00 7.03 31 TYR A C 11
ATOM 6524 O O . TYR A 1 31 ? 21.595 -0.368 -6.768 1.00 7.03 31 TYR A O 11
ATOM 6542 N N . PRO A 1 32 ? 23.803 -0.154 -6.358 1.00 7.84 32 PRO A N 11
ATOM 6543 C CA . PRO A 1 32 ? 24.919 0.097 -5.440 1.00 8.22 32 PRO A CA 11
ATOM 6544 C C . PRO A 1 32 ? 25.044 1.571 -5.065 1.00 8.19 32 PRO A C 11
ATOM 6545 O O . PRO A 1 32 ? 24.468 1.971 -4.039 1.00 8.15 32 PRO A O 11
ATOM 6557 N N . SER A 1 1 ? -22.574 4.677 1.279 1.00 2.81 1 SER A N 12
ATOM 6558 C CA . SER A 1 1 ? -21.514 3.890 0.615 1.00 2.39 1 SER A CA 12
ATOM 6559 C C . SER A 1 1 ? -21.775 2.395 0.768 1.00 2.41 1 SER A C 12
ATOM 6560 O O . SER A 1 1 ? -21.970 1.896 1.878 1.00 2.65 1 SER A O 12
ATOM 6570 N N . THR A 1 2 ? -21.781 1.686 -0.357 1.00 2.25 2 THR A N 12
ATOM 6571 C CA . THR A 1 2 ? -22.053 0.255 -0.374 1.00 2.41 2 THR A CA 12
ATOM 6572 C C . THR A 1 2 ? -20.848 -0.547 0.104 1.00 2.23 2 THR A C 12
ATOM 6573 O O . THR A 1 2 ? -19.797 0.024 0.413 1.00 1.93 2 THR A O 12
ATOM 6584 N N . ARG A 1 3 ? -21.000 -1.867 0.161 1.00 2.46 3 ARG A N 12
ATOM 6585 C CA . ARG A 1 3 ? -19.916 -2.745 0.581 1.00 2.40 3 ARG A CA 12
ATOM 6586 C C . ARG A 1 3 ? -18.664 -2.503 -0.251 1.00 2.04 3 ARG A C 12
ATOM 6587 O O . ARG A 1 3 ? -17.586 -2.307 0.297 1.00 1.79 3 ARG A O 12
ATOM 6608 N N . LYS A 1 4 ? -18.821 -2.497 -1.573 1.00 2.06 4 LYS A N 12
ATOM 6609 C CA . LYS A 1 4 ? -17.702 -2.290 -2.484 1.00 1.83 4 LYS A CA 12
ATOM 6610 C C . LYS A 1 4 ? -16.948 -1.002 -2.155 1.00 1.39 4 LYS A C 12
ATOM 6611 O O . LYS A 1 4 ? -15.719 -0.978 -2.166 1.00 1.18 4 LYS A O 12
ATOM 6630 N N . GLN A 1 5 ? -17.689 0.057 -1.847 1.00 1.35 5 GLN A N 12
ATOM 6631 C CA . GLN A 1 5 ? -17.094 1.347 -1.516 1.00 1.09 5 GLN A CA 12
ATOM 6632 C C . GLN A 1 5 ? -16.272 1.244 -0.235 1.00 0.96 5 GLN A C 12
ATOM 6633 O O . GLN A 1 5 ? -15.213 1.859 -0.116 1.00 0.77 5 GLN A O 12
ATOM 6647 N N . ASN A 1 6 ? -16.758 0.450 0.713 1.00 1.19 6 ASN A N 12
ATOM 6648 C CA . ASN A 1 6 ? -16.049 0.236 1.972 1.00 1.20 6 ASN A CA 12
ATOM 6649 C C . ASN A 1 6 ? -14.880 -0.720 1.758 1.00 0.99 6 ASN A C 12
ATOM 6650 O O . ASN A 1 6 ? -13.845 -0.629 2.420 1.00 0.85 6 ASN A O 12
ATOM 6661 N N . TYR A 1 7 ? -15.057 -1.633 0.818 1.00 1.11 7 TYR A N 12
ATOM 6662 C CA . TYR A 1 7 ? -14.036 -2.606 0.474 1.00 1.12 7 TYR A CA 12
ATOM 6663 C C . TYR A 1 7 ? -12.859 -1.943 -0.223 1.00 0.80 7 TYR A C 12
ATOM 6664 O O . TYR A 1 7 ? -11.705 -2.246 0.077 1.00 0.74 7 TYR A O 12
ATOM 6682 N N . MET A 1 8 ? -13.140 -1.031 -1.145 1.00 0.74 8 MET A N 12
ATOM 6683 C CA . MET A 1 8 ? -12.076 -0.287 -1.804 1.00 0.73 8 MET A CA 12
ATOM 6684 C C . MET A 1 8 ? -11.439 0.704 -0.834 1.00 0.54 8 MET A C 12
ATOM 6685 O O . MET A 1 8 ? -10.301 1.129 -1.027 1.00 0.80 8 MET A O 12
ATOM 6699 N N . MET A 1 9 ? -12.171 1.058 0.222 1.00 0.38 9 MET A N 12
ATOM 6700 C CA . MET A 1 9 ? -11.599 1.820 1.316 1.00 0.64 9 MET A CA 12
ATOM 6701 C C . MET A 1 9 ? -10.550 0.976 2.020 1.00 0.54 9 MET A C 12
ATOM 6702 O O . MET A 1 9 ? -9.446 1.437 2.299 1.00 0.77 9 MET A O 12
ATOM 6716 N N . ASN A 1 10 ? -10.903 -0.281 2.275 1.00 0.39 10 ASN A N 12
ATOM 6717 C CA . ASN A 1 10 ? -9.991 -1.236 2.887 1.00 0.53 10 ASN A CA 12
ATOM 6718 C C . ASN A 1 10 ? -8.807 -1.484 1.962 1.00 0.53 10 ASN A C 12
ATOM 6719 O O . ASN A 1 10 ? -7.669 -1.652 2.400 1.00 0.69 10 ASN A O 12
ATOM 6730 N N . PHE A 1 11 ? -9.107 -1.495 0.676 1.00 0.61 11 PHE A N 12
ATOM 6731 C CA . PHE A 1 11 ? -8.102 -1.621 -0.368 1.00 0.94 11 PHE A CA 12
ATOM 6732 C C . PHE A 1 11 ? -7.104 -0.471 -0.282 1.00 1.08 11 PHE A C 12
ATOM 6733 O O . PHE A 1 11 ? -5.896 -0.677 -0.343 1.00 1.30 11 PHE A O 12
ATOM 6750 N N . SER A 1 12 ? -7.618 0.737 -0.120 1.00 1.08 12 SER A N 12
ATOM 6751 C CA . SER A 1 12 ? -6.775 1.913 0.013 1.00 1.44 12 SER A CA 12
ATOM 6752 C C . SER A 1 12 ? -5.982 1.852 1.321 1.00 1.45 12 SER A C 12
ATOM 6753 O O . SER A 1 12 ? -4.798 2.190 1.352 1.00 1.72 12 SER A O 12
ATOM 6761 N N . ARG A 1 13 ? -6.632 1.399 2.391 1.00 1.21 13 ARG A N 12
ATOM 6762 C CA . ARG A 1 13 ? -5.986 1.295 3.698 1.00 1.33 13 ARG A CA 12
ATOM 6763 C C . ARG A 1 13 ? -4.813 0.320 3.664 1.00 1.35 13 ARG A C 12
ATOM 6764 O O . ARG A 1 13 ? -3.734 0.625 4.170 1.00 1.62 13 ARG A O 12
ATOM 6785 N N . GLN A 1 14 ? -5.019 -0.849 3.062 1.00 1.14 14 GLN A N 12
ATOM 6786 C CA . GLN A 1 14 ? -3.964 -1.858 2.998 1.00 1.25 14 GLN A CA 12
ATOM 6787 C C . GLN A 1 14 ? -2.804 -1.357 2.142 1.00 1.55 14 GLN A C 12
ATOM 6788 O O . GLN A 1 14 ? -1.648 -1.716 2.367 1.00 1.75 14 GLN A O 12
ATOM 6802 N N . HIS A 1 15 ? -3.126 -0.500 1.180 1.00 1.63 15 HIS A N 12
ATOM 6803 C CA . HIS A 1 15 ? -2.127 0.104 0.314 1.00 2.00 15 HIS A CA 12
ATOM 6804 C C . HIS A 1 15 ? -1.346 1.176 1.058 1.00 2.19 15 HIS A C 12
ATOM 6805 O O . HIS A 1 15 ? -0.136 1.310 0.881 1.00 2.41 15 HIS A O 12
ATOM 6820 N N . GLY A 1 16 ? -2.043 1.928 1.901 1.00 2.16 16 GLY A N 12
ATOM 6821 C CA . GLY A 1 16 ? -1.388 2.932 2.714 1.00 2.43 16 GLY A CA 12
ATOM 6822 C C . GLY A 1 16 ? -0.553 2.310 3.813 1.00 2.31 16 GLY A C 12
ATOM 6823 O O . GLY A 1 16 ? 0.425 2.898 4.272 1.00 2.47 16 GLY A O 12
ATOM 6827 N N . LEU A 1 17 ? -0.943 1.116 4.232 1.00 2.09 17 LEU A N 12
ATOM 6828 C CA . LEU A 1 17 ? -0.206 0.375 5.245 1.00 2.00 17 LEU A CA 12
ATOM 6829 C C . LEU A 1 17 ? 1.063 -0.210 4.630 1.00 1.83 17 LEU A C 12
ATOM 6830 O O . LEU A 1 17 ? 2.164 -0.034 5.156 1.00 1.85 17 LEU A O 12
ATOM 6846 N N . ARG A 1 18 ? 0.901 -0.888 3.498 1.00 1.74 18 ARG A N 12
ATOM 6847 C CA . ARG A 1 18 ? 2.015 -1.500 2.790 1.00 1.63 18 ARG A CA 12
ATOM 6848 C C . ARG A 1 18 ? 2.955 -0.435 2.238 1.00 1.70 18 ARG A C 12
ATOM 6849 O O . ARG A 1 18 ? 4.117 -0.712 1.947 1.00 1.56 18 ARG A O 12
ATOM 6870 N N . HIS A 1 19 ? 2.432 0.780 2.097 1.00 1.96 19 HIS A N 12
ATOM 6871 C CA . HIS A 1 19 ? 3.196 1.924 1.617 1.00 2.15 19 HIS A CA 12
ATOM 6872 C C . HIS A 1 19 ? 4.541 2.036 2.329 1.00 2.01 19 HIS A C 12
ATOM 6873 O O . HIS A 1 19 ? 5.577 2.218 1.689 1.00 1.96 19 HIS A O 12
ATOM 6888 N N . PHE A 1 20 ? 4.516 1.899 3.651 1.00 2.03 20 PHE A N 12
ATOM 6889 C CA . PHE A 1 20 ? 5.726 2.015 4.460 1.00 2.05 20 PHE A CA 12
ATOM 6890 C C . PHE A 1 20 ? 6.703 0.892 4.135 1.00 1.60 20 PHE A C 12
ATOM 6891 O O . PHE A 1 20 ? 7.889 1.131 3.901 1.00 1.52 20 PHE A O 12
ATOM 6908 N N . TYR A 1 21 ? 6.192 -0.331 4.097 1.00 1.38 21 TYR A N 12
ATOM 6909 C CA . TYR A 1 21 ? 7.018 -1.505 3.848 1.00 1.11 21 TYR A CA 12
ATOM 6910 C C . TYR A 1 21 ? 7.625 -1.469 2.453 1.00 0.78 21 TYR A C 12
ATOM 6911 O O . TYR A 1 21 ? 8.708 -2.004 2.232 1.00 0.67 21 TYR A O 12
ATOM 6929 N N . ASN A 1 22 ? 6.931 -0.834 1.516 1.00 0.91 22 ASN A N 12
ATOM 6930 C CA . ASN A 1 22 ? 7.465 -0.653 0.170 1.00 0.99 22 ASN A CA 12
ATOM 6931 C C . ASN A 1 22 ? 8.777 0.124 0.209 1.00 0.94 22 ASN A C 12
ATOM 6932 O O . ASN A 1 22 ? 9.741 -0.234 -0.470 1.00 0.93 22 ASN A O 12
ATOM 6943 N N . ARG A 1 23 ? 8.819 1.175 1.021 1.00 1.12 23 ARG A N 12
ATOM 6944 C CA . ARG A 1 23 ? 10.038 1.958 1.192 1.00 1.25 23 ARG A CA 12
ATOM 6945 C C . ARG A 1 23 ? 11.081 1.166 1.968 1.00 0.96 23 ARG A C 12
ATOM 6946 O O . ARG A 1 23 ? 12.278 1.266 1.706 1.00 0.95 23 ARG A O 12
ATOM 6967 N N . ARG A 1 24 ? 10.615 0.369 2.920 1.00 0.93 24 ARG A N 12
ATOM 6968 C CA . ARG A 1 24 ? 11.500 -0.453 3.737 1.00 1.05 24 ARG A CA 12
ATOM 6969 C C . ARG A 1 24 ? 12.215 -1.497 2.889 1.00 0.84 24 ARG A C 12
ATOM 6970 O O . ARG A 1 24 ? 13.389 -1.798 3.116 1.00 1.08 24 ARG A O 12
ATOM 6991 N N . ARG A 1 25 ? 11.506 -2.036 1.903 1.00 0.69 25 ARG A N 12
ATOM 6992 C CA . ARG A 1 25 ? 12.065 -3.051 1.019 1.00 1.02 25 ARG A CA 12
ATOM 6993 C C . ARG A 1 25 ? 13.007 -2.429 -0.005 1.00 1.01 25 ARG A C 12
ATOM 6994 O O . ARG A 1 25 ? 13.769 -3.135 -0.665 1.00 1.44 25 ARG A O 12
ATOM 7015 N N . ARG A 1 26 ? 12.969 -1.107 -0.124 1.00 0.76 26 ARG A N 12
ATOM 7016 C CA . ARG A 1 26 ? 13.851 -0.410 -1.047 1.00 1.01 26 ARG A CA 12
ATOM 7017 C C . ARG A 1 26 ? 15.301 -0.545 -0.588 1.00 1.08 26 ARG A C 12
ATOM 7018 O O . ARG A 1 26 ? 16.224 -0.565 -1.401 1.00 1.43 26 ARG A O 12
ATOM 7039 N N . SER A 1 27 ? 15.490 -0.668 0.719 1.00 1.06 27 SER A N 12
ATOM 7040 C CA . SER A 1 27 ? 16.817 -0.860 1.285 1.00 1.52 27 SER A CA 12
ATOM 7041 C C . SER A 1 27 ? 17.319 -2.274 1.011 1.00 1.86 27 SER A C 12
ATOM 7042 O O . SER A 1 27 ? 18.510 -2.565 1.135 1.00 2.29 27 SER A O 12
ATOM 7050 N N . LEU A 1 28 ? 16.401 -3.140 0.611 1.00 1.84 28 LEU A N 12
ATOM 7051 C CA . LEU A 1 28 ? 16.724 -4.530 0.317 1.00 2.42 28 LEU A CA 12
ATOM 7052 C C . LEU A 1 28 ? 17.028 -4.709 -1.164 1.00 2.81 28 LEU A C 12
ATOM 7053 O O . LEU A 1 28 ? 17.341 -5.808 -1.616 1.00 3.47 28 LEU A O 12
ATOM 7069 N N . ARG A 1 29 ? 16.928 -3.622 -1.922 1.00 2.56 29 ARG A N 12
ATOM 7070 C CA . ARG A 1 29 ? 17.233 -3.659 -3.346 1.00 3.07 29 ARG A CA 12
ATOM 7071 C C . ARG A 1 29 ? 18.735 -3.732 -3.561 1.00 3.62 29 ARG A C 12
ATOM 7072 O O . ARG A 1 29 ? 19.203 -4.185 -4.604 1.00 4.23 29 ARG A O 12
ATOM 7093 N N . ARG A 1 30 ? 19.486 -3.296 -2.563 1.00 3.60 30 ARG A N 12
ATOM 7094 C CA . ARG A 1 30 ? 20.937 -3.368 -2.613 1.00 4.31 30 ARG A CA 12
ATOM 7095 C C . ARG A 1 30 ? 21.397 -4.697 -2.018 1.00 4.97 30 ARG A C 12
ATOM 7096 O O . ARG A 1 30 ? 22.216 -4.743 -1.100 1.00 5.33 30 ARG A O 12
ATOM 7117 N N . TYR A 1 31 ? 20.836 -5.779 -2.538 1.00 5.50 31 TYR A N 12
ATOM 7118 C CA . TYR A 1 31 ? 21.153 -7.116 -2.063 1.00 6.42 31 TYR A CA 12
ATOM 7119 C C . TYR A 1 31 ? 22.426 -7.630 -2.728 1.00 7.03 31 TYR A C 12
ATOM 7120 O O . TYR A 1 31 ? 22.787 -7.179 -3.821 1.00 7.03 31 TYR A O 12
ATOM 7138 N N . PRO A 1 32 ? 23.124 -8.581 -2.092 1.00 7.84 32 PRO A N 12
ATOM 7139 C CA . PRO A 1 32 ? 22.733 -9.154 -0.802 1.00 8.22 32 PRO A CA 12
ATOM 7140 C C . PRO A 1 32 ? 23.128 -8.266 0.371 1.00 8.19 32 PRO A C 12
ATOM 7141 O O . PRO A 1 32 ? 24.339 -8.061 0.582 1.00 8.15 32 PRO A O 12
ATOM 7153 N N . SER A 1 1 ? -20.944 6.459 2.138 1.00 2.81 1 SER A N 13
ATOM 7154 C CA . SER A 1 1 ? -20.063 5.647 1.280 1.00 2.39 1 SER A CA 13
ATOM 7155 C C . SER A 1 1 ? -20.732 4.321 0.942 1.00 2.41 1 SER A C 13
ATOM 7156 O O . SER A 1 1 ? -21.308 3.668 1.811 1.00 2.65 1 SER A O 13
ATOM 7166 N N . THR A 1 2 ? -20.676 3.940 -0.325 1.00 2.25 2 THR A N 13
ATOM 7167 C CA . THR A 1 2 ? -21.269 2.691 -0.769 1.00 2.41 2 THR A CA 13
ATOM 7168 C C . THR A 1 2 ? -20.329 1.517 -0.517 1.00 2.23 2 THR A C 13
ATOM 7169 O O . THR A 1 2 ? -19.199 1.707 -0.057 1.00 1.93 2 THR A O 13
ATOM 7180 N N . ARG A 1 3 ? -20.792 0.311 -0.816 1.00 2.46 3 ARG A N 13
ATOM 7181 C CA . ARG A 1 3 ? -20.009 -0.898 -0.581 1.00 2.40 3 ARG A CA 13
ATOM 7182 C C . ARG A 1 3 ? -18.645 -0.817 -1.257 1.00 2.04 3 ARG A C 13
ATOM 7183 O O . ARG A 1 3 ? -17.614 -1.056 -0.624 1.00 1.79 3 ARG A O 13
ATOM 7204 N N . LYS A 1 4 ? -18.651 -0.469 -2.538 1.00 2.06 4 LYS A N 13
ATOM 7205 C CA . LYS A 1 4 ? -17.425 -0.336 -3.310 1.00 1.83 4 LYS A CA 13
ATOM 7206 C C . LYS A 1 4 ? -16.463 0.647 -2.644 1.00 1.39 4 LYS A C 13
ATOM 7207 O O . LYS A 1 4 ? -15.258 0.408 -2.593 1.00 1.18 4 LYS A O 13
ATOM 7226 N N . GLN A 1 5 ? -17.010 1.739 -2.112 1.00 1.35 5 GLN A N 13
ATOM 7227 C CA . GLN A 1 5 ? -16.212 2.756 -1.438 1.00 1.09 5 GLN A CA 13
ATOM 7228 C C . GLN A 1 5 ? -15.572 2.196 -0.172 1.00 0.96 5 GLN A C 13
ATOM 7229 O O . GLN A 1 5 ? -14.439 2.535 0.162 1.00 0.77 5 GLN A O 13
ATOM 7243 N N . ASN A 1 6 ? -16.293 1.319 0.515 1.00 1.19 6 ASN A N 13
ATOM 7244 C CA . ASN A 1 6 ? -15.790 0.724 1.746 1.00 1.20 6 ASN A CA 13
ATOM 7245 C C . ASN A 1 6 ? -14.759 -0.354 1.432 1.00 0.99 6 ASN A C 13
ATOM 7246 O O . ASN A 1 6 ? -13.838 -0.599 2.214 1.00 0.85 6 ASN A O 13
ATOM 7257 N N . TYR A 1 7 ? -14.912 -0.983 0.279 1.00 1.11 7 TYR A N 13
ATOM 7258 C CA . TYR A 1 7 ? -13.971 -1.992 -0.178 1.00 1.12 7 TYR A CA 13
ATOM 7259 C C . TYR A 1 7 ? -12.690 -1.353 -0.708 1.00 0.80 7 TYR A C 13
ATOM 7260 O O . TYR A 1 7 ? -11.595 -1.787 -0.371 1.00 0.74 7 TYR A O 13
ATOM 7278 N N . MET A 1 8 ? -12.809 -0.315 -1.521 1.00 0.74 8 MET A N 13
ATOM 7279 C CA . MET A 1 8 ? -11.618 0.375 -2.003 1.00 0.73 8 MET A CA 13
ATOM 7280 C C . MET A 1 8 ? -10.879 1.005 -0.828 1.00 0.54 8 MET A C 13
ATOM 7281 O O . MET A 1 8 ? -9.673 1.228 -0.888 1.00 0.80 8 MET A O 13
ATOM 7295 N N . MET A 1 9 ? -11.609 1.268 0.251 1.00 0.38 9 MET A N 13
ATOM 7296 C CA . MET A 1 9 ? -11.008 1.737 1.481 1.00 0.64 9 MET A CA 13
ATOM 7297 C C . MET A 1 9 ? -10.246 0.617 2.172 1.00 0.54 9 MET A C 13
ATOM 7298 O O . MET A 1 9 ? -9.122 0.817 2.623 1.00 0.77 9 MET A O 13
ATOM 7312 N N . ASN A 1 10 ? -10.846 -0.571 2.238 1.00 0.39 10 ASN A N 13
ATOM 7313 C CA . ASN A 1 10 ? -10.222 -1.700 2.879 1.00 0.53 10 ASN A CA 13
ATOM 7314 C C . ASN A 1 10 ? -9.032 -2.170 2.043 1.00 0.53 10 ASN A C 13
ATOM 7315 O O . ASN A 1 10 ? -8.014 -2.629 2.564 1.00 0.69 10 ASN A O 13
ATOM 7326 N N . PHE A 1 11 ? -9.181 -2.031 0.738 1.00 0.61 11 PHE A N 13
ATOM 7327 C CA . PHE A 1 11 ? -8.114 -2.295 -0.216 1.00 0.94 11 PHE A CA 13
ATOM 7328 C C . PHE A 1 11 ? -6.969 -1.301 -0.030 1.00 1.08 11 PHE A C 13
ATOM 7329 O O . PHE A 1 11 ? -5.804 -1.693 0.058 1.00 1.30 11 PHE A O 13
ATOM 7346 N N . SER A 1 12 ? -7.305 -0.022 0.040 1.00 1.08 12 SER A N 13
ATOM 7347 C CA . SER A 1 12 ? -6.311 1.022 0.243 1.00 1.44 12 SER A CA 13
ATOM 7348 C C . SER A 1 12 ? -5.649 0.861 1.610 1.00 1.45 12 SER A C 13
ATOM 7349 O O . SER A 1 12 ? -4.441 1.040 1.749 1.00 1.72 12 SER A O 13
ATOM 7357 N N . ARG A 1 13 ? -6.448 0.505 2.610 1.00 1.21 13 ARG A N 13
ATOM 7358 C CA . ARG A 1 13 ? -5.961 0.312 3.967 1.00 1.33 13 ARG A CA 13
ATOM 7359 C C . ARG A 1 13 ? -4.912 -0.791 4.021 1.00 1.35 13 ARG A C 13
ATOM 7360 O O . ARG A 1 13 ? -3.824 -0.603 4.569 1.00 1.62 13 ARG A O 13
ATOM 7381 N N . GLN A 1 14 ? -5.237 -1.940 3.435 1.00 1.14 14 GLN A N 13
ATOM 7382 C CA . GLN A 1 14 ? -4.335 -3.084 3.458 1.00 1.25 14 GLN A CA 13
ATOM 7383 C C . GLN A 1 14 ? -3.086 -2.803 2.624 1.00 1.55 14 GLN A C 13
ATOM 7384 O O . GLN A 1 14 ? -1.994 -3.267 2.950 1.00 1.75 14 GLN A O 13
ATOM 7398 N N . HIS A 1 15 ? -3.253 -2.019 1.564 1.00 1.63 15 HIS A N 13
ATOM 7399 C CA . HIS A 1 15 ? -2.142 -1.650 0.698 1.00 2.00 15 HIS A CA 13
ATOM 7400 C C . HIS A 1 15 ? -1.289 -0.566 1.341 1.00 2.19 15 HIS A C 13
ATOM 7401 O O . HIS A 1 15 ? -0.093 -0.464 1.073 1.00 2.41 15 HIS A O 13
ATOM 7416 N N . GLY A 1 16 ? -1.911 0.230 2.201 1.00 2.16 16 GLY A N 13
ATOM 7417 C CA . GLY A 1 16 ? -1.184 1.242 2.939 1.00 2.43 16 GLY A CA 13
ATOM 7418 C C . GLY A 1 16 ? -0.343 0.634 4.042 1.00 2.31 16 GLY A C 13
ATOM 7419 O O . GLY A 1 16 ? 0.739 1.128 4.347 1.00 2.47 16 GLY A O 13
ATOM 7423 N N . LEU A 1 17 ? -0.842 -0.450 4.623 1.00 2.09 17 LEU A N 13
ATOM 7424 C CA . LEU A 1 17 ? -0.126 -1.160 5.676 1.00 2.00 17 LEU A CA 13
ATOM 7425 C C . LEU A 1 17 ? 1.193 -1.703 5.130 1.00 1.83 17 LEU A C 13
ATOM 7426 O O . LEU A 1 17 ? 2.266 -1.425 5.668 1.00 1.85 17 LEU A O 13
ATOM 7442 N N . ARG A 1 18 ? 1.102 -2.464 4.047 1.00 1.74 18 ARG A N 13
ATOM 7443 C CA . ARG A 1 18 ? 2.276 -3.037 3.412 1.00 1.63 18 ARG A CA 13
ATOM 7444 C C . ARG A 1 18 ? 3.138 -1.967 2.757 1.00 1.70 18 ARG A C 13
ATOM 7445 O O . ARG A 1 18 ? 4.336 -2.164 2.584 1.00 1.56 18 ARG A O 13
ATOM 7466 N N . HIS A 1 19 ? 2.517 -0.850 2.383 1.00 1.96 19 HIS A N 13
ATOM 7467 C CA . HIS A 1 19 ? 3.215 0.267 1.751 1.00 2.15 19 HIS A CA 13
ATOM 7468 C C . HIS A 1 19 ? 4.494 0.617 2.504 1.00 2.01 19 HIS A C 13
ATOM 7469 O O . HIS A 1 19 ? 5.537 0.863 1.901 1.00 1.96 19 HIS A O 13
ATOM 7484 N N . PHE A 1 20 ? 4.404 0.622 3.827 1.00 2.03 20 PHE A N 13
ATOM 7485 C CA . PHE A 1 20 ? 5.549 0.927 4.671 1.00 2.05 20 PHE A CA 13
ATOM 7486 C C . PHE A 1 20 ? 6.651 -0.112 4.481 1.00 1.60 20 PHE A C 13
ATOM 7487 O O . PHE A 1 20 ? 7.809 0.231 4.256 1.00 1.52 20 PHE A O 13
ATOM 7504 N N . TYR A 1 21 ? 6.271 -1.381 4.526 1.00 1.38 21 TYR A N 13
ATOM 7505 C CA . TYR A 1 21 ? 7.233 -2.474 4.443 1.00 1.11 21 TYR A CA 13
ATOM 7506 C C . TYR A 1 21 ? 7.730 -2.665 3.016 1.00 0.78 21 TYR A C 13
ATOM 7507 O O . TYR A 1 21 ? 8.806 -3.226 2.789 1.00 0.67 21 TYR A O 13
ATOM 7525 N N . ASN A 1 22 ? 6.944 -2.205 2.053 1.00 0.91 22 ASN A N 13
ATOM 7526 C CA . ASN A 1 22 ? 7.376 -2.184 0.666 1.00 0.99 22 ASN A CA 13
ATOM 7527 C C . ASN A 1 22 ? 8.496 -1.170 0.509 1.00 0.94 22 ASN A C 13
ATOM 7528 O O . ASN A 1 22 ? 9.534 -1.462 -0.083 1.00 0.93 22 ASN A O 13
ATOM 7539 N N . ARG A 1 23 ? 8.286 0.016 1.077 1.00 1.12 23 ARG A N 13
ATOM 7540 C CA . ARG A 1 23 ? 9.297 1.066 1.061 1.00 1.25 23 ARG A CA 13
ATOM 7541 C C . ARG A 1 23 ? 10.533 0.637 1.836 1.00 0.96 23 ARG A C 13
ATOM 7542 O O . ARG A 1 23 ? 11.652 0.989 1.472 1.00 0.95 23 ARG A O 13
ATOM 7563 N N . ARG A 1 24 ? 10.321 -0.111 2.916 1.00 0.93 24 ARG A N 13
ATOM 7564 C CA . ARG A 1 24 ? 11.422 -0.647 3.708 1.00 1.05 24 ARG A CA 13
ATOM 7565 C C . ARG A 1 24 ? 12.373 -1.448 2.828 1.00 0.84 24 ARG A C 13
ATOM 7566 O O . ARG A 1 24 ? 13.549 -1.113 2.708 1.00 1.08 24 ARG A O 13
ATOM 7587 N N . ARG A 1 25 ? 11.844 -2.485 2.190 1.00 0.69 25 ARG A N 13
ATOM 7588 C CA . ARG A 1 25 ? 12.633 -3.329 1.298 1.00 1.02 25 ARG A CA 13
ATOM 7589 C C . ARG A 1 25 ? 13.228 -2.499 0.160 1.00 1.01 25 ARG A C 13
ATOM 7590 O O . ARG A 1 25 ? 14.404 -2.630 -0.174 1.00 1.44 25 ARG A O 13
ATOM 7611 N N . ARG A 1 26 ? 12.399 -1.634 -0.408 1.00 0.76 26 ARG A N 13
ATOM 7612 C CA . ARG A 1 26 ? 12.807 -0.747 -1.492 1.00 1.01 26 ARG A CA 13
ATOM 7613 C C . ARG A 1 26 ? 14.025 0.094 -1.102 1.00 1.08 26 ARG A C 13
ATOM 7614 O O . ARG A 1 26 ? 15.011 0.157 -1.839 1.00 1.43 26 ARG A O 13
ATOM 7635 N N . SER A 1 27 ? 13.967 0.707 0.072 1.00 1.06 27 SER A N 13
ATOM 7636 C CA . SER A 1 27 ? 15.017 1.614 0.517 1.00 1.52 27 SER A CA 13
ATOM 7637 C C . SER A 1 27 ? 16.223 0.855 1.068 1.00 1.86 27 SER A C 13
ATOM 7638 O O . SER A 1 27 ? 17.248 1.452 1.399 1.00 2.29 27 SER A O 13
ATOM 7646 N N . LEU A 1 28 ? 16.098 -0.458 1.173 1.00 1.84 28 LEU A N 13
ATOM 7647 C CA . LEU A 1 28 ? 17.198 -1.292 1.634 1.00 2.42 28 LEU A CA 13
ATOM 7648 C C . LEU A 1 28 ? 17.985 -1.844 0.452 1.00 2.81 28 LEU A C 13
ATOM 7649 O O . LEU A 1 28 ? 19.182 -2.121 0.564 1.00 3.47 28 LEU A O 13
ATOM 7665 N N . ARG A 1 29 ? 17.314 -1.992 -0.679 1.00 2.56 29 ARG A N 13
ATOM 7666 C CA . ARG A 1 29 ? 17.936 -2.555 -1.871 1.00 3.07 29 ARG A CA 13
ATOM 7667 C C . ARG A 1 29 ? 18.424 -1.455 -2.815 1.00 3.62 29 ARG A C 13
ATOM 7668 O O . ARG A 1 29 ? 19.462 -1.615 -3.461 1.00 4.23 29 ARG A O 13
ATOM 7689 N N . ARG A 1 30 ? 17.687 -0.342 -2.874 1.00 3.60 30 ARG A N 13
ATOM 7690 C CA . ARG A 1 30 ? 18.017 0.770 -3.769 1.00 4.31 30 ARG A CA 13
ATOM 7691 C C . ARG A 1 30 ? 18.147 0.282 -5.216 1.00 4.97 30 ARG A C 13
ATOM 7692 O O . ARG A 1 30 ? 19.253 0.057 -5.720 1.00 5.33 30 ARG A O 13
ATOM 7713 N N . TYR A 1 31 ? 17.011 0.115 -5.874 1.00 5.50 31 TYR A N 13
ATOM 7714 C CA . TYR A 1 31 ? 16.979 -0.410 -7.232 1.00 6.42 31 TYR A CA 13
ATOM 7715 C C . TYR A 1 31 ? 16.048 0.440 -8.098 1.00 7.03 31 TYR A C 13
ATOM 7716 O O . TYR A 1 31 ? 14.999 0.882 -7.632 1.00 7.03 31 TYR A O 13
ATOM 7734 N N . PRO A 1 32 ? 16.413 0.700 -9.363 1.00 7.84 32 PRO A N 13
ATOM 7735 C CA . PRO A 1 32 ? 17.667 0.271 -9.958 1.00 8.22 32 PRO A CA 13
ATOM 7736 C C . PRO A 1 32 ? 18.735 1.355 -9.881 1.00 8.19 32 PRO A C 13
ATOM 7737 O O . PRO A 1 32 ? 19.528 1.339 -8.917 1.00 8.15 32 PRO A O 13
ATOM 7749 N N . SER A 1 1 ? -19.328 8.734 0.693 1.00 2.81 1 SER A N 14
ATOM 7750 C CA . SER A 1 1 ? -18.669 7.417 0.607 1.00 2.39 1 SER A CA 14
ATOM 7751 C C . SER A 1 1 ? -19.448 6.376 1.404 1.00 2.41 1 SER A C 14
ATOM 7752 O O . SER A 1 1 ? -19.468 6.405 2.635 1.00 2.65 1 SER A O 14
ATOM 7762 N N . THR A 1 2 ? -20.094 5.460 0.696 1.00 2.25 2 THR A N 14
ATOM 7763 C CA . THR A 1 2 ? -20.884 4.416 1.327 1.00 2.41 2 THR A CA 14
ATOM 7764 C C . THR A 1 2 ? -19.996 3.330 1.931 1.00 2.23 2 THR A C 14
ATOM 7765 O O . THR A 1 2 ? -18.767 3.404 1.844 1.00 1.93 2 THR A O 14
ATOM 7776 N N . ARG A 1 3 ? -20.615 2.328 2.540 1.00 2.46 3 ARG A N 14
ATOM 7777 C CA . ARG A 1 3 ? -19.876 1.257 3.200 1.00 2.40 3 ARG A CA 14
ATOM 7778 C C . ARG A 1 3 ? -18.911 0.562 2.241 1.00 2.04 3 ARG A C 14
ATOM 7779 O O . ARG A 1 3 ? -17.730 0.406 2.550 1.00 1.79 3 ARG A O 14
ATOM 7800 N N . LYS A 1 4 ? -19.415 0.161 1.080 1.00 2.06 4 LYS A N 14
ATOM 7801 C CA . LYS A 1 4 ? -18.606 -0.529 0.087 1.00 1.83 4 LYS A CA 14
ATOM 7802 C C . LYS A 1 4 ? -17.416 0.324 -0.341 1.00 1.39 4 LYS A C 14
ATOM 7803 O O . LYS A 1 4 ? -16.321 -0.193 -0.544 1.00 1.18 4 LYS A O 14
ATOM 7822 N N . GLN A 1 5 ? -17.630 1.634 -0.451 1.00 1.35 5 GLN A N 14
ATOM 7823 C CA . GLN A 1 5 ? -16.562 2.561 -0.801 1.00 1.09 5 GLN A CA 14
ATOM 7824 C C . GLN A 1 5 ? -15.480 2.554 0.273 1.00 0.96 5 GLN A C 14
ATOM 7825 O O . GLN A 1 5 ? -14.292 2.618 -0.030 1.00 0.77 5 GLN A O 14
ATOM 7839 N N . ASN A 1 6 ? -15.899 2.450 1.527 1.00 1.19 6 ASN A N 14
ATOM 7840 C CA . ASN A 1 6 ? -14.957 2.378 2.639 1.00 1.20 6 ASN A CA 14
ATOM 7841 C C . ASN A 1 6 ? -14.247 1.031 2.633 1.00 0.99 6 ASN A C 14
ATOM 7842 O O . ASN A 1 6 ? -13.057 0.942 2.913 1.00 0.85 6 ASN A O 14
ATOM 7853 N N . TYR A 1 7 ? -14.991 -0.011 2.286 1.00 1.11 7 TYR A N 14
ATOM 7854 C CA . TYR A 1 7 ? -14.452 -1.363 2.188 1.00 1.12 7 TYR A CA 14
ATOM 7855 C C . TYR A 1 7 ? -13.405 -1.468 1.085 1.00 0.80 7 TYR A C 14
ATOM 7856 O O . TYR A 1 7 ? -12.326 -2.010 1.305 1.00 0.74 7 TYR A O 14
ATOM 7874 N N . MET A 1 8 ? -13.716 -0.953 -0.097 1.00 0.74 8 MET A N 14
ATOM 7875 C CA . MET A 1 8 ? -12.761 -0.984 -1.202 1.00 0.73 8 MET A CA 14
ATOM 7876 C C . MET A 1 8 ? -11.559 -0.099 -0.896 1.00 0.54 8 MET A C 14
ATOM 7877 O O . MET A 1 8 ? -10.474 -0.298 -1.441 1.00 0.80 8 MET A O 14
ATOM 7891 N N . MET A 1 9 ? -11.755 0.873 -0.012 1.00 0.38 9 MET A N 14
ATOM 7892 C CA . MET A 1 9 ? -10.669 1.705 0.460 1.00 0.64 9 MET A CA 14
ATOM 7893 C C . MET A 1 9 ? -9.836 0.955 1.492 1.00 0.54 9 MET A C 14
ATOM 7894 O O . MET A 1 9 ? -8.615 1.084 1.522 1.00 0.77 9 MET A O 14
ATOM 7908 N N . ASN A 1 10 ? -10.504 0.164 2.328 1.00 0.39 10 ASN A N 14
ATOM 7909 C CA . ASN A 1 10 ? -9.818 -0.707 3.281 1.00 0.53 10 ASN A CA 14
ATOM 7910 C C . ASN A 1 10 ? -9.023 -1.767 2.532 1.00 0.53 10 ASN A C 14
ATOM 7911 O O . ASN A 1 10 ? -7.857 -2.021 2.832 1.00 0.69 10 ASN A O 14
ATOM 7922 N N . PHE A 1 11 ? -9.668 -2.364 1.542 1.00 0.61 11 PHE A N 14
ATOM 7923 C CA . PHE A 1 11 ? -9.036 -3.330 0.654 1.00 0.94 11 PHE A CA 14
ATOM 7924 C C . PHE A 1 11 ? -7.842 -2.696 -0.064 1.00 1.08 11 PHE A C 14
ATOM 7925 O O . PHE A 1 11 ? -6.797 -3.325 -0.232 1.00 1.30 11 PHE A O 14
ATOM 7942 N N . SER A 1 12 ? -7.996 -1.437 -0.455 1.00 1.08 12 SER A N 14
ATOM 7943 C CA . SER A 1 12 ? -6.924 -0.704 -1.113 1.00 1.44 12 SER A CA 14
ATOM 7944 C C . SER A 1 12 ? -5.828 -0.341 -0.111 1.00 1.45 12 SER A C 14
ATOM 7945 O O . SER A 1 12 ? -4.657 -0.284 -0.466 1.00 1.72 12 SER A O 14
ATOM 7953 N N . ARG A 1 13 ? -6.210 -0.097 1.139 1.00 1.21 13 ARG A N 14
ATOM 7954 C CA . ARG A 1 13 ? -5.247 0.189 2.192 1.00 1.33 13 ARG A CA 14
ATOM 7955 C C . ARG A 1 13 ? -4.364 -1.026 2.444 1.00 1.35 13 ARG A C 14
ATOM 7956 O O . ARG A 1 13 ? -3.143 -0.907 2.544 1.00 1.62 13 ARG A O 14
ATOM 7977 N N . GLN A 1 14 ? -4.993 -2.194 2.530 1.00 1.14 14 GLN A N 14
ATOM 7978 C CA . GLN A 1 14 ? -4.272 -3.445 2.737 1.00 1.25 14 GLN A CA 14
ATOM 7979 C C . GLN A 1 14 ? -3.304 -3.705 1.587 1.00 1.55 14 GLN A C 14
ATOM 7980 O O . GLN A 1 14 ? -2.184 -4.178 1.789 1.00 1.75 14 GLN A O 14
ATOM 7994 N N . HIS A 1 15 ? -3.746 -3.380 0.380 1.00 1.63 15 HIS A N 14
ATOM 7995 C CA . HIS A 1 15 ? -2.941 -3.572 -0.816 1.00 2.00 15 HIS A CA 14
ATOM 7996 C C . HIS A 1 15 ? -1.871 -2.493 -0.938 1.00 2.19 15 HIS A C 14
ATOM 7997 O O . HIS A 1 15 ? -0.727 -2.776 -1.296 1.00 2.41 15 HIS A O 14
ATOM 8012 N N . GLY A 1 16 ? -2.250 -1.263 -0.633 1.00 2.16 16 GLY A N 14
ATOM 8013 C CA . GLY A 1 16 ? -1.319 -0.158 -0.686 1.00 2.43 16 GLY A CA 14
ATOM 8014 C C . GLY A 1 16 ? -0.218 -0.294 0.341 1.00 2.31 16 GLY A C 14
ATOM 8015 O O . GLY A 1 16 ? 0.906 0.144 0.109 1.00 2.47 16 GLY A O 14
ATOM 8019 N N . LEU A 1 17 ? -0.543 -0.902 1.477 1.00 2.09 17 LEU A N 14
ATOM 8020 C CA . LEU A 1 17 ? 0.447 -1.178 2.507 1.00 2.00 17 LEU A CA 14
ATOM 8021 C C . LEU A 1 17 ? 1.578 -2.001 1.904 1.00 1.83 17 LEU A C 14
ATOM 8022 O O . LEU A 1 17 ? 2.750 -1.672 2.059 1.00 1.85 17 LEU A O 14
ATOM 8038 N N . ARG A 1 18 ? 1.203 -3.054 1.184 1.00 1.74 18 ARG A N 14
ATOM 8039 C CA . ARG A 1 18 ? 2.164 -3.921 0.519 1.00 1.63 18 ARG A CA 14
ATOM 8040 C C . ARG A 1 18 ? 3.000 -3.137 -0.488 1.00 1.70 18 ARG A C 14
ATOM 8041 O O . ARG A 1 18 ? 4.184 -3.421 -0.680 1.00 1.56 18 ARG A O 14
ATOM 8062 N N . HIS A 1 19 ? 2.372 -2.152 -1.124 1.00 1.96 19 HIS A N 14
ATOM 8063 C CA . HIS A 1 19 ? 3.049 -1.291 -2.083 1.00 2.15 19 HIS A CA 14
ATOM 8064 C C . HIS A 1 19 ? 4.221 -0.575 -1.420 1.00 2.01 19 HIS A C 14
ATOM 8065 O O . HIS A 1 19 ? 5.339 -0.589 -1.931 1.00 1.96 19 HIS A O 14
ATOM 8080 N N . PHE A 1 20 ? 3.955 0.040 -0.273 1.00 2.03 20 PHE A N 14
ATOM 8081 C CA . PHE A 1 20 ? 4.997 0.719 0.487 1.00 2.05 20 PHE A CA 14
ATOM 8082 C C . PHE A 1 20 ? 5.942 -0.296 1.106 1.00 1.60 20 PHE A C 14
ATOM 8083 O O . PHE A 1 20 ? 7.149 -0.097 1.123 1.00 1.52 20 PHE A O 14
ATOM 8100 N N . TYR A 1 21 ? 5.374 -1.387 1.603 1.00 1.38 21 TYR A N 14
ATOM 8101 C CA . TYR A 1 21 ? 6.124 -2.420 2.313 1.00 1.11 21 TYR A CA 14
ATOM 8102 C C . TYR A 1 21 ? 7.281 -2.960 1.473 1.00 0.78 21 TYR A C 14
ATOM 8103 O O . TYR A 1 21 ? 8.401 -3.103 1.964 1.00 0.67 21 TYR A O 14
ATOM 8121 N N . ASN A 1 22 ? 7.009 -3.243 0.205 1.00 0.91 22 ASN A N 14
ATOM 8122 C CA . ASN A 1 22 ? 8.029 -3.754 -0.698 1.00 0.99 22 ASN A CA 14
ATOM 8123 C C . ASN A 1 22 ? 9.105 -2.706 -0.953 1.00 0.94 22 ASN A C 14
ATOM 8124 O O . ASN A 1 22 ? 10.270 -3.034 -1.180 1.00 0.93 22 ASN A O 14
ATOM 8135 N N . ARG A 1 23 ? 8.710 -1.445 -0.897 1.00 1.12 23 ARG A N 14
ATOM 8136 C CA . ARG A 1 23 ? 9.629 -0.343 -1.133 1.00 1.25 23 ARG A CA 14
ATOM 8137 C C . ARG A 1 23 ? 10.391 0.014 0.139 1.00 0.96 23 ARG A C 14
ATOM 8138 O O . ARG A 1 23 ? 11.492 0.558 0.078 1.00 0.95 23 ARG A O 14
ATOM 8159 N N . ARG A 1 24 ? 9.806 -0.305 1.288 1.00 0.93 24 ARG A N 14
ATOM 8160 C CA . ARG A 1 24 ? 10.433 -0.076 2.565 1.00 1.05 24 ARG A CA 14
ATOM 8161 C C . ARG A 1 24 ? 11.732 -0.856 2.677 1.00 0.84 24 ARG A C 14
ATOM 8162 O O . ARG A 1 24 ? 12.710 -0.370 3.235 1.00 1.08 24 ARG A O 14
ATOM 8183 N N . ARG A 1 25 ? 11.734 -2.064 2.123 1.00 0.69 25 ARG A N 14
ATOM 8184 C CA . ARG A 1 25 ? 12.943 -2.876 2.058 1.00 1.02 25 ARG A CA 14
ATOM 8185 C C . ARG A 1 25 ? 14.028 -2.128 1.294 1.00 1.01 25 ARG A C 14
ATOM 8186 O O . ARG A 1 25 ? 15.176 -2.042 1.734 1.00 1.44 25 ARG A O 14
ATOM 8207 N N . ARG A 1 26 ? 13.641 -1.577 0.151 1.00 0.76 26 ARG A N 14
ATOM 8208 C CA . ARG A 1 26 ? 14.554 -0.832 -0.702 1.00 1.01 26 ARG A CA 14
ATOM 8209 C C . ARG A 1 26 ? 15.026 0.438 0.002 1.00 1.08 26 ARG A C 14
ATOM 8210 O O . ARG A 1 26 ? 16.178 0.847 -0.132 1.00 1.43 26 ARG A O 14
ATOM 8231 N N . SER A 1 27 ? 14.130 1.034 0.777 1.00 1.06 27 SER A N 14
ATOM 8232 C CA . SER A 1 27 ? 14.433 2.248 1.518 1.00 1.52 27 SER A CA 14
ATOM 8233 C C . SER A 1 27 ? 15.361 1.955 2.694 1.00 1.86 27 SER A C 14
ATOM 8234 O O . SER A 1 27 ? 16.075 2.836 3.176 1.00 2.29 27 SER A O 14
ATOM 8242 N N . LEU A 1 28 ? 15.373 0.709 3.127 1.00 1.84 28 LEU A N 14
ATOM 8243 C CA . LEU A 1 28 ? 16.191 0.294 4.259 1.00 2.42 28 LEU A CA 14
ATOM 8244 C C . LEU A 1 28 ? 17.525 -0.287 3.803 1.00 2.81 28 LEU A C 14
ATOM 8245 O O . LEU A 1 28 ? 18.215 -0.962 4.573 1.00 3.47 28 LEU A O 14
ATOM 8261 N N . ARG A 1 29 ? 17.888 -0.032 2.551 1.00 2.56 29 ARG A N 14
ATOM 8262 C CA . ARG A 1 29 ? 19.201 -0.420 2.054 1.00 3.07 29 ARG A CA 14
ATOM 8263 C C . ARG A 1 29 ? 20.253 0.525 2.613 1.00 3.62 29 ARG A C 14
ATOM 8264 O O . ARG A 1 29 ? 21.327 0.104 3.037 1.00 4.23 29 ARG A O 14
ATOM 8285 N N . ARG A 1 30 ? 19.928 1.806 2.604 1.00 3.60 30 ARG A N 14
ATOM 8286 C CA . ARG A 1 30 ? 20.763 2.823 3.218 1.00 4.31 30 ARG A CA 14
ATOM 8287 C C . ARG A 1 30 ? 19.930 3.597 4.231 1.00 4.97 30 ARG A C 14
ATOM 8288 O O . ARG A 1 30 ? 18.966 4.269 3.864 1.00 5.33 30 ARG A O 14
ATOM 8309 N N . TYR A 1 31 ? 20.281 3.478 5.498 1.00 5.50 31 TYR A N 14
ATOM 8310 C CA . TYR A 1 31 ? 19.524 4.121 6.560 1.00 6.42 31 TYR A CA 14
ATOM 8311 C C . TYR A 1 31 ? 20.435 5.051 7.360 1.00 7.03 31 TYR A C 14
ATOM 8312 O O . TYR A 1 31 ? 21.599 4.726 7.599 1.00 7.03 31 TYR A O 14
ATOM 8330 N N . PRO A 1 32 ? 19.927 6.219 7.787 1.00 7.84 32 PRO A N 14
ATOM 8331 C CA . PRO A 1 32 ? 18.564 6.656 7.535 1.00 8.22 32 PRO A CA 14
ATOM 8332 C C . PRO A 1 32 ? 18.448 7.566 6.312 1.00 8.19 32 PRO A C 14
ATOM 8333 O O . PRO A 1 32 ? 18.540 8.804 6.470 1.00 8.15 32 PRO A O 14
ATOM 8345 N N . SER A 1 1 ? -17.013 9.477 1.326 1.00 2.81 1 SER A N 15
ATOM 8346 C CA . SER A 1 1 ? -17.054 8.070 0.877 1.00 2.39 1 SER A CA 15
ATOM 8347 C C . SER A 1 1 ? -18.163 7.305 1.596 1.00 2.41 1 SER A C 15
ATOM 8348 O O . SER A 1 1 ? -18.468 7.575 2.760 1.00 2.65 1 SER A O 15
ATOM 8358 N N . THR A 1 2 ? -18.778 6.364 0.890 1.00 2.25 2 THR A N 15
ATOM 8359 C CA . THR A 1 2 ? -19.819 5.529 1.466 1.00 2.41 2 THR A CA 15
ATOM 8360 C C . THR A 1 2 ? -19.219 4.255 2.050 1.00 2.23 2 THR A C 15
ATOM 8361 O O . THR A 1 2 ? -18.002 4.075 2.011 1.00 1.93 2 THR A O 15
ATOM 8372 N N . ARG A 1 3 ? -20.060 3.379 2.584 1.00 2.46 3 ARG A N 15
ATOM 8373 C CA . ARG A 1 3 ? -19.583 2.155 3.218 1.00 2.40 3 ARG A CA 15
ATOM 8374 C C . ARG A 1 3 ? -18.796 1.290 2.241 1.00 2.04 3 ARG A C 15
ATOM 8375 O O . ARG A 1 3 ? -17.673 0.886 2.534 1.00 1.79 3 ARG A O 15
ATOM 8396 N N . LYS A 1 4 ? -19.387 1.009 1.085 1.00 2.06 4 LYS A N 15
ATOM 8397 C CA . LYS A 1 4 ? -18.730 0.199 0.075 1.00 1.83 4 LYS A CA 15
ATOM 8398 C C . LYS A 1 4 ? -17.420 0.847 -0.354 1.00 1.39 4 LYS A C 15
ATOM 8399 O O . LYS A 1 4 ? -16.426 0.163 -0.584 1.00 1.18 4 LYS A O 15
ATOM 8418 N N . GLN A 1 5 ? -17.424 2.173 -0.437 1.00 1.35 5 GLN A N 15
ATOM 8419 C CA . GLN A 1 5 ? -16.230 2.928 -0.777 1.00 1.09 5 GLN A CA 15
ATOM 8420 C C . GLN A 1 5 ? -15.170 2.783 0.314 1.00 0.96 5 GLN A C 15
ATOM 8421 O O . GLN A 1 5 ? -13.982 2.722 0.023 1.00 0.77 5 GLN A O 15
ATOM 8435 N N . ASN A 1 6 ? -15.601 2.715 1.567 1.00 1.19 6 ASN A N 15
ATOM 8436 C CA . ASN A 1 6 ? -14.670 2.510 2.672 1.00 1.20 6 ASN A CA 15
ATOM 8437 C C . ASN A 1 6 ? -14.155 1.082 2.667 1.00 0.99 6 ASN A C 15
ATOM 8438 O O . ASN A 1 6 ? -13.004 0.825 3.007 1.00 0.85 6 ASN A O 15
ATOM 8449 N N . TYR A 1 7 ? -15.011 0.158 2.262 1.00 1.11 7 TYR A N 15
ATOM 8450 C CA . TYR A 1 7 ? -14.633 -1.241 2.175 1.00 1.12 7 TYR A CA 15
ATOM 8451 C C . TYR A 1 7 ? -13.614 -1.470 1.069 1.00 0.80 7 TYR A C 15
ATOM 8452 O O . TYR A 1 7 ? -12.573 -2.078 1.309 1.00 0.74 7 TYR A O 15
ATOM 8470 N N . MET A 1 8 ? -13.898 -0.982 -0.133 1.00 0.74 8 MET A N 15
ATOM 8471 C CA . MET A 1 8 ? -12.966 -1.150 -1.243 1.00 0.73 8 MET A CA 15
ATOM 8472 C C . MET A 1 8 ? -11.690 -0.352 -0.996 1.00 0.54 8 MET A C 15
ATOM 8473 O O . MET A 1 8 ? -10.629 -0.685 -1.520 1.00 0.80 8 MET A O 15
ATOM 8487 N N . MET A 1 9 ? -11.794 0.682 -0.169 1.00 0.38 9 MET A N 15
ATOM 8488 C CA . MET A 1 9 ? -10.629 1.433 0.261 1.00 0.64 9 MET A CA 15
ATOM 8489 C C . MET A 1 9 ? -9.826 0.638 1.276 1.00 0.54 9 MET A C 15
ATOM 8490 O O . MET A 1 9 ? -8.601 0.636 1.235 1.00 0.77 9 MET A O 15
ATOM 8504 N N . ASN A 1 10 ? -10.520 -0.047 2.177 1.00 0.39 10 ASN A N 15
ATOM 8505 C CA . ASN A 1 10 ? -9.873 -0.885 3.167 1.00 0.53 10 ASN A CA 15
ATOM 8506 C C . ASN A 1 10 ? -9.254 -2.098 2.483 1.00 0.53 10 ASN A C 15
ATOM 8507 O O . ASN A 1 10 ? -8.148 -2.531 2.814 1.00 0.69 10 ASN A O 15
ATOM 8518 N N . PHE A 1 11 ? -9.980 -2.619 1.508 1.00 0.61 11 PHE A N 15
ATOM 8519 C CA . PHE A 1 11 ? -9.504 -3.707 0.672 1.00 0.94 11 PHE A CA 15
ATOM 8520 C C . PHE A 1 11 ? -8.261 -3.276 -0.104 1.00 1.08 11 PHE A C 15
ATOM 8521 O O . PHE A 1 11 ? -7.260 -3.992 -0.139 1.00 1.30 11 PHE A O 15
ATOM 8538 N N . SER A 1 12 ? -8.322 -2.097 -0.707 1.00 1.08 12 SER A N 15
ATOM 8539 C CA . SER A 1 12 ? -7.186 -1.562 -1.440 1.00 1.44 12 SER A CA 15
ATOM 8540 C C . SER A 1 12 ? -6.039 -1.247 -0.486 1.00 1.45 12 SER A C 15
ATOM 8541 O O . SER A 1 12 ? -4.877 -1.482 -0.805 1.00 1.72 12 SER A O 15
ATOM 8549 N N . ARG A 1 13 ? -6.371 -0.710 0.683 1.00 1.21 13 ARG A N 15
ATOM 8550 C CA . ARG A 1 13 ? -5.390 -0.424 1.713 1.00 1.33 13 ARG A CA 15
ATOM 8551 C C . ARG A 1 13 ? -4.604 -1.674 2.085 1.00 1.35 13 ARG A C 15
ATOM 8552 O O . ARG A 1 13 ? -3.379 -1.669 2.054 1.00 1.62 13 ARG A O 15
ATOM 8573 N N . GLN A 1 14 ? -5.314 -2.751 2.414 1.00 1.14 14 GLN A N 15
ATOM 8574 C CA . GLN A 1 14 ? -4.664 -3.980 2.859 1.00 1.25 14 GLN A CA 15
ATOM 8575 C C . GLN A 1 14 ? -3.890 -4.640 1.717 1.00 1.55 14 GLN A C 15
ATOM 8576 O O . GLN A 1 14 ? -2.969 -5.420 1.949 1.00 1.75 14 GLN A O 15
ATOM 8590 N N . HIS A 1 15 ? -4.270 -4.324 0.485 1.00 1.63 15 HIS A N 15
ATOM 8591 C CA . HIS A 1 15 ? -3.594 -4.864 -0.687 1.00 2.00 15 HIS A CA 15
ATOM 8592 C C . HIS A 1 15 ? -2.407 -3.996 -1.083 1.00 2.19 15 HIS A C 15
ATOM 8593 O O . HIS A 1 15 ? -1.421 -4.487 -1.623 1.00 2.41 15 HIS A O 15
ATOM 8608 N N . GLY A 1 16 ? -2.511 -2.708 -0.803 1.00 2.16 16 GLY A N 15
ATOM 8609 C CA . GLY A 1 16 ? -1.435 -1.787 -1.103 1.00 2.43 16 GLY A CA 15
ATOM 8610 C C . GLY A 1 16 ? -0.464 -1.648 0.048 1.00 2.31 16 GLY A C 15
ATOM 8611 O O . GLY A 1 16 ? 0.532 -0.937 -0.060 1.00 2.47 16 GLY A O 15
ATOM 8615 N N . LEU A 1 17 ? -0.760 -2.321 1.158 1.00 2.09 17 LEU A N 15
ATOM 8616 C CA . LEU A 1 17 ? 0.109 -2.315 2.319 1.00 2.00 17 LEU A CA 15
ATOM 8617 C C . LEU A 1 17 ? 1.515 -2.760 1.951 1.00 1.83 17 LEU A C 15
ATOM 8618 O O . LEU A 1 17 ? 2.497 -2.141 2.358 1.00 1.85 17 LEU A O 15
ATOM 8634 N N . ARG A 1 18 ? 1.601 -3.815 1.146 1.00 1.74 18 ARG A N 15
ATOM 8635 C CA . ARG A 1 18 ? 2.878 -4.345 0.710 1.00 1.63 18 ARG A CA 15
ATOM 8636 C C . ARG A 1 18 ? 3.669 -3.284 -0.042 1.00 1.70 18 ARG A C 15
ATOM 8637 O O . ARG A 1 18 ? 4.886 -3.217 0.057 1.00 1.56 18 ARG A O 15
ATOM 8658 N N . HIS A 1 19 ? 2.950 -2.443 -0.776 1.00 1.96 19 HIS A N 15
ATOM 8659 C CA . HIS A 1 19 ? 3.561 -1.401 -1.585 1.00 2.15 19 HIS A CA 15
ATOM 8660 C C . HIS A 1 19 ? 4.349 -0.437 -0.712 1.00 2.01 19 HIS A C 15
ATOM 8661 O O . HIS A 1 19 ? 5.442 -0.002 -1.075 1.00 1.96 19 HIS A O 15
ATOM 8676 N N . PHE A 1 20 ? 3.792 -0.119 0.449 1.00 2.03 20 PHE A N 15
ATOM 8677 C CA . PHE A 1 20 ? 4.437 0.795 1.377 1.00 2.05 20 PHE A CA 15
ATOM 8678 C C . PHE A 1 20 ? 5.711 0.173 1.929 1.00 1.60 20 PHE A C 15
ATOM 8679 O O . PHE A 1 20 ? 6.768 0.806 1.941 1.00 1.52 20 PHE A O 15
ATOM 8696 N N . TYR A 1 21 ? 5.606 -1.078 2.362 1.00 1.38 21 TYR A N 15
ATOM 8697 C CA . TYR A 1 21 ? 6.727 -1.773 2.985 1.00 1.11 21 TYR A CA 15
ATOM 8698 C C . TYR A 1 21 ? 7.779 -2.164 1.953 1.00 0.78 21 TYR A C 15
ATOM 8699 O O . TYR A 1 21 ? 8.966 -2.235 2.269 1.00 0.67 21 TYR A O 15
ATOM 8717 N N . ASN A 1 22 ? 7.343 -2.421 0.726 1.00 0.91 22 ASN A N 15
ATOM 8718 C CA . ASN A 1 22 ? 8.264 -2.684 -0.376 1.00 0.99 22 ASN A CA 15
ATOM 8719 C C . ASN A 1 22 ? 9.106 -1.453 -0.667 1.00 0.94 22 ASN A C 15
ATOM 8720 O O . ASN A 1 22 ? 10.304 -1.552 -0.938 1.00 0.93 22 ASN A O 15
ATOM 8731 N N . ARG A 1 23 ? 8.473 -0.288 -0.610 1.00 1.12 23 ARG A N 15
ATOM 8732 C CA . ARG A 1 23 ? 9.186 0.974 -0.759 1.00 1.25 23 ARG A CA 15
ATOM 8733 C C . ARG A 1 23 ? 10.129 1.188 0.416 1.00 0.96 23 ARG A C 15
ATOM 8734 O O . ARG A 1 23 ? 11.256 1.651 0.248 1.00 0.95 23 ARG A O 15
ATOM 8755 N N . ARG A 1 24 ? 9.655 0.834 1.605 1.00 0.93 24 ARG A N 15
ATOM 8756 C CA . ARG A 1 24 ? 10.473 0.892 2.808 1.00 1.05 24 ARG A CA 15
ATOM 8757 C C . ARG A 1 24 ? 11.705 0.014 2.654 1.00 0.84 24 ARG A C 15
ATOM 8758 O O . ARG A 1 24 ? 12.821 0.449 2.911 1.00 1.08 24 ARG A O 15
ATOM 8779 N N . ARG A 1 25 ? 11.484 -1.216 2.206 1.00 0.69 25 ARG A N 15
ATOM 8780 C CA . ARG A 1 25 ? 12.558 -2.178 2.001 1.00 1.02 25 ARG A CA 15
ATOM 8781 C C . ARG A 1 25 ? 13.604 -1.619 1.040 1.00 1.01 25 ARG A C 15
ATOM 8782 O O . ARG A 1 25 ? 14.808 -1.761 1.261 1.00 1.44 25 ARG A O 15
ATOM 8803 N N . ARG A 1 26 ? 13.130 -0.958 -0.012 1.00 0.76 26 ARG A N 15
ATOM 8804 C CA . ARG A 1 26 ? 14.006 -0.347 -1.006 1.00 1.01 26 ARG A CA 15
ATOM 8805 C C . ARG A 1 26 ? 14.827 0.786 -0.387 1.00 1.08 26 ARG A C 15
ATOM 8806 O O . ARG A 1 26 ? 15.946 1.065 -0.816 1.00 1.43 26 ARG A O 15
ATOM 8827 N N . SER A 1 27 ? 14.272 1.423 0.633 1.00 1.06 27 SER A N 15
ATOM 8828 C CA . SER A 1 27 ? 14.948 2.525 1.301 1.00 1.52 27 SER A CA 15
ATOM 8829 C C . SER A 1 27 ? 15.837 2.019 2.432 1.00 1.86 27 SER A C 15
ATOM 8830 O O . SER A 1 27 ? 16.579 2.785 3.042 1.00 2.29 27 SER A O 15
ATOM 8838 N N . LEU A 1 28 ? 15.764 0.726 2.701 1.00 1.84 28 LEU A N 15
ATOM 8839 C CA . LEU A 1 28 ? 16.533 0.129 3.779 1.00 2.42 28 LEU A CA 15
ATOM 8840 C C . LEU A 1 28 ? 17.683 -0.708 3.228 1.00 2.81 28 LEU A C 15
ATOM 8841 O O . LEU A 1 28 ? 18.275 -1.516 3.947 1.00 3.47 28 LEU A O 15
ATOM 8857 N N . ARG A 1 29 ? 17.986 -0.522 1.946 1.00 2.56 29 ARG A N 15
ATOM 8858 C CA . ARG A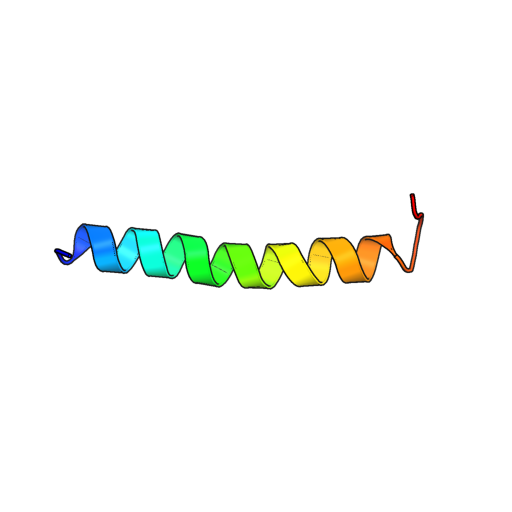 1 29 ? 19.097 -1.230 1.317 1.00 3.07 29 ARG A CA 15
ATOM 8859 C C . ARG A 1 29 ? 20.410 -0.752 1.914 1.00 3.62 29 ARG A C 15
ATOM 8860 O O . ARG A 1 29 ? 21.229 -1.547 2.372 1.00 4.23 29 ARG A O 15
ATOM 8881 N N . ARG A 1 30 ? 20.585 0.558 1.931 1.00 3.60 30 ARG A N 15
ATOM 8882 C CA . ARG A 1 30 ? 21.751 1.160 2.544 1.00 4.31 30 ARG A CA 15
ATOM 8883 C C . ARG A 1 30 ? 21.418 1.504 3.988 1.00 4.97 30 ARG A C 15
ATOM 8884 O O . ARG A 1 30 ? 20.994 2.623 4.286 1.00 5.33 30 ARG A O 15
ATOM 8905 N N . TYR A 1 31 ? 21.586 0.513 4.859 1.00 5.50 31 TYR A N 15
ATOM 8906 C CA . TYR A 1 31 ? 21.310 0.638 6.289 1.00 6.42 31 TYR A CA 15
ATOM 8907 C C . TYR A 1 31 ? 19.806 0.739 6.561 1.00 7.03 31 TYR A C 15
ATOM 8908 O O . TYR A 1 31 ? 19.089 1.516 5.923 1.00 7.03 31 TYR A O 15
ATOM 8926 N N . PRO A 1 32 ? 19.305 -0.047 7.525 1.00 7.84 32 PRO A N 15
ATOM 8927 C CA . PRO A 1 32 ? 20.109 -0.986 8.290 1.00 8.22 32 PRO A CA 15
ATOM 8928 C C . PRO A 1 32 ? 20.128 -2.380 7.668 1.00 8.19 32 PRO A C 15
ATOM 8929 O O . PRO A 1 32 ? 21.014 -2.644 6.830 1.00 8.15 32 PRO A O 15
ATOM 8941 N N . SER A 1 1 ? -21.910 6.185 3.374 1.00 2.81 1 SER A N 16
ATOM 8942 C CA . SER A 1 1 ? -20.785 5.232 3.339 1.00 2.39 1 SER A CA 16
ATOM 8943 C C . SER A 1 1 ? -21.115 3.981 4.145 1.00 2.41 1 SER A C 16
ATOM 8944 O O . SER A 1 1 ? -21.746 4.061 5.202 1.00 2.65 1 SER A O 16
ATOM 8954 N N . THR A 1 2 ? -20.713 2.823 3.638 1.00 2.25 2 THR A N 16
ATOM 8955 C CA . THR A 1 2 ? -20.926 1.575 4.348 1.00 2.41 2 THR A CA 16
ATOM 8956 C C . THR A 1 2 ? -19.604 0.889 4.646 1.00 2.23 2 THR A C 16
ATOM 8957 O O . THR A 1 2 ? -18.555 1.326 4.163 1.00 1.93 2 THR A O 16
ATOM 8968 N N . ARG A 1 3 ? -19.650 -0.174 5.437 1.00 2.46 3 ARG A N 16
ATOM 8969 C CA . ARG A 1 3 ? -18.446 -0.916 5.785 1.00 2.40 3 ARG A CA 16
ATOM 8970 C C . ARG A 1 3 ? -17.729 -1.403 4.533 1.00 2.04 3 ARG A C 16
ATOM 8971 O O . ARG A 1 3 ? -16.524 -1.214 4.390 1.00 1.79 3 ARG A O 16
ATOM 8992 N N . LYS A 1 4 ? -18.483 -2.018 3.627 1.00 2.06 4 LYS A N 16
ATOM 8993 C CA . LYS A 1 4 ? -17.923 -2.558 2.402 1.00 1.83 4 LYS A CA 16
ATOM 8994 C C . LYS A 1 4 ? -17.182 -1.484 1.612 1.00 1.39 4 LYS A C 16
ATOM 8995 O O . LYS A 1 4 ? -16.091 -1.730 1.098 1.00 1.18 4 LYS A O 16
ATOM 9014 N N . GLN A 1 5 ? -17.767 -0.291 1.533 1.00 1.35 5 GLN A N 16
ATOM 9015 C CA . GLN A 1 5 ? -17.150 0.812 0.814 1.00 1.09 5 GLN A CA 16
ATOM 9016 C C . GLN A 1 5 ? -15.847 1.227 1.486 1.00 0.96 5 GLN A C 16
ATOM 9017 O O . GLN A 1 5 ? -14.876 1.557 0.815 1.00 0.77 5 GLN A O 16
ATOM 9031 N N . ASN A 1 6 ? -15.821 1.186 2.815 1.00 1.19 6 ASN A N 16
ATOM 9032 C CA . ASN A 1 6 ? -14.610 1.519 3.559 1.00 1.20 6 ASN A CA 16
ATOM 9033 C C . ASN A 1 6 ? -13.576 0.416 3.387 1.00 0.99 6 ASN A C 16
ATOM 9034 O O . ASN A 1 6 ? -12.381 0.682 3.262 1.00 0.85 6 ASN A O 16
ATOM 9045 N N . TYR A 1 7 ? -14.052 -0.823 3.362 1.00 1.11 7 TYR A N 16
ATOM 9046 C CA . TYR A 1 7 ? -13.191 -1.982 3.176 1.00 1.12 7 TYR A CA 16
ATOM 9047 C C . TYR A 1 7 ? -12.534 -1.973 1.807 1.00 0.80 7 TYR A C 16
ATOM 9048 O O . TYR A 1 7 ? -11.326 -2.160 1.702 1.00 0.74 7 TYR A O 16
ATOM 9066 N N . MET A 1 8 ? -13.321 -1.766 0.757 1.00 0.74 8 MET A N 16
ATOM 9067 C CA . MET A 1 8 ? -12.778 -1.725 -0.595 1.00 0.73 8 MET A CA 16
ATOM 9068 C C . MET A 1 8 ? -11.837 -0.539 -0.753 1.00 0.54 8 MET A C 16
ATOM 9069 O O . MET A 1 8 ? -10.914 -0.572 -1.561 1.00 0.80 8 MET A O 16
ATOM 9083 N N . MET A 1 9 ? -12.069 0.503 0.037 1.00 0.38 9 MET A N 16
ATOM 9084 C CA . MET A 1 9 ? -11.182 1.646 0.071 1.00 0.64 9 MET A CA 16
ATOM 9085 C C . MET A 1 9 ? -9.883 1.293 0.783 1.00 0.54 9 MET A C 16
ATOM 9086 O O . MET A 1 9 ? -8.810 1.725 0.374 1.00 0.77 9 MET A O 16
ATOM 9100 N N . ASN A 1 10 ? -9.986 0.491 1.839 1.00 0.39 10 ASN A N 16
ATOM 9101 C CA . ASN A 1 10 ? -8.813 -0.001 2.547 1.00 0.53 10 ASN A CA 16
ATOM 9102 C C . ASN A 1 10 ? -8.051 -0.977 1.659 1.00 0.53 10 ASN A C 16
ATOM 9103 O O . ASN A 1 10 ? -6.825 -0.961 1.593 1.00 0.69 10 ASN A O 16
ATOM 9114 N N . PHE A 1 11 ? -8.811 -1.806 0.967 1.00 0.61 11 PHE A N 16
ATOM 9115 C CA . PHE A 1 11 ? -8.281 -2.748 -0.008 1.00 0.94 11 PHE A CA 16
ATOM 9116 C C . PHE A 1 11 ? -7.534 -2.000 -1.116 1.00 1.08 11 PHE A C 16
ATOM 9117 O O . PHE A 1 11 ? -6.417 -2.363 -1.484 1.00 1.30 11 PHE A O 16
ATOM 9134 N N . SER A 1 12 ? -8.151 -0.939 -1.619 1.00 1.08 12 SER A N 16
ATOM 9135 C CA . SER A 1 12 ? -7.528 -0.077 -2.616 1.00 1.44 12 SER A CA 16
ATOM 9136 C C . SER A 1 12 ? -6.299 0.618 -2.026 1.00 1.45 12 SER A C 16
ATOM 9137 O O . SER A 1 12 ? -5.250 0.707 -2.671 1.00 1.72 12 SER A O 16
ATOM 9145 N N . ARG A 1 13 ? -6.435 1.110 -0.798 1.00 1.21 13 ARG A N 16
ATOM 9146 C CA . ARG A 1 13 ? -5.343 1.745 -0.093 1.00 1.33 13 ARG A CA 16
ATOM 9147 C C . ARG A 1 13 ? -4.142 0.812 0.010 1.00 1.35 13 ARG A C 16
ATOM 9148 O O . ARG A 1 13 ? -3.040 1.180 -0.380 1.00 1.62 13 ARG A O 16
ATOM 9169 N N . GLN A 1 14 ? -4.370 -0.397 0.515 1.00 1.14 14 GLN A N 16
ATOM 9170 C CA . GLN A 1 14 ? -3.308 -1.390 0.660 1.00 1.25 14 GLN A CA 16
ATOM 9171 C C . GLN A 1 14 ? -2.632 -1.672 -0.674 1.00 1.55 14 GLN A C 16
ATOM 9172 O O . GLN A 1 14 ? -1.419 -1.860 -0.736 1.00 1.75 14 GLN A O 16
ATOM 9186 N N . HIS A 1 15 ? -3.427 -1.687 -1.738 1.00 1.63 15 HIS A N 16
ATOM 9187 C CA . HIS A 1 15 ? -2.921 -1.958 -3.079 1.00 2.00 15 HIS A CA 16
ATOM 9188 C C . HIS A 1 15 ? -1.834 -0.965 -3.478 1.00 2.19 15 HIS A C 16
ATOM 9189 O O . HIS A 1 15 ? -0.794 -1.353 -4.011 1.00 2.41 15 HIS A O 16
ATOM 9204 N N . GLY A 1 16 ? -2.065 0.308 -3.198 1.00 2.16 16 GLY A N 16
ATOM 9205 C CA . GLY A 1 16 ? -1.070 1.316 -3.501 1.00 2.43 16 GLY A CA 16
ATOM 9206 C C . GLY A 1 16 ? -0.053 1.464 -2.388 1.00 2.31 16 GLY A C 16
ATOM 9207 O O . GLY A 1 16 ? 1.115 1.752 -2.639 1.00 2.47 16 GLY A O 16
ATOM 9211 N N . LEU A 1 17 ? -0.499 1.251 -1.157 1.00 2.09 17 LEU A N 16
ATOM 9212 C CA . LEU A 1 17 ? 0.367 1.349 0.012 1.00 2.00 17 LEU A CA 16
ATOM 9213 C C . LEU A 1 17 ? 1.530 0.373 -0.108 1.00 1.83 17 LEU A C 16
ATOM 9214 O O . LEU A 1 17 ? 2.685 0.758 0.050 1.00 1.85 17 LEU A O 16
ATOM 9230 N N . ARG A 1 18 ? 1.222 -0.882 -0.410 1.00 1.74 18 ARG A N 16
ATOM 9231 C CA . ARG A 1 18 ? 2.239 -1.913 -0.522 1.00 1.63 18 ARG A CA 16
ATOM 9232 C C . ARG A 1 18 ? 3.241 -1.581 -1.618 1.00 1.70 18 ARG A C 16
ATOM 9233 O O . ARG A 1 18 ? 4.423 -1.904 -1.503 1.00 1.56 18 ARG A O 16
ATOM 9254 N N . HIS A 1 19 ? 2.764 -0.922 -2.667 1.00 1.96 19 HIS A N 16
ATOM 9255 C CA . HIS A 1 19 ? 3.614 -0.512 -3.775 1.00 2.15 19 HIS A CA 16
ATOM 9256 C C . HIS A 1 19 ? 4.774 0.347 -3.279 1.00 2.01 19 HIS A C 16
ATOM 9257 O O . HIS A 1 19 ? 5.903 0.218 -3.749 1.00 1.96 19 HIS A O 16
ATOM 9272 N N . PHE A 1 20 ? 4.483 1.224 -2.330 1.00 2.03 20 PHE A N 16
ATOM 9273 C CA . PHE A 1 20 ? 5.500 2.090 -1.757 1.00 2.05 20 PHE A CA 16
ATOM 9274 C C . PHE A 1 20 ? 6.153 1.435 -0.548 1.00 1.60 20 PHE A C 16
ATOM 9275 O O . PHE A 1 20 ? 7.356 1.555 -0.346 1.00 1.52 20 PHE A O 16
ATOM 9292 N N . TYR A 1 21 ? 5.349 0.737 0.245 1.00 1.38 21 TYR A N 16
ATOM 9293 C CA . TYR A 1 21 ? 5.820 0.102 1.473 1.00 1.11 21 TYR A CA 16
ATOM 9294 C C . TYR A 1 21 ? 6.934 -0.898 1.189 1.00 0.78 21 TYR A C 16
ATOM 9295 O O . TYR A 1 21 ? 7.917 -0.957 1.924 1.00 0.67 21 TYR A O 16
ATOM 9313 N N . ASN A 1 22 ? 6.787 -1.672 0.120 1.00 0.91 22 ASN A N 16
ATOM 9314 C CA . ASN A 1 22 ? 7.798 -2.648 -0.258 1.00 0.99 22 ASN A CA 16
ATOM 9315 C C . ASN A 1 22 ? 9.106 -1.957 -0.621 1.00 0.94 22 ASN A C 16
ATOM 9316 O O . ASN A 1 22 ? 10.184 -2.402 -0.232 1.00 0.93 22 ASN A O 16
ATOM 9327 N N . ARG A 1 23 ? 8.999 -0.851 -1.347 1.00 1.12 23 ARG A N 16
ATOM 9328 C CA . ARG A 1 23 ? 10.168 -0.096 -1.777 1.00 1.25 23 ARG A CA 16
ATOM 9329 C C . ARG A 1 23 ? 10.755 0.697 -0.615 1.00 0.96 23 ARG A C 16
ATOM 9330 O O . ARG A 1 23 ? 11.960 0.933 -0.552 1.00 0.95 23 ARG A O 16
ATOM 9351 N N . ARG A 1 24 ? 9.897 1.104 0.306 1.00 0.93 24 ARG A N 16
ATOM 9352 C CA . ARG A 1 24 ? 10.335 1.762 1.524 1.00 1.05 24 ARG A CA 16
ATOM 9353 C C . ARG A 1 24 ? 11.047 0.779 2.441 1.00 0.84 24 ARG A C 16
ATOM 9354 O O . ARG A 1 24 ? 12.000 1.132 3.137 1.00 1.08 24 ARG A O 16
ATOM 9375 N N . ARG A 1 25 ? 10.585 -0.465 2.417 1.00 0.69 25 ARG A N 16
ATOM 9376 C CA . ARG A 1 25 ? 11.166 -1.520 3.233 1.00 1.02 25 ARG A CA 16
ATOM 9377 C C . ARG A 1 25 ? 12.466 -2.028 2.606 1.00 1.01 25 ARG A C 16
ATOM 9378 O O . ARG A 1 25 ? 13.163 -2.868 3.176 1.00 1.44 25 ARG A O 16
ATOM 9399 N N . ARG A 1 26 ? 12.794 -1.506 1.429 1.00 0.76 26 ARG A N 16
ATOM 9400 C CA . ARG A 1 26 ? 14.064 -1.812 0.781 1.00 1.01 26 ARG A CA 16
ATOM 9401 C C . ARG A 1 26 ? 15.216 -1.300 1.638 1.00 1.08 26 ARG A C 16
ATOM 9402 O O . ARG A 1 26 ? 16.248 -1.952 1.774 1.00 1.43 26 ARG A O 16
ATOM 9423 N N . SER A 1 27 ? 15.022 -0.130 2.226 1.00 1.06 27 SER A N 16
ATOM 9424 C CA . SER A 1 27 ? 16.016 0.452 3.113 1.00 1.52 27 SER A CA 16
ATOM 9425 C C . SER A 1 27 ? 15.766 0.029 4.559 1.00 1.86 27 SER A C 16
ATOM 9426 O O . SER A 1 27 ? 16.472 0.453 5.472 1.00 2.29 27 SER A O 16
ATOM 9434 N N . LEU A 1 28 ? 14.754 -0.809 4.754 1.00 1.84 28 LEU A N 16
ATOM 9435 C CA . LEU A 1 28 ? 14.417 -1.316 6.073 1.00 2.42 28 LEU A CA 16
ATOM 9436 C C . LEU A 1 28 ? 14.696 -2.814 6.151 1.00 2.81 28 LEU A C 16
ATOM 9437 O O . LEU A 1 28 ? 14.109 -3.521 6.969 1.00 3.47 28 LEU A O 16
ATOM 9453 N N . ARG A 1 29 ? 15.580 -3.289 5.280 1.00 2.56 29 ARG A N 16
ATOM 9454 C CA . ARG A 1 29 ? 15.926 -4.707 5.221 1.00 3.07 29 ARG A CA 16
ATOM 9455 C C . ARG A 1 29 ? 16.481 -5.194 6.552 1.00 3.62 29 ARG A C 16
ATOM 9456 O O . ARG A 1 29 ? 16.346 -6.372 6.879 1.00 4.23 29 ARG A O 16
ATOM 9477 N N . ARG A 1 30 ? 17.094 -4.289 7.311 1.00 3.60 30 ARG A N 16
ATOM 9478 C CA . ARG A 1 30 ? 17.609 -4.607 8.638 1.00 4.31 30 ARG A CA 16
ATOM 9479 C C . ARG A 1 30 ? 18.607 -5.760 8.575 1.00 4.97 30 ARG A C 16
ATOM 9480 O O . ARG A 1 30 ? 18.264 -6.921 8.825 1.00 5.33 30 ARG A O 16
ATOM 9501 N N . TYR A 1 31 ? 19.835 -5.433 8.215 1.00 5.50 31 TYR A N 16
ATOM 9502 C CA . TYR A 1 31 ? 20.902 -6.412 8.127 1.00 6.42 31 TYR A CA 16
ATOM 9503 C C . TYR A 1 31 ? 22.212 -5.787 8.587 1.00 7.03 31 TYR A C 16
ATOM 9504 O O . TYR A 1 31 ? 22.356 -4.561 8.566 1.00 7.03 31 TYR A O 16
ATOM 9522 N N . PRO A 1 32 ? 23.178 -6.603 9.028 1.00 7.84 32 PRO A N 16
ATOM 9523 C CA . PRO A 1 32 ? 23.029 -8.052 9.149 1.00 8.22 32 PRO A CA 16
ATOM 9524 C C . PRO A 1 32 ? 22.360 -8.448 10.461 1.00 8.19 32 PRO A C 16
ATOM 9525 O O . PRO A 1 32 ? 21.136 -8.683 10.461 1.00 8.15 32 PRO A O 16
ATOM 9537 N N . SER A 1 1 ? -18.403 7.704 2.197 1.00 2.81 1 SER A N 17
ATOM 9538 C CA . SER A 1 1 ? -19.400 7.230 1.215 1.00 2.39 1 SER A CA 17
ATOM 9539 C C . SER A 1 1 ? -20.030 5.916 1.685 1.00 2.41 1 SER A C 17
ATOM 9540 O O . SER A 1 1 ? -19.992 5.603 2.876 1.00 2.65 1 SER A O 17
ATOM 9550 N N . THR A 1 2 ? -20.609 5.153 0.759 1.00 2.25 2 THR A N 17
ATOM 9551 C CA . THR A 1 2 ? -21.310 3.922 1.105 1.00 2.41 2 THR A CA 17
ATOM 9552 C C . THR A 1 2 ? -20.366 2.821 1.585 1.00 2.23 2 THR A C 17
ATOM 9553 O O . THR A 1 2 ? -19.142 2.968 1.526 1.00 1.93 2 THR A O 17
ATOM 9564 N N . ARG A 1 3 ? -20.941 1.723 2.060 1.00 2.46 3 ARG A N 17
ATOM 9565 C CA . ARG A 1 3 ? -20.166 0.605 2.585 1.00 2.40 3 ARG A CA 17
ATOM 9566 C C . ARG A 1 3 ? -19.151 0.098 1.562 1.00 2.04 3 ARG A C 17
ATOM 9567 O O . ARG A 1 3 ? -17.969 -0.047 1.870 1.00 1.79 3 ARG A O 17
ATOM 9588 N N . LYS A 1 4 ? -19.624 -0.161 0.350 1.00 2.06 4 LYS A N 17
ATOM 9589 C CA . LYS A 1 4 ? -18.776 -0.607 -0.746 1.00 1.83 4 LYS A CA 17
ATOM 9590 C C . LYS A 1 4 ? -17.571 0.317 -0.938 1.00 1.39 4 LYS A C 17
ATOM 9591 O O . LYS A 1 4 ? -16.451 -0.147 -1.148 1.00 1.18 4 LYS A O 17
ATOM 9610 N N . GLN A 1 5 ? -17.804 1.621 -0.840 1.00 1.35 5 GLN A N 17
ATOM 9611 C CA . GLN A 1 5 ? -16.746 2.608 -1.009 1.00 1.09 5 GLN A CA 17
ATOM 9612 C C . GLN A 1 5 ? -15.726 2.506 0.123 1.00 0.96 5 GLN A C 17
ATOM 9613 O O . GLN A 1 5 ? -14.538 2.761 -0.069 1.00 0.77 5 GLN A O 17
ATOM 9627 N N . ASN A 1 6 ? -16.196 2.124 1.302 1.00 1.19 6 ASN A N 17
ATOM 9628 C CA . ASN A 1 6 ? -15.316 1.948 2.450 1.00 1.20 6 ASN A CA 17
ATOM 9629 C C . ASN A 1 6 ? -14.576 0.619 2.355 1.00 0.99 6 ASN A C 17
ATOM 9630 O O . ASN A 1 6 ? -13.444 0.487 2.824 1.00 0.85 6 ASN A O 17
ATOM 9641 N N . TYR A 1 7 ? -15.224 -0.360 1.740 1.00 1.11 7 TYR A N 17
ATOM 9642 C CA . TYR A 1 7 ? -14.630 -1.673 1.530 1.00 1.12 7 TYR A CA 17
ATOM 9643 C C . TYR A 1 7 ? -13.492 -1.608 0.525 1.00 0.80 7 TYR A C 17
ATOM 9644 O O . TYR A 1 7 ? -12.406 -2.133 0.775 1.00 0.74 7 TYR A O 17
ATOM 9662 N N . MET A 1 8 ? -13.733 -0.964 -0.608 1.00 0.74 8 MET A N 17
ATOM 9663 C CA . MET A 1 8 ? -12.692 -0.796 -1.615 1.00 0.73 8 MET A CA 17
ATOM 9664 C C . MET A 1 8 ? -11.539 0.034 -1.061 1.00 0.54 8 MET A C 17
ATOM 9665 O O . MET A 1 8 ? -10.402 -0.097 -1.501 1.00 0.80 8 MET A O 17
ATOM 9679 N N . MET A 1 9 ? -11.837 0.876 -0.075 1.00 0.38 9 MET A N 17
ATOM 9680 C CA . MET A 1 9 ? -10.844 1.654 0.605 1.00 0.64 9 MET A CA 17
ATOM 9681 C C . MET A 1 9 ? -10.048 0.769 1.553 1.00 0.54 9 MET A C 17
ATOM 9682 O O . MET A 1 9 ? -8.841 0.915 1.678 1.00 0.77 9 MET A O 17
ATOM 9696 N N . ASN A 1 10 ? -10.736 -0.152 2.214 1.00 0.39 10 ASN A N 17
ATOM 9697 C CA . ASN A 1 10 ? -10.078 -1.143 3.064 1.00 0.53 10 ASN A CA 17
ATOM 9698 C C . ASN A 1 10 ? -9.145 -2.007 2.222 1.00 0.53 10 ASN A C 17
ATOM 9699 O O . ASN A 1 10 ? -8.017 -2.310 2.612 1.00 0.69 10 ASN A O 17
ATOM 9710 N N . PHE A 1 11 ? -9.636 -2.380 1.054 1.00 0.61 11 PHE A N 17
ATOM 9711 C CA . PHE A 1 11 ? -8.858 -3.116 0.073 1.00 0.94 11 PHE A CA 17
ATOM 9712 C C . PHE A 1 11 ? -7.687 -2.263 -0.417 1.00 1.08 11 PHE A C 17
ATOM 9713 O O . PHE A 1 11 ? -6.592 -2.766 -0.653 1.00 1.30 11 PHE A O 17
ATOM 9730 N N . SER A 1 12 ? -7.920 -0.965 -0.527 1.00 1.08 12 SER A N 17
ATOM 9731 C CA . SER A 1 12 ? -6.879 -0.019 -0.884 1.00 1.44 12 SER A CA 17
ATOM 9732 C C . SER A 1 12 ? -5.857 0.129 0.250 1.00 1.45 12 SER A C 17
ATOM 9733 O O . SER A 1 12 ? -4.655 0.210 0.007 1.00 1.72 12 SER A O 17
ATOM 9741 N N . ARG A 1 13 ? -6.344 0.137 1.486 1.00 1.21 13 ARG A N 17
ATOM 9742 C CA . ARG A 1 13 ? -5.486 0.301 2.654 1.00 1.33 13 ARG A CA 17
ATOM 9743 C C . ARG A 1 13 ? -4.578 -0.904 2.860 1.00 1.35 13 ARG A C 17
ATOM 9744 O O . ARG A 1 13 ? -3.388 -0.742 3.125 1.00 1.62 13 ARG A O 17
ATOM 9765 N N . GLN A 1 14 ? -5.129 -2.108 2.723 1.00 1.14 14 GLN A N 17
ATOM 9766 C CA . GLN A 1 14 ? -4.331 -3.324 2.891 1.00 1.25 14 GLN A CA 17
ATOM 9767 C C . GLN A 1 14 ? -3.287 -3.430 1.785 1.00 1.55 14 GLN A C 17
ATOM 9768 O O . GLN A 1 14 ? -2.251 -4.077 1.943 1.00 1.75 14 GLN A O 17
ATOM 9782 N N . HIS A 1 15 ? -3.570 -2.775 0.669 1.00 1.63 15 HIS A N 17
ATOM 9783 C CA . HIS A 1 15 ? -2.654 -2.738 -0.458 1.00 2.00 15 HIS A CA 17
ATOM 9784 C C . HIS A 1 15 ? -1.594 -1.671 -0.248 1.00 2.19 15 HIS A C 17
ATOM 9785 O O . HIS A 1 15 ? -0.423 -1.874 -0.568 1.00 2.41 15 HIS A O 17
ATOM 9800 N N . GLY A 1 16 ? -2.006 -0.540 0.308 1.00 2.16 16 GLY A N 17
ATOM 9801 C CA . GLY A 1 16 ? -1.068 0.515 0.626 1.00 2.43 16 GLY A CA 17
ATOM 9802 C C . GLY A 1 16 ? -0.101 0.105 1.720 1.00 2.31 16 GLY A C 17
ATOM 9803 O O . GLY A 1 16 ? 1.032 0.578 1.759 1.00 2.47 16 GLY A O 17
ATOM 9807 N N . LEU A 1 17 ? -0.547 -0.783 2.608 1.00 2.09 17 LEU A N 17
ATOM 9808 C CA . LEU A 1 17 ? 0.304 -1.311 3.657 1.00 2.00 17 LEU A CA 17
ATOM 9809 C C . LEU A 1 17 ? 1.510 -2.020 3.059 1.00 1.83 17 LEU A C 17
ATOM 9810 O O . LEU A 1 17 ? 2.651 -1.776 3.456 1.00 1.85 17 LEU A O 17
ATOM 9826 N N . ARG A 1 18 ? 1.249 -2.887 2.087 1.00 1.74 18 ARG A N 17
ATOM 9827 C CA . ARG A 1 18 ? 2.305 -3.583 1.375 1.00 1.63 18 ARG A CA 17
ATOM 9828 C C . ARG A 1 18 ? 3.164 -2.578 0.626 1.00 1.70 18 ARG A C 17
ATOM 9829 O O . ARG A 1 18 ? 4.389 -2.688 0.599 1.00 1.56 18 ARG A O 17
ATOM 9850 N N . HIS A 1 19 ? 2.498 -1.593 0.030 1.00 1.96 19 HIS A N 17
ATOM 9851 C CA . HIS A 1 19 ? 3.159 -0.517 -0.691 1.00 2.15 19 HIS A CA 17
ATOM 9852 C C . HIS A 1 19 ? 4.225 0.151 0.174 1.00 2.01 19 HIS A C 17
ATOM 9853 O O . HIS A 1 19 ? 5.279 0.545 -0.322 1.00 1.96 19 HIS A O 17
ATOM 9868 N N . PHE A 1 20 ? 3.943 0.282 1.465 1.00 2.03 20 PHE A N 17
ATOM 9869 C CA . PHE A 1 20 ? 4.907 0.853 2.395 1.00 2.05 20 PHE A CA 17
ATOM 9870 C C . PHE A 1 20 ? 6.109 -0.066 2.548 1.00 1.60 20 PHE A C 17
ATOM 9871 O O . PHE A 1 20 ? 7.236 0.323 2.250 1.00 1.52 20 PHE A O 17
ATOM 9888 N N . TYR A 1 21 ? 5.854 -1.294 2.990 1.00 1.38 21 TYR A N 17
ATOM 9889 C CA . TYR A 1 21 ? 6.918 -2.257 3.277 1.00 1.11 21 TYR A CA 17
ATOM 9890 C C . TYR A 1 21 ? 7.787 -2.509 2.053 1.00 0.78 21 TYR A C 17
ATOM 9891 O O . TYR A 1 21 ? 9.007 -2.638 2.161 1.00 0.67 21 TYR A O 17
ATOM 9909 N N . ASN A 1 22 ? 7.152 -2.566 0.891 1.00 0.91 22 ASN A N 17
ATOM 9910 C CA . ASN A 1 22 ? 7.852 -2.824 -0.356 1.00 0.99 22 ASN A CA 17
ATOM 9911 C C . ASN A 1 22 ? 8.840 -1.705 -0.679 1.00 0.94 22 ASN A C 17
ATOM 9912 O O . ASN A 1 22 ? 9.923 -1.963 -1.203 1.00 0.93 22 ASN A O 17
ATOM 9923 N N . ARG A 1 23 ? 8.480 -0.472 -0.338 1.00 1.12 23 ARG A N 17
ATOM 9924 C CA . ARG A 1 23 ? 9.381 0.662 -0.534 1.00 1.25 23 ARG A CA 17
ATOM 9925 C C . ARG A 1 23 ? 10.405 0.720 0.593 1.00 0.96 23 ARG A C 17
ATOM 9926 O O . ARG A 1 23 ? 11.565 1.085 0.382 1.00 0.95 23 ARG A O 17
ATOM 9947 N N . ARG A 1 24 ? 9.962 0.360 1.794 1.00 0.93 24 ARG A N 17
ATOM 9948 C CA . ARG A 1 24 ? 10.829 0.326 2.964 1.00 1.05 24 ARG A CA 17
ATOM 9949 C C . ARG A 1 24 ? 12.015 -0.599 2.735 1.00 0.84 24 ARG A C 17
ATOM 9950 O O . ARG A 1 24 ? 13.164 -0.165 2.768 1.00 1.08 24 ARG A O 17
ATOM 9971 N N . ARG A 1 25 ? 11.726 -1.864 2.458 1.00 0.69 25 ARG A N 17
ATOM 9972 C CA . ARG A 1 25 ? 12.766 -2.868 2.256 1.00 1.02 25 ARG A CA 17
ATOM 9973 C C . ARG A 1 25 ? 13.576 -2.594 0.993 1.00 1.01 25 ARG A C 17
ATOM 9974 O O . ARG A 1 25 ? 14.671 -3.131 0.823 1.00 1.44 25 ARG A O 17
ATOM 9995 N N . ARG A 1 26 ? 13.046 -1.759 0.112 1.00 0.76 26 ARG A N 17
ATOM 9996 C CA . ARG A 1 26 ? 13.736 -1.438 -1.127 1.00 1.01 26 ARG A CA 17
ATOM 9997 C C . ARG A 1 26 ? 14.811 -0.382 -0.884 1.00 1.08 26 ARG A C 17
ATOM 9998 O O . ARG A 1 26 ? 15.901 -0.448 -1.455 1.00 1.43 26 ARG A O 17
ATOM 10019 N N . SER A 1 27 ? 14.503 0.585 -0.033 1.00 1.06 27 SER A N 17
ATOM 10020 C CA . SER A 1 27 ? 15.427 1.671 0.253 1.00 1.52 27 SER A CA 17
ATOM 10021 C C . SER A 1 27 ? 16.328 1.348 1.443 1.00 1.86 27 SER A C 17
ATOM 10022 O O . SER A 1 27 ? 17.262 2.092 1.752 1.00 2.29 27 SER A O 17
ATOM 10030 N N . LEU A 1 28 ? 16.049 0.235 2.105 1.00 1.84 28 LEU A N 17
ATOM 10031 C CA . LEU A 1 28 ? 16.847 -0.193 3.246 1.00 2.42 28 LEU A CA 17
ATOM 10032 C C . LEU A 1 28 ? 17.906 -1.201 2.820 1.00 2.81 28 LEU A C 17
ATOM 10033 O O . LEU A 1 28 ? 18.517 -1.866 3.656 1.00 3.47 28 LEU A O 17
ATOM 10049 N N . ARG A 1 29 ? 18.120 -1.309 1.516 1.00 2.56 29 ARG A N 17
ATOM 10050 C CA . ARG A 1 29 ? 19.174 -2.164 0.989 1.00 3.07 29 ARG A CA 17
ATOM 10051 C C . ARG A 1 29 ? 20.509 -1.451 1.124 1.00 3.62 29 ARG A C 17
ATOM 10052 O O . ARG A 1 29 ? 21.564 -2.075 1.254 1.00 4.23 29 ARG A O 17
ATOM 10073 N N . ARG A 1 30 ? 20.445 -0.129 1.074 1.00 3.60 30 ARG A N 17
ATOM 10074 C CA . ARG A 1 30 ? 21.613 0.719 1.219 1.00 4.31 30 ARG A CA 17
ATOM 10075 C C . ARG A 1 30 ? 21.317 1.804 2.243 1.00 4.97 30 ARG A C 17
ATOM 10076 O O . ARG A 1 30 ? 20.574 2.745 1.961 1.00 5.33 30 ARG A O 17
ATOM 10097 N N . TYR A 1 31 ? 21.866 1.655 3.435 1.00 5.50 31 TYR A N 17
ATOM 10098 C CA . TYR A 1 31 ? 21.613 2.599 4.514 1.00 6.42 31 TYR A CA 17
ATOM 10099 C C . TYR A 1 31 ? 22.912 3.249 4.972 1.00 7.03 31 TYR A C 17
ATOM 10100 O O . TYR A 1 31 ? 23.986 2.659 4.839 1.00 7.03 31 TYR A O 17
ATOM 10118 N N . PRO A 1 32 ? 22.847 4.483 5.496 1.00 7.84 32 PRO A N 17
ATOM 10119 C CA . PRO A 1 32 ? 21.604 5.235 5.634 1.00 8.22 32 PRO A CA 17
ATOM 10120 C C . PRO A 1 32 ? 21.234 6.004 4.365 1.00 8.19 32 PRO A C 17
ATOM 10121 O O . PRO A 1 32 ? 20.321 5.556 3.642 1.00 8.15 32 PRO A O 17
ATOM 10133 N N . SER A 1 1 ? -14.858 8.678 0.808 1.00 2.81 1 SER A N 18
ATOM 10134 C CA . SER A 1 1 ? -16.142 9.397 0.927 1.00 2.39 1 SER A CA 18
ATOM 10135 C C . SER A 1 1 ? -17.233 8.515 1.519 1.00 2.41 1 SER A C 18
ATOM 10136 O O . SER A 1 1 ? -17.563 8.634 2.700 1.00 2.65 1 SER A O 18
ATOM 10146 N N . THR A 1 2 ? -17.798 7.629 0.712 1.00 2.25 2 THR A N 18
ATOM 10147 C CA . THR A 1 2 ? -18.888 6.794 1.175 1.00 2.41 2 THR A CA 18
ATOM 10148 C C . THR A 1 2 ? -18.373 5.512 1.810 1.00 2.23 2 THR A C 18
ATOM 10149 O O . THR A 1 2 ? -17.176 5.217 1.739 1.00 1.93 2 THR A O 18
ATOM 10160 N N . ARG A 1 3 ? -19.267 4.761 2.431 1.00 2.46 3 ARG A N 18
ATOM 10161 C CA . ARG A 1 3 ? -18.900 3.528 3.109 1.00 2.40 3 ARG A CA 18
ATOM 10162 C C . ARG A 1 3 ? -18.178 2.580 2.164 1.00 2.04 3 ARG A C 18
ATOM 10163 O O . ARG A 1 3 ? -17.110 2.056 2.485 1.00 1.79 3 ARG A O 18
ATOM 10184 N N . LYS A 1 4 ? -18.758 2.385 0.988 1.00 2.06 4 LYS A N 18
ATOM 10185 C CA . LYS A 1 4 ? -18.188 1.495 -0.012 1.00 1.83 4 LYS A CA 18
ATOM 10186 C C . LYS A 1 4 ? -16.779 1.925 -0.399 1.00 1.39 4 LYS A C 18
ATOM 10187 O O . LYS A 1 4 ? -15.916 1.084 -0.640 1.00 1.18 4 LYS A O 18
ATOM 10206 N N . GLN A 1 5 ? -16.540 3.233 -0.423 1.00 1.35 5 GLN A N 18
ATOM 10207 C CA . GLN A 1 5 ? -15.235 3.756 -0.774 1.00 1.09 5 GLN A CA 18
ATOM 10208 C C . GLN A 1 5 ? -14.231 3.481 0.333 1.00 0.96 5 GLN A C 18
ATOM 10209 O O . GLN A 1 5 ? -13.059 3.252 0.070 1.00 0.77 5 GLN A O 18
ATOM 10223 N N . ASN A 1 6 ? -14.693 3.486 1.576 1.00 1.19 6 ASN A N 18
ATOM 10224 C CA . ASN A 1 6 ? -13.823 3.165 2.698 1.00 1.20 6 ASN A CA 18
ATOM 10225 C C . ASN A 1 6 ? -13.491 1.685 2.682 1.00 0.99 6 ASN A C 18
ATOM 10226 O O . ASN A 1 6 ? -12.365 1.284 2.964 1.00 0.85 6 ASN A O 18
ATOM 10237 N N . TYR A 1 7 ? -14.480 0.884 2.318 1.00 1.11 7 TYR A N 18
ATOM 10238 C CA . TYR A 1 7 ? -14.323 -0.556 2.234 1.00 1.12 7 TYR A CA 18
ATOM 10239 C C . TYR A 1 7 ? -13.370 -0.952 1.110 1.00 0.80 7 TYR A C 18
ATOM 10240 O O . TYR A 1 7 ? -12.464 -1.754 1.323 1.00 0.74 7 TYR A O 18
ATOM 10258 N N . MET A 1 8 ? -13.557 -0.394 -0.080 1.00 0.74 8 MET A N 18
ATOM 10259 C CA . MET A 1 8 ? -12.668 -0.714 -1.192 1.00 0.73 8 MET A CA 18
ATOM 10260 C C . MET A 1 8 ? -11.280 -0.122 -0.965 1.00 0.54 8 MET A C 18
ATOM 10261 O O . MET A 1 8 ? -10.288 -0.621 -1.498 1.00 0.80 8 MET A O 18
ATOM 10275 N N . MET A 1 9 ? -11.208 0.929 -0.152 1.00 0.38 9 MET A N 18
ATOM 10276 C CA . MET A 1 9 ? -9.933 1.465 0.278 1.00 0.64 9 MET A CA 18
ATOM 10277 C C . MET A 1 9 ? -9.294 0.532 1.295 1.00 0.54 9 MET A C 18
ATOM 10278 O O . MET A 1 9 ? -8.084 0.342 1.289 1.00 0.77 9 MET A O 18
ATOM 10292 N N . ASN A 1 10 ? -10.117 -0.059 2.160 1.00 0.39 10 ASN A N 18
ATOM 10293 C CA . ASN A 1 10 ? -9.643 -1.087 3.086 1.00 0.53 10 ASN A CA 18
ATOM 10294 C C . ASN A 1 10 ? -9.139 -2.288 2.299 1.00 0.53 10 ASN A C 18
ATOM 10295 O O . ASN A 1 10 ? -8.152 -2.925 2.666 1.00 0.69 10 ASN A O 18
ATOM 10306 N N . PHE A 1 11 ? -9.833 -2.582 1.210 1.00 0.61 11 PHE A N 18
ATOM 10307 C CA . PHE A 1 11 ? -9.447 -3.646 0.297 1.00 0.94 11 PHE A CA 18
ATOM 10308 C C . PHE A 1 11 ? -8.084 -3.353 -0.321 1.00 1.08 11 PHE A C 18
ATOM 10309 O O . PHE A 1 11 ? -7.168 -4.171 -0.245 1.00 1.30 11 PHE A O 18
ATOM 10326 N N . SER A 1 12 ? -7.950 -2.178 -0.918 1.00 1.08 12 SER A N 18
ATOM 10327 C CA . SER A 1 12 ? -6.701 -1.787 -1.550 1.00 1.44 12 SER A CA 18
ATOM 10328 C C . SER A 1 12 ? -5.599 -1.636 -0.504 1.00 1.45 12 SER A C 18
ATOM 10329 O O . SER A 1 12 ? -4.428 -1.875 -0.786 1.00 1.72 12 SER A O 18
ATOM 10337 N N . ARG A 1 13 ? -5.979 -1.239 0.706 1.00 1.21 13 ARG A N 18
ATOM 10338 C CA . ARG A 1 13 ? -5.038 -1.132 1.803 1.00 1.33 13 ARG A CA 18
ATOM 10339 C C . ARG A 1 13 ? -4.478 -2.500 2.167 1.00 1.35 13 ARG A C 18
ATOM 10340 O O . ARG A 1 13 ? -3.268 -2.703 2.152 1.00 1.62 13 ARG A O 18
ATOM 10361 N N . GLN A 1 14 ? -5.369 -3.444 2.462 1.00 1.14 14 GLN A N 18
ATOM 10362 C CA . GLN A 1 14 ? -4.959 -4.773 2.906 1.00 1.25 14 GLN A CA 18
ATOM 10363 C C . GLN A 1 14 ? -4.185 -5.500 1.806 1.00 1.55 14 GLN A C 18
ATOM 10364 O O . GLN A 1 14 ? -3.325 -6.333 2.083 1.00 1.75 14 GLN A O 18
ATOM 10378 N N . HIS A 1 15 ? -4.488 -5.165 0.559 1.00 1.63 15 HIS A N 18
ATOM 10379 C CA . HIS A 1 15 ? -3.816 -5.764 -0.586 1.00 2.00 15 HIS A CA 18
ATOM 10380 C C . HIS A 1 15 ? -2.490 -5.068 -0.870 1.00 2.19 15 HIS A C 18
ATOM 10381 O O . HIS A 1 15 ? -1.562 -5.671 -1.408 1.00 2.41 15 HIS A O 18
ATOM 10396 N N . GLY A 1 16 ? -2.409 -3.804 -0.489 1.00 2.16 16 GLY A N 18
ATOM 10397 C CA . GLY A 1 16 ? -1.238 -3.008 -0.785 1.00 2.43 16 GLY A CA 18
ATOM 10398 C C . GLY A 1 16 ? -0.192 -3.071 0.306 1.00 2.31 16 GLY A C 18
ATOM 10399 O O . GLY A 1 16 ? 0.965 -2.758 0.055 1.00 2.47 16 GLY A O 18
ATOM 10403 N N . LEU A 1 17 ? -0.597 -3.479 1.509 1.00 2.09 17 LEU A N 18
ATOM 10404 C CA . LEU A 1 17 ? 0.302 -3.505 2.668 1.00 2.00 17 LEU A CA 18
ATOM 10405 C C . LEU A 1 17 ? 1.621 -4.194 2.344 1.00 1.83 17 LEU A C 18
ATOM 10406 O O . LEU A 1 17 ? 2.690 -3.601 2.500 1.00 1.85 17 LEU A O 18
ATOM 10422 N N . ARG A 1 18 ? 1.538 -5.436 1.881 1.00 1.74 18 ARG A N 18
ATOM 10423 C CA . ARG A 1 18 ? 2.716 -6.202 1.494 1.00 1.63 18 ARG A CA 18
ATOM 10424 C C . ARG A 1 18 ? 3.557 -5.426 0.484 1.00 1.70 18 ARG A C 18
ATOM 10425 O O . ARG A 1 18 ? 4.780 -5.340 0.607 1.00 1.56 18 ARG A O 18
ATOM 10446 N N . HIS A 1 19 ? 2.876 -4.832 -0.484 1.00 1.96 19 HIS A N 18
ATOM 10447 C CA . HIS A 1 19 ? 3.512 -4.121 -1.570 1.00 2.15 19 HIS A CA 18
ATOM 10448 C C . HIS A 1 19 ? 4.176 -2.839 -1.058 1.00 2.01 19 HIS A C 18
ATOM 10449 O O . HIS A 1 19 ? 5.228 -2.436 -1.557 1.00 1.96 19 HIS A O 18
ATOM 10464 N N . PHE A 1 20 ? 3.573 -2.213 -0.052 1.00 2.03 20 PHE A N 18
ATOM 10465 C CA . PHE A 1 20 ? 4.165 -1.038 0.574 1.00 2.05 20 PHE A CA 18
ATOM 10466 C C . PHE A 1 20 ? 5.422 -1.422 1.335 1.00 1.60 20 PHE A C 18
ATOM 10467 O O . PHE A 1 20 ? 6.491 -0.881 1.079 1.00 1.52 20 PHE A O 18
ATOM 10484 N N . TYR A 1 21 ? 5.284 -2.367 2.261 1.00 1.38 21 TYR A N 18
ATOM 10485 C CA . TYR A 1 21 ? 6.402 -2.804 3.104 1.00 1.11 21 TYR A CA 18
ATOM 10486 C C . TYR A 1 21 ? 7.604 -3.243 2.272 1.00 0.78 21 TYR A C 18
ATOM 10487 O O . TYR A 1 21 ? 8.747 -2.910 2.594 1.00 0.67 21 TYR A O 18
ATOM 10505 N N . ASN A 1 22 ? 7.341 -3.985 1.201 1.00 0.91 22 ASN A N 18
ATOM 10506 C CA . ASN A 1 22 ? 8.395 -4.425 0.291 1.00 0.99 22 ASN A CA 18
ATOM 10507 C C . ASN A 1 22 ? 9.164 -3.240 -0.283 1.00 0.94 22 ASN A C 18
ATOM 10508 O O . ASN A 1 22 ? 10.377 -3.312 -0.490 1.00 0.93 22 ASN A O 18
ATOM 10519 N N . ARG A 1 23 ? 8.456 -2.150 -0.534 1.00 1.12 23 ARG A N 18
ATOM 10520 C CA . ARG A 1 23 ? 9.072 -0.944 -1.057 1.00 1.25 23 ARG A CA 18
ATOM 10521 C C . ARG A 1 23 ? 9.670 -0.107 0.067 1.00 0.96 23 ARG A C 18
ATOM 10522 O O . ARG A 1 23 ? 10.658 0.597 -0.133 1.00 0.95 23 ARG A O 18
ATOM 10543 N N . ARG A 1 24 ? 9.068 -0.199 1.248 1.00 0.93 24 ARG A N 18
ATOM 10544 C CA . ARG A 1 24 ? 9.543 0.526 2.422 1.00 1.05 24 ARG A CA 18
ATOM 10545 C C . ARG A 1 24 ? 10.973 0.137 2.756 1.00 0.84 24 ARG A C 18
ATOM 10546 O O . ARG A 1 24 ? 11.825 0.999 2.955 1.00 1.08 24 ARG A O 18
ATOM 10567 N N . ARG A 1 25 ? 11.230 -1.167 2.793 1.00 0.69 25 ARG A N 18
ATOM 10568 C CA . ARG A 1 25 ? 12.562 -1.681 3.098 1.00 1.02 25 ARG A CA 18
ATOM 10569 C C . ARG A 1 25 ? 13.575 -1.199 2.064 1.00 1.01 25 ARG A C 18
ATOM 10570 O O . ARG A 1 25 ? 14.716 -0.876 2.396 1.00 1.44 25 ARG A O 18
ATOM 10591 N N . ARG A 1 26 ? 13.149 -1.140 0.812 1.00 0.76 26 ARG A N 18
ATOM 10592 C CA . ARG A 1 26 ? 13.995 -0.641 -0.262 1.00 1.01 26 ARG A CA 18
ATOM 10593 C C . ARG A 1 26 ? 14.245 0.856 -0.096 1.00 1.08 26 ARG A C 18
ATOM 10594 O O . ARG A 1 26 ? 15.350 1.347 -0.324 1.00 1.43 26 ARG A O 18
ATOM 10615 N N . SER A 1 27 ? 13.216 1.569 0.338 1.00 1.06 27 SER A N 18
ATOM 10616 C CA . SER A 1 27 ? 13.287 3.015 0.485 1.00 1.52 27 SER A CA 18
ATOM 10617 C C . SER A 1 27 ? 14.061 3.406 1.741 1.00 1.86 27 SER A C 18
ATOM 10618 O O . SER A 1 27 ? 14.228 4.585 2.033 1.00 2.29 27 SER A O 18
ATOM 10626 N N . LEU A 1 28 ? 14.540 2.413 2.476 1.00 1.84 28 LEU A N 18
ATOM 10627 C CA . LEU A 1 28 ? 15.351 2.662 3.660 1.00 2.42 28 LEU A CA 18
ATOM 10628 C C . LEU A 1 28 ? 16.777 3.013 3.255 1.00 2.81 28 LEU A C 18
ATOM 10629 O O . LEU A 1 28 ? 17.601 3.391 4.089 1.00 3.47 28 LEU A O 18
ATOM 10645 N N . ARG A 1 29 ? 17.054 2.889 1.961 1.00 2.56 29 ARG A N 18
ATOM 10646 C CA . ARG A 1 29 ? 18.349 3.261 1.411 1.00 3.07 29 ARG A CA 18
ATOM 10647 C C . ARG A 1 29 ? 18.284 4.666 0.826 1.00 3.62 29 ARG A C 18
ATOM 10648 O O . ARG A 1 29 ? 19.249 5.157 0.243 1.00 4.23 29 ARG A O 18
ATOM 10669 N N . ARG A 1 30 ? 17.134 5.307 0.989 1.00 3.60 30 ARG A N 18
ATOM 10670 C CA . ARG A 1 30 ? 16.920 6.649 0.477 1.00 4.31 30 ARG A CA 18
ATOM 10671 C C . ARG A 1 30 ? 15.880 7.369 1.326 1.00 4.97 30 ARG A C 18
ATOM 10672 O O . ARG A 1 30 ? 14.677 7.201 1.104 1.00 5.33 30 ARG A O 18
ATOM 10693 N N . TYR A 1 31 ? 16.360 8.148 2.300 1.00 5.50 31 TYR A N 18
ATOM 10694 C CA . TYR A 1 31 ? 15.501 8.918 3.209 1.00 6.42 31 TYR A CA 18
ATOM 10695 C C . TYR A 1 31 ? 14.903 8.016 4.294 1.00 7.03 31 TYR A C 18
ATOM 10696 O O . TYR A 1 31 ? 14.424 6.918 4.012 1.00 7.03 31 TYR A O 18
ATOM 10714 N N . PRO A 1 32 ? 14.924 8.466 5.558 1.00 7.84 32 PRO A N 18
ATOM 10715 C CA . PRO A 1 32 ? 15.480 9.752 5.953 1.00 8.22 32 PRO A CA 18
ATOM 10716 C C . PRO A 1 32 ? 16.933 9.640 6.413 1.00 8.19 32 PRO A C 18
ATOM 10717 O O . PRO A 1 32 ? 17.186 9.697 7.634 1.00 8.15 32 PRO A O 18
ATOM 10729 N N . SER A 1 1 ? -18.475 8.664 1.192 1.00 2.81 1 SER A N 19
ATOM 10730 C CA . SER A 1 1 ? -18.184 7.290 0.738 1.00 2.39 1 SER A CA 19
ATOM 10731 C C . SER A 1 1 ? -19.208 6.313 1.306 1.00 2.41 1 SER A C 19
ATOM 10732 O O . SER A 1 1 ? -19.502 6.336 2.502 1.00 2.65 1 SER A O 19
ATOM 10742 N N . THR A 1 2 ? -19.761 5.463 0.447 1.00 2.25 2 THR A N 19
ATOM 10743 C CA . THR A 1 2 ? -20.675 4.425 0.891 1.00 2.41 2 THR A CA 19
ATOM 10744 C C . THR A 1 2 ? -19.898 3.258 1.487 1.00 2.23 2 THR A C 19
ATOM 10745 O O . THR A 1 2 ? -18.665 3.287 1.524 1.00 1.93 2 THR A O 19
ATOM 10756 N N . ARG A 1 3 ? -20.606 2.236 1.945 1.00 2.46 3 ARG A N 19
ATOM 10757 C CA . ARG A 1 3 ? -19.960 1.082 2.55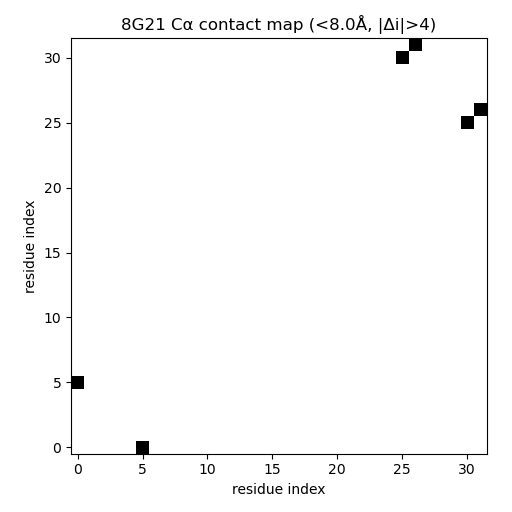5 1.00 2.40 3 ARG A CA 19
ATOM 10758 C C . ARG A 1 3 ? -18.951 0.452 1.602 1.00 2.04 3 ARG A C 19
ATOM 10759 O O . ARG A 1 3 ? -17.789 0.254 1.958 1.00 1.79 3 ARG A O 19
ATOM 10780 N N . LYS A 1 4 ? -19.404 0.151 0.389 1.00 2.06 4 LYS A N 19
ATOM 10781 C CA . LYS A 1 4 ? -18.555 -0.455 -0.623 1.00 1.83 4 LYS A CA 19
ATOM 10782 C C . LYS A 1 4 ? -17.318 0.399 -0.877 1.00 1.39 4 LYS A C 19
ATOM 10783 O O . LYS A 1 4 ? -16.215 -0.127 -1.018 1.00 1.18 4 LYS A O 19
ATOM 10802 N N . GLN A 1 5 ? -17.504 1.717 -0.907 1.00 1.35 5 GLN A N 19
ATOM 10803 C CA . GLN A 1 5 ? -16.403 2.645 -1.113 1.00 1.09 5 GLN A CA 19
ATOM 10804 C C . GLN A 1 5 ? -15.388 2.542 0.020 1.00 0.96 5 GLN A C 19
ATOM 10805 O O . GLN A 1 5 ? -14.185 2.562 -0.221 1.00 0.77 5 GLN A O 19
ATOM 10819 N N . ASN A 1 6 ? -15.869 2.406 1.254 1.00 1.19 6 ASN A N 19
ATOM 10820 C CA . ASN A 1 6 ? -14.969 2.317 2.398 1.00 1.20 6 ASN A CA 19
ATOM 10821 C C . ASN A 1 6 ? -14.279 0.965 2.417 1.00 0.99 6 ASN A C 19
ATOM 10822 O O . ASN A 1 6 ? -13.113 0.855 2.790 1.00 0.85 6 ASN A O 19
ATOM 10833 N N . TYR A 1 7 ? -15.005 -0.058 1.989 1.00 1.11 7 TYR A N 19
ATOM 10834 C CA . TYR A 1 7 ? -14.468 -1.406 1.901 1.00 1.12 7 TYR A CA 19
ATOM 10835 C C . TYR A 1 7 ? -13.399 -1.503 0.821 1.00 0.80 7 TYR A C 19
ATOM 10836 O O . TYR A 1 7 ? -12.330 -2.053 1.060 1.00 0.74 7 TYR A O 19
ATOM 10854 N N . MET A 1 8 ? -13.673 -0.967 -0.360 1.00 0.74 8 MET A N 19
ATOM 10855 C CA . MET A 1 8 ? -12.681 -0.988 -1.428 1.00 0.73 8 MET A CA 19
ATOM 10856 C C . MET A 1 8 ? -11.489 -0.108 -1.068 1.00 0.54 8 MET A C 19
ATOM 10857 O O . MET A 1 8 ? -10.372 -0.348 -1.523 1.00 0.80 8 MET A O 19
ATOM 10871 N N . MET A 1 9 ? -11.726 0.903 -0.235 1.00 0.38 9 MET A N 19
ATOM 10872 C CA . MET A 1 9 ? -10.650 1.711 0.298 1.00 0.64 9 MET A CA 19
ATOM 10873 C C . MET A 1 9 ? -9.830 0.901 1.289 1.00 0.54 9 MET A C 19
ATOM 10874 O O . MET A 1 9 ? -8.609 0.982 1.299 1.00 0.77 9 MET A O 19
ATOM 10888 N N . ASN A 1 10 ? -10.510 0.112 2.116 1.00 0.39 10 ASN A N 19
ATOM 10889 C CA . ASN A 1 10 ? -9.836 -0.769 3.067 1.00 0.53 10 ASN A CA 19
ATOM 10890 C C . ASN A 1 10 ? -9.080 -1.864 2.327 1.00 0.53 10 ASN A C 19
ATOM 10891 O O . ASN A 1 10 ? -7.966 -2.234 2.698 1.00 0.69 10 ASN A O 19
ATOM 10902 N N . PHE A 1 11 ? -9.698 -2.362 1.268 1.00 0.61 11 PHE A N 19
ATOM 10903 C CA . PHE A 1 11 ? -9.077 -3.335 0.386 1.00 0.94 11 PHE A CA 19
ATOM 10904 C C . PHE A 1 11 ? -7.813 -2.750 -0.236 1.00 1.08 11 PHE A C 19
ATOM 10905 O O . PHE A 1 11 ? -6.771 -3.399 -0.269 1.00 1.30 11 PHE A O 19
ATOM 10922 N N . SER A 1 12 ? -7.902 -1.517 -0.709 1.00 1.08 12 SER A N 19
ATOM 10923 C CA . SER A 1 12 ? -6.748 -0.847 -1.286 1.00 1.44 12 SER A CA 19
ATOM 10924 C C . SER A 1 12 ? -5.734 -0.504 -0.195 1.00 1.45 12 SER A C 19
ATOM 10925 O O . SER A 1 12 ? -4.530 -0.573 -0.420 1.00 1.72 12 SER A O 19
ATOM 10933 N N . ARG A 1 13 ? -6.227 -0.145 0.986 1.00 1.21 13 ARG A N 19
ATOM 10934 C CA . ARG A 1 13 ? -5.374 0.169 2.118 1.00 1.33 13 ARG A CA 19
ATOM 10935 C C . ARG A 1 13 ? -4.509 -1.021 2.512 1.00 1.35 13 ARG A C 19
ATOM 10936 O O . ARG A 1 13 ? -3.311 -0.871 2.734 1.00 1.62 13 ARG A O 19
ATOM 10957 N N . GLN A 1 14 ? -5.113 -2.202 2.591 1.00 1.14 14 GLN A N 19
ATOM 10958 C CA . GLN A 1 14 ? -4.373 -3.401 2.969 1.00 1.25 14 GLN A CA 19
ATOM 10959 C C . GLN A 1 14 ? -3.378 -3.777 1.872 1.00 1.55 14 GLN A C 19
ATOM 10960 O O . GLN A 1 14 ? -2.375 -4.441 2.124 1.00 1.75 14 GLN A O 19
ATOM 10974 N N . HIS A 1 15 ? -3.657 -3.329 0.656 1.00 1.63 15 HIS A N 19
ATOM 10975 C CA . HIS A 1 15 ? -2.734 -3.503 -0.453 1.00 2.00 15 HIS A CA 19
ATOM 10976 C C . HIS A 1 15 ? -1.631 -2.454 -0.380 1.00 2.19 15 HIS A C 19
ATOM 10977 O O . HIS A 1 15 ? -0.472 -2.725 -0.694 1.00 2.41 15 HIS A O 19
ATOM 10992 N N . GLY A 1 16 ? -2.004 -1.259 0.059 1.00 2.16 16 GLY A N 19
ATOM 10993 C CA . GLY A 1 16 ? -1.044 -0.194 0.247 1.00 2.43 16 GLY A CA 19
ATOM 10994 C C . GLY A 1 16 ? -0.150 -0.443 1.445 1.00 2.31 16 GLY A C 19
ATOM 10995 O O . GLY A 1 16 ? 0.908 0.170 1.571 1.00 2.47 16 GLY A O 19
ATOM 10999 N N . LEU A 1 17 ? -0.580 -1.329 2.335 1.00 2.09 17 LEU A N 19
ATOM 11000 C CA . LEU A 1 17 ? 0.266 -1.767 3.435 1.00 2.00 17 LEU A CA 19
ATOM 11001 C C . LEU A 1 17 ? 1.511 -2.444 2.881 1.00 1.83 17 LEU A C 19
ATOM 11002 O O . LEU A 1 17 ? 2.633 -2.142 3.287 1.00 1.85 17 LEU A O 19
ATOM 11018 N N . ARG A 1 18 ? 1.301 -3.346 1.926 1.00 1.74 18 ARG A N 19
ATOM 11019 C CA . ARG A 1 18 ? 2.391 -3.999 1.227 1.00 1.63 18 ARG A CA 19
ATOM 11020 C C . ARG A 1 18 ? 3.279 -2.961 0.542 1.00 1.70 18 ARG A C 19
ATOM 11021 O O . ARG A 1 18 ? 4.491 -3.140 0.436 1.00 1.56 18 ARG A O 19
ATOM 11042 N N . HIS A 1 19 ? 2.661 -1.874 0.085 1.00 1.96 19 HIS A N 19
ATOM 11043 C CA . HIS A 1 19 ? 3.381 -0.775 -0.543 1.00 2.15 19 HIS A CA 19
ATOM 11044 C C . HIS A 1 19 ? 4.389 -0.164 0.428 1.00 2.01 19 HIS A C 19
ATOM 11045 O O . HIS A 1 19 ? 5.512 0.161 0.046 1.00 1.96 19 HIS A O 19
ATOM 11060 N N . PHE A 1 20 ? 3.980 -0.020 1.687 1.00 2.03 20 PHE A N 19
ATOM 11061 C CA . PHE A 1 20 ? 4.862 0.512 2.720 1.00 2.05 20 PHE A CA 19
ATOM 11062 C C . PHE A 1 20 ? 6.043 -0.420 2.938 1.00 1.60 20 PHE A C 19
ATOM 11063 O O . PHE A 1 20 ? 7.192 0.011 2.932 1.00 1.52 20 PHE A O 19
ATOM 11080 N N . TYR A 1 21 ? 5.746 -1.701 3.127 1.00 1.38 21 TYR A N 19
ATOM 11081 C CA . TYR A 1 21 ? 6.787 -2.707 3.336 1.00 1.11 21 TYR A CA 19
ATOM 11082 C C . TYR A 1 21 ? 7.728 -2.785 2.137 1.00 0.78 21 TYR A C 19
ATOM 11083 O O . TYR A 1 21 ? 8.929 -3.008 2.295 1.00 0.67 21 TYR A O 19
ATOM 11101 N N . ASN A 1 22 ? 7.181 -2.606 0.942 1.00 0.91 22 ASN A N 19
ATOM 11102 C CA . ASN A 1 22 ? 7.994 -2.567 -0.268 1.00 0.99 22 ASN A CA 19
ATOM 11103 C C . ASN A 1 22 ? 8.934 -1.372 -0.242 1.00 0.94 22 ASN A C 19
ATOM 11104 O O . ASN A 1 22 ? 10.094 -1.479 -0.639 1.00 0.93 22 ASN A O 19
ATOM 11115 N N . ARG A 1 23 ? 8.428 -0.239 0.232 1.00 1.12 23 ARG A N 19
ATOM 11116 C CA . ARG A 1 23 ? 9.250 0.951 0.417 1.00 1.25 23 ARG A CA 19
ATOM 11117 C C . ARG A 1 23 ? 10.306 0.709 1.486 1.00 0.96 23 ARG A C 19
ATOM 11118 O O . ARG A 1 23 ? 11.452 1.123 1.340 1.00 0.95 23 ARG A O 19
ATOM 11139 N N . ARG A 1 24 ? 9.907 0.032 2.556 1.00 0.93 24 ARG A N 19
ATOM 11140 C CA . ARG A 1 24 ? 10.822 -0.332 3.632 1.00 1.05 24 ARG A CA 19
ATOM 11141 C C . ARG A 1 24 ? 11.997 -1.139 3.090 1.00 0.84 24 ARG A C 19
ATOM 11142 O O . ARG A 1 24 ? 13.155 -0.824 3.355 1.00 1.08 24 ARG A O 19
ATOM 11163 N N . ARG A 1 25 ? 11.687 -2.166 2.309 1.00 0.69 25 ARG A N 19
ATOM 11164 C CA . ARG A 1 25 ? 12.714 -2.994 1.690 1.00 1.02 25 ARG A CA 19
ATOM 11165 C C . ARG A 1 25 ? 13.524 -2.188 0.680 1.00 1.01 25 ARG A C 19
ATOM 11166 O O . ARG A 1 25 ? 14.742 -2.337 0.577 1.00 1.44 25 ARG A O 19
ATOM 11187 N N . ARG A 1 26 ? 12.842 -1.325 -0.055 1.00 0.76 26 ARG A N 19
ATOM 11188 C CA . ARG A 1 26 ? 13.492 -0.471 -1.037 1.00 1.01 26 ARG A CA 19
ATOM 11189 C C . ARG A 1 26 ? 14.464 0.489 -0.355 1.00 1.08 26 ARG A C 19
ATOM 11190 O O . ARG A 1 26 ? 15.538 0.778 -0.880 1.00 1.43 26 ARG A O 19
ATOM 11211 N N . SER A 1 27 ? 14.094 0.955 0.825 1.00 1.06 27 SER A N 19
ATOM 11212 C CA . SER A 1 27 ? 14.904 1.916 1.552 1.00 1.52 27 SER A CA 19
ATOM 11213 C C . SER A 1 27 ? 16.045 1.227 2.295 1.00 1.86 27 SER A C 19
ATOM 11214 O O . SER A 1 27 ? 17.011 1.870 2.703 1.00 2.29 27 SER A O 19
ATOM 11222 N N . LEU A 1 28 ? 15.936 -0.079 2.466 1.00 1.84 28 LEU A N 19
ATOM 11223 C CA . LEU A 1 28 ? 16.983 -0.838 3.126 1.00 2.42 28 LEU A CA 19
ATOM 11224 C C . LEU A 1 28 ? 18.002 -1.330 2.101 1.00 2.81 28 LEU A C 19
ATOM 11225 O O . LEU A 1 28 ? 19.163 -1.572 2.430 1.00 3.47 28 LEU A O 19
ATOM 11241 N N . ARG A 1 29 ? 17.571 -1.466 0.852 1.00 2.56 29 ARG A N 19
ATOM 11242 C CA . ARG A 1 29 ? 18.479 -1.845 -0.225 1.00 3.07 29 ARG A CA 19
ATOM 11243 C C . ARG A 1 29 ? 19.101 -0.602 -0.853 1.00 3.62 29 ARG A C 19
ATOM 11244 O O . ARG A 1 29 ? 20.175 -0.664 -1.449 1.00 4.23 29 ARG A O 19
ATOM 11265 N N . ARG A 1 30 ? 18.413 0.524 -0.723 1.00 3.60 30 ARG A N 19
ATOM 11266 C CA . ARG A 1 30 ? 18.914 1.796 -1.216 1.00 4.31 30 ARG A CA 19
ATOM 11267 C C . ARG A 1 30 ? 19.112 2.755 -0.047 1.00 4.97 30 ARG A C 19
ATOM 11268 O O . ARG A 1 30 ? 19.311 2.323 1.088 1.00 5.33 30 ARG A O 19
ATOM 11289 N N . TYR A 1 31 ? 19.075 4.045 -0.331 1.00 5.50 31 TYR A N 19
ATOM 11290 C CA . TYR A 1 31 ? 19.189 5.068 0.702 1.00 6.42 31 TYR A CA 19
ATOM 11291 C C . TYR A 1 31 ? 17.877 5.193 1.483 1.00 7.03 31 TYR A C 19
ATOM 11292 O O . TYR A 1 31 ? 16.833 4.708 1.038 1.00 7.03 31 TYR A O 19
ATOM 11310 N N . PRO A 1 32 ? 17.906 5.823 2.669 1.00 7.84 32 PRO A N 19
ATOM 11311 C CA . PRO A 1 32 ? 19.120 6.308 3.306 1.00 8.22 32 PRO A CA 19
ATOM 11312 C C . PRO A 1 32 ? 19.679 5.307 4.309 1.00 8.19 32 PRO A C 19
ATOM 11313 O O . PRO A 1 32 ? 19.337 5.405 5.507 1.00 8.15 32 PRO A O 19
ATOM 11325 N N . SER A 1 1 ? -18.268 9.842 -0.996 1.00 2.81 1 SER A N 20
ATOM 11326 C CA . SER A 1 1 ? -17.757 8.499 -0.660 1.00 2.39 1 SER A CA 20
ATOM 11327 C C . SER A 1 1 ? -18.801 7.729 0.142 1.00 2.41 1 SER A C 20
ATOM 11328 O O . SER A 1 1 ? -19.447 8.287 1.028 1.00 2.65 1 SER A O 20
ATOM 11338 N N . THR A 1 2 ? -18.972 6.454 -0.185 1.00 2.25 2 THR A N 20
ATOM 11339 C CA . THR A 1 2 ? -19.989 5.627 0.445 1.00 2.41 2 THR A CA 20
ATOM 11340 C C . THR A 1 2 ? -19.362 4.434 1.162 1.00 2.23 2 THR A C 20
ATOM 11341 O O . THR A 1 2 ? -18.136 4.315 1.215 1.00 1.93 2 THR A O 20
ATOM 11352 N N . ARG A 1 3 ? -20.197 3.552 1.705 1.00 2.46 3 ARG A N 20
ATOM 11353 C CA . ARG A 1 3 ? -19.709 2.372 2.412 1.00 2.40 3 ARG A CA 20
ATOM 11354 C C . ARG A 1 3 ? -18.844 1.508 1.501 1.00 2.04 3 ARG A C 20
ATOM 11355 O O . ARG A 1 3 ? -17.741 1.107 1.873 1.00 1.79 3 ARG A O 20
ATOM 11376 N N . LYS A 1 4 ? -19.357 1.230 0.308 1.00 2.06 4 LYS A N 20
ATOM 11377 C CA . LYS A 1 4 ? -18.642 0.437 -0.678 1.00 1.83 4 LYS A CA 20
ATOM 11378 C C . LYS A 1 4 ? -17.272 1.042 -0.967 1.00 1.39 4 LYS A C 20
ATOM 11379 O O . LYS A 1 4 ? -16.287 0.320 -1.130 1.00 1.18 4 LYS A O 20
ATOM 11398 N N . GLN A 1 5 ? -17.214 2.367 -1.007 1.00 1.35 5 GLN A N 20
ATOM 11399 C CA . GLN A 1 5 ? -15.962 3.071 -1.224 1.00 1.09 5 GLN A CA 20
ATOM 11400 C C . GLN A 1 5 ? -15.025 2.885 -0.036 1.00 0.96 5 GLN A C 20
ATOM 11401 O O . GLN A 1 5 ? -13.831 2.676 -0.208 1.00 0.77 5 GLN A O 20
ATOM 11415 N N . ASN A 1 6 ? -15.568 2.948 1.173 1.00 1.19 6 ASN A N 20
ATOM 11416 C CA . ASN A 1 6 ? -14.751 2.779 2.369 1.00 1.20 6 ASN A CA 20
ATOM 11417 C C . ASN A 1 6 ? -14.222 1.354 2.452 1.00 0.99 6 ASN A C 20
ATOM 11418 O O . ASN A 1 6 ? -13.105 1.118 2.911 1.00 0.85 6 ASN A O 20
ATOM 11429 N N . TYR A 1 7 ? -15.025 0.412 1.978 1.00 1.11 7 TYR A N 20
ATOM 11430 C CA . TYR A 1 7 ? -14.628 -0.985 1.925 1.00 1.12 7 TYR A CA 20
ATOM 11431 C C . TYR A 1 7 ? -13.518 -1.209 0.902 1.00 0.80 7 TYR A C 20
ATOM 11432 O O . TYR A 1 7 ? -12.533 -1.875 1.200 1.00 0.74 7 TYR A O 20
ATOM 11450 N N . MET A 1 8 ? -13.666 -0.657 -0.298 1.00 0.74 8 MET A N 20
ATOM 11451 C CA . MET A 1 8 ? -12.632 -0.819 -1.317 1.00 0.73 8 MET A CA 20
ATOM 11452 C C . MET A 1 8 ? -11.366 -0.069 -0.918 1.00 0.54 8 MET A C 20
ATOM 11453 O O . MET A 1 8 ? -10.268 -0.415 -1.350 1.00 0.80 8 MET A O 20
ATOM 11467 N N . MET A 1 9 ? -11.527 0.945 -0.075 1.00 0.38 9 MET A N 20
ATOM 11468 C CA . MET A 1 9 ? -10.402 1.623 0.535 1.00 0.64 9 MET A CA 20
ATOM 11469 C C . MET A 1 9 ? -9.715 0.699 1.534 1.00 0.54 9 MET A C 20
ATOM 11470 O O . MET A 1 9 ? -8.493 0.613 1.574 1.00 0.77 9 MET A O 20
ATOM 11484 N N . ASN A 1 10 ? -10.518 0.001 2.332 1.00 0.39 10 ASN A N 20
ATOM 11485 C CA . ASN A 1 10 ? -10.001 -0.970 3.295 1.00 0.53 10 ASN A CA 20
ATOM 11486 C C . ASN A 1 10 ? -9.352 -2.142 2.568 1.00 0.53 10 ASN A C 20
ATOM 11487 O O . ASN A 1 10 ? -8.326 -2.672 3.000 1.00 0.69 10 ASN A O 20
ATOM 11498 N N . PHE A 1 11 ? -9.965 -2.533 1.462 1.00 0.61 11 PHE A N 20
ATOM 11499 C CA . PHE A 1 11 ? -9.435 -3.569 0.588 1.00 0.94 11 PHE A CA 20
ATOM 11500 C C . PHE A 1 11 ? -8.109 -3.121 -0.023 1.00 1.08 11 PHE A C 20
ATOM 11501 O O . PHE A 1 11 ? -7.141 -3.882 -0.053 1.00 1.30 11 PHE A O 20
ATOM 11518 N N . SER A 1 12 ? -8.066 -1.883 -0.492 1.00 1.08 12 SER A N 20
ATOM 11519 C CA . SER A 1 12 ? -6.841 -1.311 -1.030 1.00 1.44 12 SER A CA 20
ATOM 11520 C C . SER A 1 12 ? -5.786 -1.194 0.065 1.00 1.45 12 SER A C 20
ATOM 11521 O O . SER A 1 12 ? -4.611 -1.466 -0.166 1.00 1.72 12 SER A O 20
ATOM 11529 N N . ARG A 1 13 ? -6.219 -0.799 1.256 1.00 1.21 13 ARG A N 20
ATOM 11530 C CA . ARG A 1 13 ? -5.327 -0.621 2.390 1.00 1.33 13 ARG A CA 20
ATOM 11531 C C . ARG A 1 13 ? -4.631 -1.929 2.759 1.00 1.35 13 ARG A C 20
ATOM 11532 O O . ARG A 1 13 ? -3.427 -1.946 3.020 1.00 1.62 13 ARG A O 20
ATOM 11553 N N . GLN A 1 14 ? -5.383 -3.027 2.769 1.00 1.14 14 GLN A N 20
ATOM 11554 C CA . GLN A 1 14 ? -4.819 -4.322 3.140 1.00 1.25 14 GLN A CA 20
ATOM 11555 C C . GLN A 1 14 ? -3.940 -4.865 2.020 1.00 1.55 14 GLN A C 20
ATOM 11556 O O . GLN A 1 14 ? -3.053 -5.681 2.251 1.00 1.75 14 GLN A O 20
ATOM 11570 N N . HIS A 1 15 ? -4.185 -4.393 0.807 1.00 1.63 15 HIS A N 20
ATOM 11571 C CA . HIS A 1 15 ? -3.371 -4.766 -0.340 1.00 2.00 15 HIS A CA 20
ATOM 11572 C C . HIS A 1 15 ? -2.124 -3.900 -0.405 1.00 2.19 15 HIS A C 20
ATOM 11573 O O . HIS A 1 15 ? -1.066 -4.336 -0.857 1.00 2.41 15 HIS A O 20
ATOM 11588 N N . GLY A 1 16 ? -2.255 -2.675 0.074 1.00 2.16 16 GLY A N 20
ATOM 11589 C CA . GLY A 1 16 ? -1.149 -1.749 0.075 1.00 2.43 16 GLY A CA 20
ATOM 11590 C C . GLY A 1 16 ? -0.221 -1.989 1.240 1.00 2.31 16 GLY A C 20
ATOM 11591 O O . GLY A 1 16 ? 0.873 -1.435 1.287 1.00 2.47 16 GLY A O 20
ATOM 11595 N N . LEU A 1 17 ? -0.662 -2.827 2.174 1.00 2.09 17 LEU A N 20
ATOM 11596 C CA . LEU A 1 17 ? 0.118 -3.155 3.361 1.00 2.00 17 LEU A CA 20
ATOM 11597 C C . LEU A 1 17 ? 1.513 -3.627 2.960 1.00 1.83 17 LEU A C 20
ATOM 11598 O O . LEU A 1 17 ? 2.517 -3.055 3.387 1.00 1.85 17 LEU A O 20
ATOM 11614 N N . ARG A 1 18 ? 1.572 -4.647 2.112 1.00 1.74 18 ARG A N 20
ATOM 11615 C CA . ARG A 1 18 ? 2.845 -5.176 1.642 1.00 1.63 18 ARG A CA 20
ATOM 11616 C C . ARG A 1 18 ? 3.562 -4.156 0.771 1.00 1.70 18 ARG A C 20
ATOM 11617 O O . ARG A 1 18 ? 4.787 -4.122 0.706 1.00 1.56 18 ARG A O 20
ATOM 11638 N N . HIS A 1 19 ? 2.780 -3.322 0.110 1.00 1.96 19 HIS A N 20
ATOM 11639 C CA . HIS A 1 19 ? 3.295 -2.308 -0.777 1.00 2.15 19 HIS A CA 20
ATOM 11640 C C . HIS A 1 19 ? 4.089 -1.274 0.021 1.00 2.01 19 HIS A C 20
ATOM 11641 O O . HIS A 1 19 ? 5.102 -0.760 -0.453 1.00 1.96 19 HIS A O 20
ATOM 11656 N N . PHE A 1 20 ? 3.643 -0.992 1.240 1.00 2.03 20 PHE A N 20
ATOM 11657 C CA . PHE A 1 20 ? 4.378 -0.096 2.126 1.00 2.05 20 PHE A CA 20
ATOM 11658 C C . PHE A 1 20 ? 5.727 -0.707 2.477 1.00 1.60 20 PHE A C 20
ATOM 11659 O O . PHE A 1 20 ? 6.761 -0.054 2.370 1.00 1.52 20 PHE A O 20
ATOM 11676 N N . TYR A 1 21 ? 5.708 -1.977 2.874 1.00 1.38 21 TYR A N 20
ATOM 11677 C CA . TYR A 1 21 ? 6.932 -2.689 3.240 1.00 1.11 21 TYR A CA 20
ATOM 11678 C C . TYR A 1 21 ? 7.852 -2.866 2.037 1.00 0.78 21 TYR A C 20
ATOM 11679 O O . TYR A 1 21 ? 9.071 -2.941 2.183 1.00 0.67 21 TYR A O 20
ATOM 11697 N N . ASN A 1 22 ? 7.264 -2.932 0.852 1.00 0.91 22 ASN A N 20
ATOM 11698 C CA . ASN A 1 22 ? 8.039 -2.954 -0.384 1.00 0.99 22 ASN A CA 20
ATOM 11699 C C . ASN A 1 22 ? 8.844 -1.665 -0.527 1.00 0.94 22 ASN A C 20
ATOM 11700 O O . ASN A 1 22 ? 10.001 -1.683 -0.950 1.00 0.93 22 ASN A O 20
ATOM 11711 N N . ARG A 1 23 ? 8.225 -0.545 -0.168 1.00 1.12 23 ARG A N 20
ATOM 11712 C CA . ARG A 1 23 ? 8.912 0.736 -0.140 1.00 1.25 23 ARG A CA 20
ATOM 11713 C C . ARG A 1 23 ? 9.883 0.814 1.035 1.00 0.96 23 ARG A C 20
ATOM 11714 O O . ARG A 1 23 ? 10.930 1.448 0.936 1.00 0.95 23 ARG A O 20
ATOM 11735 N N . ARG A 1 24 ? 9.535 0.172 2.145 1.00 0.93 24 ARG A N 20
ATOM 11736 C CA . ARG A 1 24 ? 10.427 0.107 3.304 1.00 1.05 24 ARG A CA 20
ATOM 11737 C C . ARG A 1 24 ? 11.737 -0.570 2.921 1.00 0.84 24 ARG A C 20
ATOM 11738 O O . ARG A 1 24 ? 12.818 -0.139 3.317 1.00 1.08 24 ARG A O 20
ATOM 11759 N N . ARG A 1 25 ? 11.622 -1.627 2.127 1.00 0.69 25 ARG A N 20
ATOM 11760 C CA . ARG A 1 25 ? 12.777 -2.383 1.666 1.00 1.02 25 ARG A CA 20
ATOM 11761 C C . ARG A 1 25 ? 13.645 -1.536 0.736 1.00 1.01 25 ARG A C 20
ATOM 11762 O O . ARG A 1 25 ? 14.840 -1.781 0.583 1.00 1.44 25 ARG A O 20
ATOM 11783 N N . ARG A 1 26 ? 13.037 -0.524 0.128 1.00 0.76 26 ARG A N 20
ATOM 11784 C CA . ARG A 1 26 ? 13.758 0.400 -0.737 1.00 1.01 26 ARG A CA 20
ATOM 11785 C C . ARG A 1 26 ? 14.772 1.203 0.076 1.00 1.08 26 ARG A C 20
ATOM 11786 O O . ARG A 1 26 ? 15.802 1.634 -0.445 1.00 1.43 26 ARG A O 20
ATOM 11807 N N . SER A 1 27 ? 14.487 1.375 1.363 1.00 1.06 27 SER A N 20
ATOM 11808 C CA . SER A 1 27 ? 15.382 2.095 2.258 1.00 1.52 27 SER A CA 20
ATOM 11809 C C . SER A 1 27 ? 16.596 1.237 2.615 1.00 1.86 27 SER A C 20
ATOM 11810 O O . SER A 1 27 ? 17.536 1.701 3.259 1.00 2.29 27 SER A O 20
ATOM 11818 N N . LEU A 1 28 ? 16.562 -0.017 2.191 1.00 1.84 28 LEU A N 20
ATOM 11819 C CA . LEU A 1 28 ? 17.701 -0.912 2.347 1.00 2.42 28 LEU A CA 20
ATOM 11820 C C . LEU A 1 28 ? 18.591 -0.831 1.112 1.00 2.81 28 LEU A C 20
ATOM 11821 O O . LEU A 1 28 ? 19.759 -1.212 1.144 1.00 3.47 28 LEU A O 20
ATOM 11837 N N . ARG A 1 29 ? 18.023 -0.330 0.021 1.00 2.56 29 ARG A N 20
ATOM 11838 C CA . ARG A 1 29 ? 18.787 -0.098 -1.196 1.00 3.07 29 ARG A CA 20
ATOM 11839 C C . ARG A 1 29 ? 19.535 1.220 -1.080 1.00 3.62 29 ARG A C 20
ATOM 11840 O O . ARG A 1 29 ? 20.746 1.288 -1.300 1.00 4.23 29 ARG A O 20
ATOM 11861 N N . ARG A 1 30 ? 18.801 2.259 -0.715 1.00 3.60 30 ARG A N 20
ATOM 11862 C CA . ARG A 1 30 ? 19.377 3.574 -0.520 1.00 4.31 30 ARG A CA 20
ATOM 11863 C C . ARG A 1 30 ? 18.616 4.305 0.574 1.00 4.97 30 ARG A C 20
ATOM 11864 O O . ARG A 1 30 ? 17.385 4.355 0.561 1.00 5.33 30 ARG A O 20
ATOM 11885 N N . TYR A 1 31 ? 19.354 4.856 1.518 1.00 5.50 31 TYR A N 20
ATOM 11886 C CA . TYR A 1 31 ? 18.762 5.526 2.662 1.00 6.42 31 TYR A CA 20
ATOM 11887 C C . TYR A 1 31 ? 19.416 6.887 2.877 1.00 7.03 31 TYR A C 20
ATOM 11888 O O . TYR A 1 31 ? 20.562 7.100 2.476 1.00 7.03 31 TYR A O 20
ATOM 11906 N N . PRO A 1 32 ? 18.700 7.831 3.502 1.00 7.84 32 PRO A N 20
ATOM 11907 C CA . PRO A 1 32 ? 17.332 7.642 3.954 1.00 8.22 32 PRO A CA 20
ATOM 11908 C C . PRO A 1 32 ? 16.316 8.102 2.911 1.00 8.19 32 PRO A C 20
ATOM 11909 O O . PRO A 1 32 ? 16.028 7.330 1.977 1.00 8.15 32 PRO A O 20
#

B-factor: mean 2.8, std 1.91, range [0.38, 11.17]